Protein AF-A0A218QMK7-F1 (afdb_monomer)

Foldseek 3Di:
DQDQDDWDFFDQPLVPPADDDPDFAQAQKKKKKFFPPLADQFKFKDFDAPDQAALGWHDFQQFTHHNNHTQWGWDDRHGRTIIMTGGHDRVRGSSSVSSRSRRIGMTGRDRFPPSFDKTKMKIWIAGNVGDIDIDIDIDGDDGDDDDPDPADDQDQDDLVDDDDSCVVLSQKHKDWPDPWDWDTDDSDIDGDPPPDPRIFIWIKSADPVGHRSDDHFCAQAVKDKDKDKAFDQADDADPCQPPLPPPDRLFAQKKKKWAGQQLFWIWIWGDDQFKIFTWAQLPPDPDQPQQVDDRGPDPDSDGRGTGHMAGDGRRDTWIWMWMHHDQKIFIDTSNHGNGMDGTYGNPVPPDDPDSQSSDHRMIIIGGPD

Secondary structure (DSSP, 8-state):
-PPPPP----EES-TT-----SSSB-TT-EEEEEEEES--TTEEEEEPP--SSTT-EEEETTEEEETTEEEEEEEE-STTS-EEEEE-STT-BHHHHHHHHHTEEEEE--SS----EEEEEEEEEE-TTS-EEEEEEEEEEPPPPPPP-SS----S--TTSSS-GGGGTSS-EEEESSS---EEETTEEE---TT-TT--EEEESB-TTS-B-------TTT-EEEEEEE--------TT--SSSSSS----SEEEEEE-TTSSEEEEEEEETTEEEEEP-SSS-S-TT-SSS---SS----SS-EEEEEE---SS-EEEEEEEETTEEEEEETTEEEEEEEPEEGGG-TT-TT--TT-TTEEEEEE--

Structure (mmCIF, N/CA/C/O backbone):
data_AF-A0A218QMK7-F1
#
_entry.id   AF-A0A218QMK7-F1
#
loop_
_atom_site.group_PDB
_atom_site.id
_atom_site.type_symbol
_atom_site.label_atom_id
_atom_site.label_alt_id
_atom_site.label_comp_id
_atom_site.label_asym_id
_atom_site.label_entity_id
_atom_site.label_seq_id
_atom_site.pdbx_PDB_ins_code
_atom_site.Cartn_x
_atom_site.Cartn_y
_atom_site.Cartn_z
_atom_site.occupancy
_atom_site.B_iso_or_equiv
_atom_site.auth_seq_id
_atom_site.auth_comp_id
_atom_site.auth_asym_id
_atom_site.auth_atom_id
_atom_site.pdbx_PDB_model_num
ATOM 1 N N . MET A 1 1 ? 10.009 25.056 -4.967 1.00 25.91 1 MET A N 1
ATOM 2 C CA . MET A 1 1 ? 10.315 23.827 -4.212 1.00 25.91 1 MET A CA 1
ATOM 3 C C . MET A 1 1 ? 9.107 23.575 -3.336 1.00 25.91 1 MET A C 1
ATOM 5 O O . MET A 1 1 ? 8.935 24.306 -2.374 1.00 25.91 1 MET A O 1
ATOM 9 N N . ALA A 1 2 ? 8.211 22.687 -3.758 1.00 23.73 2 ALA A N 1
ATOM 10 C CA . ALA A 1 2 ? 7.074 22.271 -2.946 1.00 23.73 2 ALA A CA 1
ATOM 11 C C . ALA A 1 2 ? 7.506 20.993 -2.224 1.00 23.73 2 ALA A C 1
ATOM 13 O O . ALA A 1 2 ? 7.950 20.048 -2.877 1.00 23.73 2 ALA A O 1
ATOM 14 N N . ALA A 1 3 ? 7.504 21.027 -0.896 1.00 27.25 3 ALA A N 1
ATOM 15 C CA . ALA A 1 3 ? 7.705 19.840 -0.085 1.00 27.25 3 ALA A CA 1
ATOM 16 C C . ALA A 1 3 ? 6.409 19.023 -0.146 1.00 27.25 3 ALA A C 1
ATOM 18 O O . ALA A 1 3 ? 5.337 19.580 0.068 1.00 27.25 3 ALA A O 1
ATOM 19 N N . ARG A 1 4 ? 6.513 17.737 -0.489 1.00 35.66 4 ARG A N 1
ATOM 20 C CA . ARG A 1 4 ? 5.409 16.778 -0.362 1.00 35.66 4 ARG A CA 1
ATOM 21 C C . ARG A 1 4 ? 5.501 16.191 1.042 1.00 35.66 4 ARG A C 1
ATOM 23 O O . ARG A 1 4 ? 6.561 15.686 1.421 1.00 35.66 4 ARG A O 1
ATOM 30 N N . GLU A 1 5 ? 4.454 16.372 1.838 1.00 47.09 5 GLU A N 1
ATOM 31 C CA . GLU A 1 5 ? 4.441 15.961 3.240 1.00 47.09 5 GLU A CA 1
ATOM 32 C C . GLU A 1 5 ? 4.250 14.453 3.405 1.00 47.09 5 GLU A C 1
ATOM 34 O O . GLU A 1 5 ? 3.451 13.815 2.725 1.00 47.09 5 GLU A O 1
ATOM 39 N N . VAL A 1 6 ? 4.952 13.915 4.403 1.00 37.16 6 VAL A N 1
ATOM 40 C CA . VAL A 1 6 ? 4.685 12.609 4.999 1.00 37.16 6 VAL A CA 1
ATOM 41 C C . VAL A 1 6 ? 3.541 12.788 5.997 1.00 37.16 6 VAL A C 1
ATOM 43 O O . VAL A 1 6 ? 3.646 13.573 6.939 1.00 37.16 6 VAL A O 1
ATOM 46 N N . CYS A 1 7 ? 2.454 12.054 5.767 1.00 34.09 7 CYS A N 1
ATOM 47 C CA . CYS A 1 7 ? 1.204 12.062 6.526 1.00 34.09 7 CYS A CA 1
ATOM 48 C C . CYS A 1 7 ? 1.428 12.150 8.054 1.00 34.09 7 CYS A C 1
ATOM 50 O O . CYS A 1 7 ? 1.942 11.214 8.674 1.00 34.09 7 CYS A O 1
ATOM 52 N N . SER A 1 8 ? 1.033 13.264 8.687 1.00 38.31 8 SER A N 1
ATOM 53 C CA . SER A 1 8 ? 1.021 13.349 10.152 1.00 38.31 8 SER A CA 1
ATOM 54 C C . SER A 1 8 ? -0.049 12.406 10.716 1.00 38.31 8 SER A C 1
ATOM 56 O O . SER A 1 8 ? -1.186 12.359 10.240 1.00 38.31 8 SER A O 1
ATOM 58 N N . TRP A 1 9 ? 0.327 11.612 11.721 1.00 40.06 9 TRP A N 1
ATOM 59 C CA . TRP A 1 9 ? -0.571 10.666 12.380 1.00 40.06 9 TRP A CA 1
ATOM 60 C C . TRP A 1 9 ? -1.801 11.400 12.925 1.00 40.06 9 TRP A C 1
ATOM 62 O O . TRP A 1 9 ? -1.691 12.272 13.785 1.00 40.06 9 TRP A O 1
ATOM 72 N N . GLY A 1 10 ? -2.965 11.042 12.391 1.00 53.19 10 GLY A N 1
ATOM 73 C CA . GLY A 1 10 ? -4.200 11.795 12.550 1.00 53.19 10 GLY A CA 1
ATOM 74 C C . GLY A 1 10 ? -4.774 11.895 13.973 1.00 53.19 10 GLY A C 1
ATOM 75 O O . GLY A 1 10 ? -4.322 11.255 14.926 1.00 53.19 10 GLY A O 1
ATOM 76 N N . GLN A 1 11 ? -5.843 12.682 14.118 1.00 59.56 11 GLN A N 1
ATOM 77 C CA . GLN A 1 11 ? -6.524 12.901 15.395 1.00 59.56 11 GLN A CA 1
ATOM 78 C C . GLN A 1 11 ? -7.414 11.702 15.765 1.00 59.56 11 GLN A C 1
ATOM 80 O O . GLN A 1 11 ? -8.283 11.308 14.988 1.00 59.56 11 GLN A O 1
ATOM 85 N N . SER A 1 12 ? -7.256 11.163 16.982 1.00 72.88 12 SER A N 1
ATOM 86 C CA . SER A 1 12 ? -8.166 10.130 17.507 1.00 72.88 12 SER A CA 1
ATOM 87 C C . SER A 1 12 ? -9.595 10.669 17.651 1.00 72.88 12 SER A C 1
ATOM 89 O O . SER A 1 12 ? -9.832 11.756 18.203 1.00 72.88 12 SER A O 1
ATOM 91 N N . ILE A 1 13 ? -10.553 9.887 17.154 1.00 73.25 13 ILE A N 1
ATOM 92 C CA . ILE A 1 13 ? -11.986 10.201 17.158 1.00 73.25 13 ILE A CA 1
ATOM 93 C C . ILE A 1 13 ? -12.645 9.704 18.448 1.00 73.25 13 ILE A C 1
ATOM 95 O O . ILE A 1 13 ? -13.509 10.392 18.988 1.00 73.25 13 ILE A O 1
ATOM 99 N N . GLY A 1 14 ? -12.210 8.554 18.970 1.00 62.06 14 GLY A N 1
ATOM 100 C CA . GLY A 1 14 ? -12.819 7.910 20.134 1.00 62.06 14 GLY A CA 1
ATOM 101 C C . GLY A 1 14 ? -12.364 8.423 21.494 1.00 62.06 14 GLY A C 1
ATOM 102 O O . GLY A 1 14 ? -12.978 8.059 22.487 1.00 62.06 14 GLY A O 1
ATOM 103 N N . ASN A 1 15 ? -11.327 9.265 21.573 1.00 64.38 15 ASN A N 1
ATOM 104 C CA . ASN A 1 15 ? -10.811 9.732 22.861 1.00 64.38 15 ASN A CA 1
ATOM 105 C C . ASN A 1 15 ? -11.932 10.435 23.668 1.00 64.38 15 ASN A C 1
ATOM 107 O O . ASN A 1 15 ? -12.406 11.500 23.255 1.00 64.38 15 ASN A O 1
ATOM 111 N N . SER A 1 16 ? -12.344 9.806 24.779 1.00 65.00 16 SER A N 1
ATOM 112 C CA . SER A 1 16 ? -13.480 10.131 25.675 1.00 65.00 16 SER A CA 1
ATOM 113 C C . SER A 1 16 ? -14.859 9.526 25.354 1.00 65.00 16 SER A C 1
ATOM 115 O O . SER A 1 16 ? -15.805 9.793 26.093 1.00 65.00 16 SER A O 1
ATOM 117 N N . ALA A 1 17 ? -15.011 8.713 24.309 1.00 69.56 17 ALA A N 1
ATOM 118 C CA . ALA A 1 17 ? -16.232 7.938 24.091 1.00 69.56 17 ALA A CA 1
ATOM 119 C C . ALA A 1 17 ? -16.245 6.701 25.000 1.00 69.56 17 ALA A C 1
ATOM 121 O O . ALA A 1 17 ? -15.224 6.028 25.135 1.00 69.56 17 ALA A O 1
ATOM 122 N N . THR A 1 18 ? -17.396 6.392 25.595 1.00 77.81 18 THR A N 1
ATOM 123 C CA . THR A 1 18 ? -17.614 5.168 26.373 1.00 77.81 18 THR A CA 1
ATOM 124 C C . THR A 1 18 ? -18.528 4.232 25.602 1.00 77.81 18 THR A C 1
ATOM 126 O O . THR A 1 18 ? -19.638 4.614 25.230 1.00 77.81 18 THR A O 1
ATOM 129 N N . VAL A 1 19 ? -18.068 3.012 25.379 1.00 76.94 19 VAL A N 1
ATOM 130 C CA . VAL A 1 19 ? -18.907 1.890 24.959 1.00 76.94 19 VAL A CA 1
ATOM 131 C C . VAL A 1 19 ? -19.569 1.326 26.216 1.00 76.94 19 VAL A C 1
ATOM 133 O O . VAL A 1 19 ? -18.968 1.413 27.277 1.00 76.94 19 VAL A O 1
ATOM 136 N N . THR A 1 20 ? -20.795 0.815 26.129 1.00 72.88 20 THR A N 1
ATOM 137 C CA . THR A 1 20 ? -21.486 0.024 27.165 1.00 72.88 20 THR A CA 1
ATOM 138 C C . THR A 1 20 ? -22.449 -0.920 26.467 1.00 72.88 20 THR A C 1
ATOM 140 O O . THR A 1 20 ? -23.018 -0.528 25.451 1.00 72.88 20 THR A O 1
ATOM 143 N N . ASP A 1 21 ? -22.638 -2.109 27.023 1.00 69.62 21 ASP A N 1
ATOM 144 C CA . ASP A 1 21 ? -23.560 -3.128 26.523 1.00 69.62 21 ASP A CA 1
ATOM 145 C C . ASP A 1 21 ? -24.137 -3.893 27.724 1.00 69.62 21 ASP A C 1
ATOM 147 O O . ASP A 1 21 ? -23.470 -4.021 28.759 1.00 69.62 21 ASP A O 1
ATOM 151 N N . GLU A 1 22 ? -25.380 -4.347 27.617 1.00 69.38 22 GLU A N 1
ATOM 152 C CA . GLU A 1 22 ? -26.004 -5.293 28.540 1.00 69.38 22 GLU A CA 1
ATOM 153 C C . GLU A 1 22 ? -25.488 -6.735 28.363 1.00 69.38 22 GLU A C 1
ATOM 155 O O . GLU A 1 22 ? -25.617 -7.537 29.297 1.00 69.38 22 GLU A O 1
ATOM 160 N N . PHE A 1 23 ? -24.872 -7.052 27.218 1.00 75.06 23 PHE A N 1
ATOM 161 C CA . PHE A 1 23 ? -24.265 -8.347 26.899 1.00 75.06 23 PHE A CA 1
ATOM 162 C C . PHE A 1 23 ? -22.729 -8.341 27.000 1.00 75.06 23 PHE A C 1
ATOM 164 O O . PHE A 1 23 ? -22.080 -7.331 27.278 1.00 75.06 23 PHE A O 1
ATOM 171 N N . THR A 1 24 ? -22.122 -9.526 26.864 1.00 80.38 24 THR A N 1
ATOM 172 C CA . THR A 1 24 ? -20.675 -9.725 27.063 1.00 80.38 24 THR A CA 1
ATOM 173 C C . THR A 1 24 ? -19.819 -9.316 25.866 1.00 80.38 24 THR A C 1
ATOM 175 O O . THR A 1 24 ? -18.622 -9.054 26.040 1.00 80.38 24 THR A O 1
ATOM 178 N N . ASP A 1 25 ? -20.403 -9.265 24.670 1.00 89.00 25 ASP A N 1
ATOM 179 C CA . ASP A 1 25 ? -19.702 -9.027 23.413 1.00 89.00 25 ASP A CA 1
ATOM 180 C C . ASP A 1 25 ? -20.627 -8.489 22.314 1.00 89.00 25 ASP A C 1
ATOM 182 O O . ASP A 1 25 ? -21.844 -8.500 22.443 1.00 89.00 25 ASP A O 1
ATOM 186 N N . PHE A 1 26 ? -20.002 -8.010 21.239 1.00 92.62 26 PHE A N 1
ATOM 187 C CA . PHE A 1 26 ? -20.640 -7.394 20.082 1.00 92.62 26 PHE A CA 1
ATOM 188 C C . PHE A 1 26 ? -20.639 -8.318 18.851 1.00 92.62 26 PHE A C 1
ATOM 190 O O . PHE A 1 26 ? -20.599 -7.810 17.728 1.00 92.62 26 PHE A O 1
ATOM 197 N N . ASP A 1 27 ? -20.604 -9.649 19.011 1.00 93.69 27 ASP A N 1
ATOM 198 C CA . ASP A 1 27 ? -20.601 -10.572 17.865 1.00 93.69 27 ASP A CA 1
ATOM 199 C C . ASP A 1 27 ? -21.785 -10.302 16.917 1.00 93.69 27 ASP A C 1
ATOM 201 O O . ASP A 1 27 ? -22.869 -9.921 17.346 1.00 93.69 27 ASP A O 1
ATOM 205 N N . ALA A 1 28 ? -21.564 -10.433 15.607 1.00 91.38 28 ALA A N 1
ATOM 206 C CA . ALA A 1 28 ? -22.479 -10.028 14.532 1.00 91.38 28 ALA A CA 1
ATOM 207 C C . ALA A 1 28 ? -22.881 -8.531 14.499 1.00 91.38 28 ALA A C 1
ATOM 209 O O . ALA A 1 28 ? -23.687 -8.125 13.653 1.00 91.38 28 ALA A O 1
ATOM 210 N N . GLY A 1 29 ? -22.313 -7.697 15.373 1.00 94.31 29 GLY A N 1
ATOM 211 C CA . GLY A 1 29 ? -22.526 -6.254 15.409 1.00 94.31 29 GLY A CA 1
ATOM 212 C C . GLY A 1 29 ? -21.735 -5.481 14.349 1.00 94.31 29 GLY A C 1
ATOM 213 O O . GLY A 1 29 ? -20.892 -6.009 13.617 1.00 94.31 29 GLY A O 1
ATOM 214 N N . THR A 1 30 ? -21.982 -4.173 14.279 1.00 95.50 30 THR A N 1
ATOM 215 C CA . THR A 1 30 ? -21.297 -3.261 13.352 1.00 95.50 30 THR A CA 1
ATOM 216 C C . THR A 1 30 ? -20.923 -1.943 14.009 1.00 95.50 30 THR A C 1
ATOM 218 O O . THR A 1 30 ? -21.720 -1.364 14.746 1.00 95.50 30 THR A O 1
ATOM 221 N N . LEU A 1 31 ? -19.761 -1.406 13.648 1.00 96.06 31 LEU A N 1
ATOM 222 C CA . LEU A 1 31 ? -19.346 -0.048 13.981 1.00 96.06 31 LEU A CA 1
ATOM 223 C C . LEU A 1 31 ? -19.125 0.740 12.683 1.00 96.06 31 LEU A C 1
ATOM 225 O O . LEU A 1 31 ? -18.273 0.394 11.871 1.00 96.06 31 LEU A O 1
ATOM 229 N N . THR A 1 32 ? -19.884 1.813 12.485 1.00 95.25 32 THR A N 1
ATOM 230 C CA . THR A 1 32 ? -19.787 2.688 11.311 1.00 95.25 32 THR A CA 1
ATOM 231 C C . THR A 1 32 ? -19.337 4.078 11.729 1.00 95.25 32 THR A C 1
ATOM 233 O O . THR A 1 32 ? -19.956 4.711 12.584 1.00 95.25 32 THR A O 1
ATOM 236 N N . ILE A 1 33 ? -18.288 4.587 11.086 1.00 94.56 33 ILE A N 1
ATOM 237 C CA . ILE A 1 33 ? -17.787 5.946 11.272 1.00 94.56 33 ILE A CA 1
ATOM 238 C C . ILE A 1 33 ? -17.903 6.689 9.946 1.00 94.56 33 ILE A C 1
ATOM 240 O O . ILE A 1 33 ? -17.454 6.199 8.911 1.00 94.56 33 ILE A O 1
ATOM 244 N N . ARG A 1 34 ? -18.506 7.880 9.965 1.00 93.44 34 ARG A N 1
ATOM 245 C CA . ARG A 1 34 ? -18.701 8.692 8.757 1.00 93.44 34 ARG A CA 1
ATOM 246 C C . ARG A 1 34 ? -18.607 10.181 9.026 1.00 93.44 34 ARG A C 1
ATOM 248 O O . ARG A 1 34 ? -19.017 10.640 10.087 1.00 93.44 34 ARG A O 1
ATOM 255 N N . ILE A 1 35 ? -18.131 10.952 8.055 1.00 89.88 35 ILE A N 1
ATOM 256 C CA . ILE A 1 35 ? -18.139 12.417 8.125 1.00 89.88 35 ILE A CA 1
ATOM 257 C C . ILE A 1 35 ? -19.465 12.911 7.540 1.00 89.88 35 ILE A C 1
ATOM 259 O O . ILE A 1 35 ? -19.726 12.747 6.355 1.00 89.88 35 ILE A O 1
ATOM 263 N N . THR A 1 36 ? -20.329 13.495 8.368 1.00 92.56 36 THR A N 1
ATOM 264 C CA . THR A 1 36 ? -21.675 13.937 7.965 1.00 92.56 36 THR A CA 1
ATOM 265 C C . THR A 1 36 ? -21.734 15.402 7.550 1.00 92.56 36 THR A C 1
ATOM 267 O O . THR A 1 36 ? -22.703 15.820 6.921 1.00 92.56 36 THR A O 1
ATOM 270 N N . SER A 1 37 ? -20.720 16.196 7.902 1.00 91.38 37 SER A N 1
ATOM 271 C CA . SER A 1 37 ? -20.634 17.609 7.536 1.00 91.38 37 SER A CA 1
ATOM 272 C C . SER A 1 37 ? -19.186 18.077 7.453 1.00 91.38 37 SER A C 1
ATOM 274 O O . SER A 1 37 ? -18.326 17.607 8.203 1.00 91.38 37 SER A O 1
ATOM 276 N N . GLY A 1 38 ? -18.936 19.020 6.544 1.00 85.88 38 GLY A N 1
ATOM 277 C CA . GLY A 1 38 ? -17.624 19.627 6.322 1.00 85.88 38 GLY A CA 1
ATOM 278 C C . GLY A 1 38 ? -16.633 18.740 5.572 1.00 85.88 38 GLY A C 1
ATOM 279 O O . GLY A 1 38 ? -15.477 19.132 5.467 1.00 85.88 38 GLY A O 1
ATOM 280 N N . SER A 1 39 ? -17.061 17.572 5.072 1.00 84.62 39 SER A N 1
ATOM 281 C CA . SER A 1 39 ? -16.167 16.619 4.412 1.00 84.62 39 SER A CA 1
ATOM 282 C C . SER A 1 39 ? -15.524 17.198 3.148 1.00 84.62 39 SER A C 1
ATOM 284 O O . SER A 1 39 ? -16.164 17.931 2.391 1.00 84.62 39 SER A O 1
ATOM 286 N N . THR A 1 40 ? -14.267 16.841 2.907 1.00 77.75 40 THR A N 1
ATOM 287 C C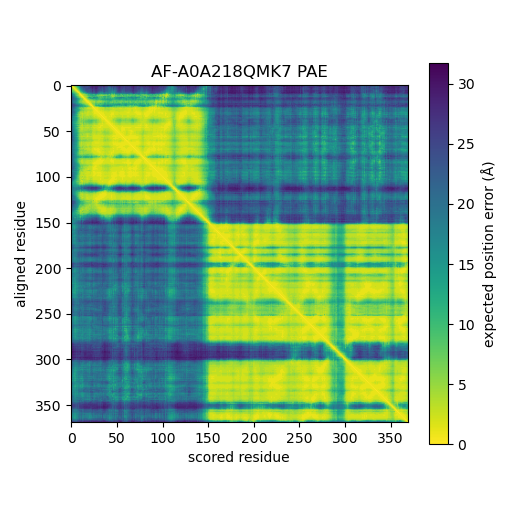A . THR A 1 40 ? -13.533 17.135 1.674 1.00 77.75 40 THR A CA 1
ATOM 288 C C . THR A 1 40 ? -12.972 15.858 1.064 1.00 77.75 40 THR A C 1
ATOM 290 O O . THR A 1 40 ? -12.773 14.871 1.766 1.00 77.75 40 THR A O 1
ATOM 293 N N . ALA A 1 41 ? -12.637 15.898 -0.229 1.00 73.94 41 ALA A N 1
ATOM 294 C CA . ALA A 1 41 ? -12.037 14.761 -0.930 1.00 73.94 41 ALA A CA 1
ATOM 295 C C . ALA A 1 41 ? -10.693 14.304 -0.336 1.00 73.94 41 ALA A C 1
ATOM 297 O O . ALA A 1 41 ? -10.261 13.199 -0.630 1.00 73.94 41 ALA A O 1
ATOM 298 N N . GLY A 1 42 ? -10.039 15.129 0.490 1.00 73.06 42 GLY A N 1
ATOM 299 C CA . GLY A 1 42 ? -8.809 14.759 1.187 1.00 73.06 42 GLY A CA 1
ATOM 300 C C . GLY A 1 42 ? -9.029 14.105 2.552 1.00 73.06 42 GLY A C 1
ATOM 301 O O . GLY A 1 42 ? -8.059 13.650 3.139 1.00 73.06 42 GLY A O 1
ATOM 302 N N . ASP A 1 43 ? -10.247 14.073 3.095 1.00 78.19 43 ASP A N 1
ATOM 303 C CA . ASP A 1 43 ? -10.505 13.549 4.441 1.00 78.19 43 ASP A CA 1
ATOM 304 C C . ASP A 1 43 ? -10.471 12.021 4.482 1.00 78.19 43 ASP A C 1
ATOM 306 O O . ASP A 1 43 ? -10.917 11.365 3.545 1.00 78.19 43 ASP A O 1
ATOM 310 N N . ARG A 1 44 ? -9.985 11.450 5.585 1.00 78.44 44 ARG A N 1
ATOM 311 C CA . ARG A 1 44 ? -9.810 10.004 5.757 1.00 78.44 44 ARG A CA 1
ATOM 312 C C . ARG A 1 44 ? -10.239 9.557 7.145 1.00 78.44 44 ARG A C 1
ATOM 314 O O . ARG A 1 44 ? -10.038 10.276 8.125 1.00 78.44 44 ARG A O 1
ATOM 321 N N . LEU A 1 45 ? -10.772 8.341 7.233 1.00 86.25 45 LEU A N 1
ATOM 322 C CA . LEU A 1 45 ? -11.079 7.646 8.481 1.00 86.25 45 LEU A CA 1
ATOM 323 C C . LEU A 1 45 ? -10.356 6.295 8.476 1.00 86.25 45 LEU A C 1
ATOM 325 O O . LEU A 1 45 ? -10.658 5.431 7.661 1.00 86.25 45 LEU A O 1
ATOM 329 N N . SER A 1 46 ? -9.411 6.092 9.389 1.00 84.06 46 SER A N 1
ATOM 330 C CA . SER A 1 46 ? -8.569 4.889 9.432 1.00 84.06 46 SER A CA 1
ATOM 331 C C . SER A 1 46 ? -8.487 4.285 10.832 1.00 84.06 46 SER A C 1
ATOM 333 O O . SER A 1 46 ? -8.743 4.963 11.825 1.00 84.06 46 SER A O 1
ATOM 335 N N . ILE A 1 47 ? -8.058 3.026 10.928 1.00 84.81 47 ILE A N 1
ATOM 336 C CA . ILE A 1 47 ? -7.755 2.362 12.202 1.00 84.81 47 ILE A CA 1
ATOM 337 C C . ILE A 1 47 ? -6.240 2.399 12.421 1.00 84.81 47 ILE A C 1
ATOM 339 O O . ILE A 1 47 ? -5.470 1.982 11.559 1.00 84.81 47 ILE A O 1
ATOM 343 N N . LYS A 1 48 ? -5.791 2.885 13.581 1.00 83.94 48 LYS A N 1
ATOM 344 C CA . LYS A 1 48 ? -4.371 2.867 13.947 1.00 83.94 48 LYS A CA 1
ATOM 345 C C . LYS A 1 48 ? -3.936 1.456 14.354 1.00 83.94 48 LYS A C 1
ATOM 347 O O . LYS A 1 48 ? -4.434 0.928 15.350 1.00 83.94 48 LYS A O 1
ATOM 352 N N . ASN A 1 49 ? -2.955 0.900 13.642 1.00 83.62 49 ASN A N 1
ATOM 353 C CA . ASN A 1 49 ? -2.286 -0.349 14.007 1.00 83.62 49 ASN A CA 1
ATOM 354 C C . ASN A 1 49 ? -1.233 -0.097 15.102 1.00 83.62 49 ASN A C 1
ATOM 356 O O . ASN A 1 49 ? -0.276 0.646 14.896 1.00 83.62 49 ASN A O 1
ATOM 360 N N . GLN A 1 50 ? -1.419 -0.690 16.278 1.00 85.25 50 GLN A N 1
ATOM 361 C CA . GLN A 1 50 ? -0.497 -0.620 17.419 1.00 85.25 50 GLN A CA 1
ATOM 362 C C . GLN A 1 50 ? 0.332 -1.899 17.600 1.00 85.25 50 GLN A C 1
ATOM 364 O O . GLN A 1 50 ? 1.222 -1.920 18.450 1.00 85.25 50 GLN A O 1
ATOM 369 N N . GLY A 1 51 ? 0.043 -2.954 16.832 1.00 80.50 51 GLY A N 1
ATOM 370 C CA . GLY A 1 51 ? 0.565 -4.302 17.045 1.00 80.50 51 GLY A CA 1
ATOM 371 C C . GLY A 1 51 ? -0.424 -5.228 17.764 1.00 80.50 51 GLY A C 1
ATOM 372 O O . GLY A 1 51 ? -1.567 -4.870 18.026 1.00 80.50 51 GLY A O 1
ATOM 373 N N . ASN A 1 52 ? 0.025 -6.450 18.065 1.00 82.94 52 ASN A N 1
ATOM 374 C CA . ASN A 1 52 ? -0.801 -7.533 18.626 1.00 82.94 52 ASN A CA 1
ATOM 375 C C . ASN A 1 52 ? -0.512 -7.822 20.115 1.00 82.94 52 ASN A C 1
ATOM 377 O O . ASN A 1 52 ? -0.883 -8.878 20.621 1.00 82.94 52 ASN A O 1
ATOM 381 N N . GLY A 1 53 ? 0.185 -6.927 20.821 1.00 83.00 53 GLY A N 1
ATOM 382 C CA . GLY A 1 53 ? 0.432 -7.063 22.258 1.00 83.00 53 GLY A CA 1
ATOM 383 C C . GLY A 1 53 ? -0.842 -6.882 23.086 1.00 83.00 53 GLY A C 1
ATOM 384 O O . GLY A 1 53 ? -1.836 -6.336 22.611 1.00 83.00 53 GLY A O 1
ATOM 385 N N . ALA A 1 54 ? -0.821 -7.326 24.345 1.00 89.62 54 ALA A N 1
ATOM 386 C CA . ALA A 1 54 ? -1.971 -7.212 25.241 1.00 89.62 54 ALA A CA 1
ATOM 387 C C . ALA A 1 54 ? -2.503 -5.766 25.302 1.00 89.62 54 ALA A C 1
ATOM 389 O O . ALA A 1 54 ? -1.745 -4.826 25.538 1.00 89.62 54 ALA A O 1
ATOM 390 N N . GLY A 1 55 ? -3.809 -5.595 25.077 1.00 91.06 55 GLY A N 1
ATOM 391 C CA . GLY A 1 55 ? -4.466 -4.284 25.080 1.00 91.06 55 GLY A CA 1
ATOM 392 C C . GLY A 1 55 ? -4.294 -3.446 23.805 1.00 91.06 55 GLY A C 1
ATOM 393 O O . GLY A 1 55 ? -4.830 -2.343 23.749 1.00 91.06 55 GLY A O 1
ATOM 394 N N . GLN A 1 56 ? -3.570 -3.931 22.794 1.00 92.44 56 GLN A N 1
ATOM 395 C CA . GLN A 1 56 ? -3.348 -3.211 21.537 1.00 92.44 56 GLN A CA 1
ATOM 396 C C . GLN A 1 56 ? -4.357 -3.624 20.465 1.00 92.44 56 GLN A C 1
ATOM 398 O O . GLN A 1 56 ? -4.762 -4.787 20.411 1.00 92.44 56 GLN A O 1
ATOM 403 N N . ILE A 1 57 ? -4.712 -2.676 19.592 1.00 93.94 57 ILE A N 1
ATOM 404 C CA . ILE A 1 57 ? -5.410 -2.969 18.335 1.00 93.94 57 ILE A CA 1
ATOM 405 C C . ILE A 1 57 ? -4.378 -3.213 17.243 1.00 93.94 57 ILE A C 1
ATOM 407 O O . ILE A 1 57 ? -3.616 -2.312 16.886 1.00 93.94 57 ILE A O 1
ATOM 411 N N . GLY A 1 58 ? -4.384 -4.425 16.707 1.00 85.69 58 GLY A N 1
ATOM 412 C CA . GLY A 1 58 ? -3.536 -4.840 15.604 1.00 85.69 58 GLY A CA 1
ATOM 413 C C . GLY A 1 58 ? -4.331 -4.948 14.313 1.00 85.69 58 GLY A C 1
ATOM 414 O O . GLY A 1 58 ? -5.488 -5.364 14.336 1.00 85.69 58 GLY A O 1
ATOM 415 N N . LEU A 1 59 ? -3.703 -4.606 13.192 1.00 82.50 59 LEU A N 1
ATOM 416 C CA . LEU A 1 59 ? -4.244 -4.881 11.862 1.00 82.50 59 LEU A CA 1
ATOM 417 C C . LEU A 1 59 ? -3.406 -5.935 11.152 1.00 82.50 59 LEU A C 1
ATOM 419 O O . LEU A 1 59 ? -2.178 -5.943 11.267 1.00 82.50 59 LEU A O 1
ATOM 423 N N . ASP A 1 60 ? -4.100 -6.781 10.406 1.00 71.75 60 ASP A N 1
ATOM 424 C CA . ASP A 1 60 ? -3.530 -7.786 9.518 1.00 71.75 60 ASP A CA 1
ATOM 425 C C . ASP A 1 60 ? -4.367 -7.817 8.232 1.00 71.75 60 ASP A C 1
ATOM 427 O O . ASP A 1 60 ? -5.483 -8.345 8.202 1.00 71.75 60 ASP A O 1
ATOM 431 N N . GLY A 1 61 ? -3.920 -7.087 7.206 1.00 76.12 61 GLY A N 1
ATOM 432 C CA . GLY A 1 61 ? -4.771 -6.751 6.063 1.00 76.12 61 GLY A CA 1
ATOM 433 C C . GLY A 1 61 ? -6.037 -5.991 6.494 1.00 76.12 61 GLY A C 1
ATOM 434 O O . GLY A 1 61 ? -5.957 -4.866 6.992 1.00 76.12 61 GLY A O 1
ATOM 435 N N . LYS A 1 62 ? -7.214 -6.598 6.285 1.00 79.19 62 LYS A N 1
ATOM 436 C CA . LYS A 1 62 ? -8.525 -6.058 6.709 1.00 79.19 62 LYS A CA 1
ATOM 437 C C . LYS A 1 62 ? -9.031 -6.619 8.040 1.00 79.19 62 LYS A C 1
ATOM 439 O O . LYS A 1 62 ? -10.090 -6.194 8.499 1.00 79.19 62 LYS A O 1
ATOM 444 N N . ILE A 1 63 ? -8.278 -7.525 8.661 1.00 83.06 63 ILE A N 1
ATOM 445 C CA . ILE A 1 63 ? -8.616 -8.126 9.950 1.00 83.06 63 ILE A CA 1
ATOM 446 C C . ILE A 1 63 ? -8.189 -7.187 11.072 1.00 83.06 63 ILE A C 1
ATOM 448 O O . ILE A 1 63 ? -7.080 -6.651 11.077 1.00 83.06 63 ILE A O 1
ATOM 452 N N . ILE A 1 64 ? -9.074 -7.036 12.050 1.00 90.31 64 ILE A N 1
ATOM 453 C CA . ILE A 1 64 ? -8.826 -6.311 13.288 1.00 90.31 64 ILE A CA 1
ATOM 454 C C . ILE A 1 64 ? -8.611 -7.326 14.407 1.00 90.31 64 ILE A C 1
ATOM 456 O O . ILE A 1 64 ? -9.457 -8.191 14.655 1.00 90.31 64 ILE A O 1
ATOM 460 N N . ASN A 1 65 ? -7.501 -7.173 15.121 1.00 91.00 65 ASN A N 1
ATOM 461 C CA . ASN A 1 65 ? -7.153 -7.949 16.301 1.00 91.00 65 ASN A CA 1
ATOM 462 C C . ASN A 1 65 ? -7.117 -7.054 17.544 1.00 91.00 65 ASN A C 1
ATOM 464 O O . ASN A 1 65 ? -6.715 -5.895 17.470 1.00 91.00 65 ASN A O 1
ATOM 468 N N . PHE A 1 66 ? -7.455 -7.615 18.701 1.00 95.31 66 PHE A N 1
ATOM 469 C CA . PHE A 1 66 ? -7.215 -7.017 20.011 1.00 95.31 66 PHE A CA 1
ATOM 470 C C . PHE A 1 66 ? -6.406 -7.986 20.870 1.00 95.31 66 PHE A C 1
ATOM 472 O O . PHE A 1 66 ? -6.812 -9.132 21.068 1.00 95.31 66 PHE A O 1
ATOM 479 N N . GLY A 1 67 ? -5.226 -7.573 21.342 1.00 90.62 67 GLY A N 1
ATOM 480 C CA . GLY A 1 67 ? -4.351 -8.480 22.097 1.00 90.62 67 GLY A CA 1
ATOM 481 C C . GLY A 1 67 ? -3.928 -9.732 21.318 1.00 90.62 67 GLY A C 1
ATOM 482 O O . GLY A 1 67 ? -3.690 -10.773 21.925 1.00 90.62 67 GLY A O 1
ATOM 483 N N . GLY A 1 68 ? -3.918 -9.657 19.981 1.00 85.44 68 GLY A N 1
ATOM 484 C CA . GLY A 1 68 ? -3.634 -10.781 19.085 1.00 85.44 68 GLY A CA 1
ATOM 485 C C . GLY A 1 68 ? -4.820 -11.705 18.784 1.00 85.44 68 GLY A C 1
ATOM 486 O O . GLY A 1 68 ? -4.652 -12.643 18.010 1.00 85.44 68 GLY A O 1
ATOM 487 N N . SER A 1 69 ? -6.007 -11.449 19.342 1.00 90.19 69 SER A N 1
ATOM 488 C CA . SER A 1 69 ? -7.235 -12.194 19.022 1.00 90.19 69 SER A CA 1
ATOM 489 C C . SER A 1 69 ? -8.094 -11.420 18.027 1.00 90.19 69 SER A C 1
ATOM 491 O O . SER A 1 69 ? -8.348 -10.236 18.240 1.00 90.19 69 SER A O 1
ATOM 493 N N . ARG A 1 70 ? -8.563 -12.073 16.958 1.00 94.56 70 ARG A N 1
ATOM 494 C CA . ARG A 1 70 ? -9.451 -11.454 15.961 1.00 94.56 70 ARG A CA 1
ATOM 495 C C . ARG A 1 70 ? -10.758 -11.020 16.604 1.00 94.56 70 ARG A C 1
ATOM 497 O O . ARG A 1 70 ? -11.352 -11.814 17.326 1.00 94.56 70 ARG A O 1
ATOM 504 N N . ILE A 1 71 ? -11.193 -9.799 16.296 1.00 95.31 71 ILE A N 1
ATOM 505 C CA . ILE A 1 71 ? -12.472 -9.232 16.748 1.00 95.31 71 ILE A CA 1
ATOM 506 C C . ILE A 1 71 ? -13.408 -8.878 15.587 1.00 95.31 71 ILE A C 1
ATOM 508 O O . ILE A 1 71 ? -14.621 -8.867 15.765 1.00 95.31 71 ILE A O 1
ATOM 512 N N . GLY A 1 72 ? -12.875 -8.615 14.391 1.00 93.00 72 GLY A N 1
ATOM 513 C CA . GLY A 1 72 ? -13.694 -8.230 13.245 1.00 93.00 72 GLY A CA 1
ATOM 514 C C . GLY A 1 72 ? -12.886 -7.895 11.999 1.00 93.00 72 GLY A C 1
ATOM 515 O O . GLY A 1 72 ? -11.678 -8.131 11.954 1.00 93.00 72 GLY A O 1
ATOM 516 N N . ASN A 1 73 ? -13.565 -7.318 11.013 1.00 89.81 73 ASN A N 1
ATOM 517 C CA . ASN A 1 73 ? -12.990 -6.812 9.768 1.00 89.81 73 ASN A CA 1
ATOM 518 C C . ASN A 1 73 ? -13.409 -5.363 9.522 1.00 89.81 73 ASN A C 1
ATOM 520 O O . ASN A 1 73 ? -14.400 -4.904 10.085 1.00 89.81 73 ASN A O 1
ATOM 524 N N . PHE A 1 74 ? -12.695 -4.655 8.644 1.00 89.56 74 PHE A N 1
ATOM 525 C CA . PHE A 1 74 ? -13.107 -3.329 8.179 1.00 89.56 74 PHE A CA 1
ATOM 526 C C . PHE A 1 74 ? -13.047 -3.153 6.662 1.00 89.56 74 PHE A C 1
ATOM 528 O O . PHE A 1 74 ? -12.297 -3.828 5.956 1.00 89.56 74 PHE A O 1
ATOM 535 N N . LYS A 1 75 ? -13.806 -2.174 6.167 1.00 83.62 75 LYS A N 1
ATOM 536 C CA . LYS A 1 75 ? -13.765 -1.667 4.789 1.00 83.62 75 LYS A CA 1
ATOM 537 C C . LYS A 1 75 ? -14.064 -0.161 4.755 1.00 83.62 75 LYS A C 1
ATOM 539 O O . LYS A 1 75 ? -14.529 0.403 5.745 1.00 83.62 75 LYS A O 1
ATOM 544 N N . GLY A 1 76 ? -13.832 0.464 3.603 1.00 82.19 76 GLY A N 1
ATOM 545 C CA . GLY A 1 76 ? -14.077 1.893 3.397 1.00 82.19 76 GLY A CA 1
ATOM 546 C C . GLY A 1 76 ? -13.154 2.783 4.237 1.00 82.19 76 GLY A C 1
ATOM 547 O O . GLY A 1 76 ? -12.033 2.389 4.565 1.00 82.19 76 GLY A O 1
ATOM 548 N N . GLY A 1 77 ? -13.621 3.989 4.565 1.00 77.38 77 GLY A N 1
ATOM 549 C CA . GLY A 1 77 ? -12.840 5.024 5.259 1.00 77.38 77 GLY A CA 1
ATOM 550 C C . GLY A 1 77 ? -11.950 5.872 4.339 1.00 77.38 77 GLY A C 1
ATOM 551 O O . GLY A 1 77 ? -11.176 6.709 4.811 1.00 77.38 77 GLY A O 1
ATOM 552 N N . ILE A 1 78 ? -12.079 5.653 3.030 1.00 67.31 78 ILE A N 1
ATOM 553 C CA . ILE A 1 78 ? -11.381 6.349 1.950 1.00 67.31 78 ILE A CA 1
ATOM 554 C C . ILE A 1 78 ? -12.337 7.368 1.321 1.00 67.31 78 ILE A C 1
ATOM 556 O O . ILE A 1 78 ? -13.513 7.073 1.110 1.00 67.31 78 ILE A O 1
ATOM 560 N N . ASP A 1 79 ? -11.834 8.563 1.012 1.00 61.81 79 ASP A N 1
ATOM 561 C CA . ASP A 1 79 ? -12.612 9.668 0.440 1.00 61.81 79 ASP A CA 1
ATOM 562 C C . ASP A 1 79 ? -13.885 9.983 1.247 1.00 61.81 79 ASP A C 1
ATOM 564 O O . ASP A 1 79 ? -13.815 10.362 2.416 1.00 61.81 79 ASP A O 1
ATOM 568 N N . THR A 1 80 ? -15.059 9.857 0.626 1.00 67.31 80 THR A N 1
ATOM 569 C CA . THR A 1 80 ? -16.358 10.072 1.277 1.00 67.31 80 THR A CA 1
ATOM 570 C C . THR A 1 80 ? -17.005 8.772 1.754 1.00 67.31 80 THR A C 1
ATOM 572 O O . THR A 1 80 ? -18.142 8.801 2.224 1.00 67.31 80 THR A O 1
ATOM 575 N N . GLU A 1 81 ? -16.338 7.624 1.596 1.00 78.75 81 GLU A N 1
ATOM 576 C CA . GLU A 1 81 ? -16.865 6.347 2.066 1.00 78.75 81 GLU A CA 1
ATOM 577 C C . GLU A 1 81 ? -16.778 6.240 3.590 1.00 78.75 81 GLU A C 1
ATOM 579 O O . GLU A 1 81 ? -15.803 6.643 4.227 1.00 78.75 81 GLU A O 1
ATOM 584 N N . ASN A 1 82 ? -17.804 5.637 4.187 1.00 89.25 82 ASN A N 1
ATOM 585 C CA . ASN A 1 82 ? -17.805 5.348 5.615 1.00 89.25 82 ASN A CA 1
ATOM 586 C C . ASN A 1 82 ? -16.699 4.337 5.938 1.00 89.25 82 ASN A C 1
ATOM 588 O O . ASN A 1 82 ? -16.472 3.398 5.175 1.00 89.25 82 ASN A O 1
ATOM 592 N N . LEU A 1 83 ? -16.065 4.474 7.099 1.00 90.44 83 LEU A N 1
ATOM 593 C CA . LEU A 1 83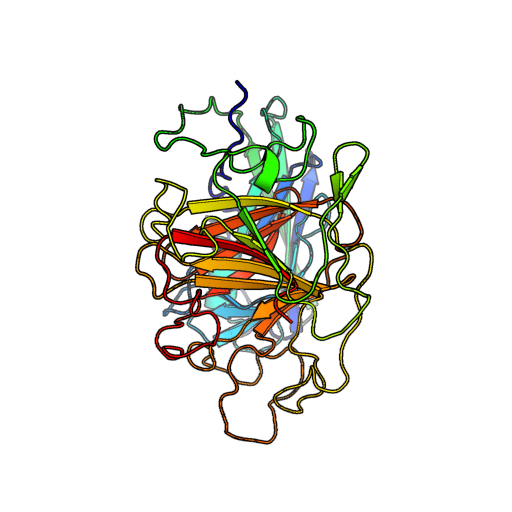 ? -15.306 3.378 7.686 1.00 90.44 83 LEU A CA 1
ATOM 594 C C . LEU A 1 83 ? -16.303 2.424 8.350 1.00 90.44 83 LEU A C 1
ATOM 596 O O . LEU A 1 83 ? -16.958 2.785 9.330 1.00 90.44 83 LEU A O 1
ATOM 600 N N . GLU A 1 84 ? -16.438 1.226 7.796 1.00 93.50 84 GLU A N 1
ATOM 601 C CA . GLU A 1 84 ? -17.376 0.205 8.260 1.00 93.50 84 GLU A CA 1
ATOM 602 C C . GLU A 1 84 ? -16.608 -0.972 8.848 1.00 93.50 84 GLU A C 1
ATOM 604 O O . GLU A 1 84 ? -15.787 -1.582 8.166 1.00 93.50 84 GLU A O 1
ATOM 609 N N . ILE A 1 85 ? -16.901 -1.292 10.106 1.00 97.19 85 ILE A N 1
ATOM 610 C CA . ILE A 1 85 ? -16.381 -2.447 10.828 1.00 97.19 85 ILE A CA 1
ATOM 611 C C . ILE A 1 85 ? -17.517 -3.437 11.073 1.00 97.19 85 ILE A C 1
ATOM 613 O O . ILE A 1 85 ? -18.587 -3.051 11.549 1.00 97.19 85 ILE A O 1
ATOM 617 N N . THR A 1 86 ? -17.258 -4.711 10.795 1.00 94.88 86 THR A N 1
ATOM 618 C CA . THR A 1 86 ? -18.116 -5.841 11.165 1.00 94.88 86 THR A CA 1
ATOM 619 C C . THR A 1 86 ? -17.430 -6.653 12.253 1.00 94.88 86 THR A C 1
ATOM 621 O O . THR A 1 86 ? -16.273 -7.051 12.101 1.00 94.88 86 THR A O 1
ATOM 624 N N . PHE A 1 87 ? -18.132 -6.892 13.356 1.00 96.00 87 PHE A N 1
ATOM 625 C CA . PHE A 1 87 ? -17.685 -7.807 14.398 1.00 96.00 87 PHE A CA 1
ATOM 626 C C . PHE A 1 87 ? -18.164 -9.214 14.047 1.00 96.00 87 PHE A C 1
ATOM 628 O O . PHE A 1 87 ? -19.313 -9.412 13.668 1.00 96.00 87 PHE A O 1
ATOM 635 N N . GLU A 1 88 ? -17.253 -10.179 14.104 1.00 86.50 88 GLU A N 1
ATOM 636 C CA . GLU A 1 88 ? -17.488 -11.535 13.573 1.00 86.50 88 GLU A CA 1
ATOM 637 C C . GLU A 1 88 ? -17.212 -12.633 14.604 1.00 86.50 88 GLU A C 1
ATOM 639 O O . GLU A 1 88 ? -17.218 -13.817 14.269 1.00 86.50 88 GLU A O 1
ATOM 644 N N . THR A 1 89 ? -16.848 -12.241 15.828 1.00 91.62 89 THR A N 1
ATOM 645 C CA . THR A 1 89 ? -16.553 -13.178 16.910 1.00 91.62 89 THR A CA 1
ATOM 646 C C . THR A 1 89 ? -16.919 -12.571 18.262 1.00 91.62 89 THR A C 1
ATOM 648 O O . THR A 1 89 ? -16.739 -11.366 18.463 1.00 91.62 89 THR A O 1
ATOM 651 N N . ALA A 1 90 ? -17.222 -13.425 19.240 1.00 92.88 90 ALA A N 1
ATOM 652 C CA . ALA A 1 90 ? -17.388 -13.049 20.649 1.00 92.88 90 ALA A CA 1
ATOM 653 C C . ALA A 1 90 ? -16.133 -12.432 21.316 1.00 92.88 90 ALA A C 1
ATOM 655 O O . ALA A 1 90 ? -16.192 -11.934 22.438 1.00 92.88 90 ALA A O 1
ATOM 656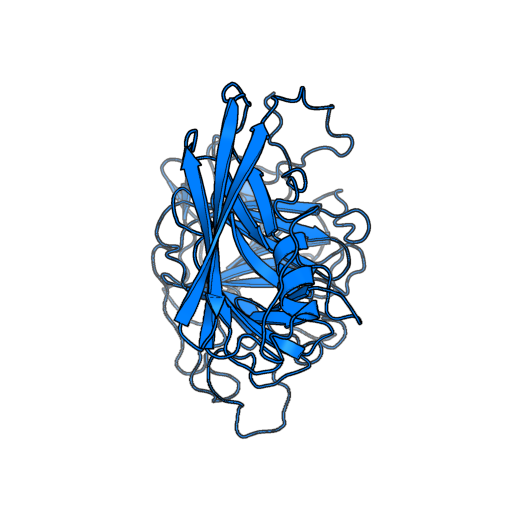 N N . ASN A 1 91 ? -14.971 -12.413 20.645 1.00 93.94 91 ASN A N 1
ATOM 657 C CA . ASN A 1 91 ? -13.802 -11.673 21.139 1.00 93.94 91 ASN A CA 1
ATOM 658 C C . ASN A 1 91 ? -13.978 -10.151 21.024 1.00 93.94 91 ASN A C 1
ATOM 660 O O . ASN A 1 91 ? -13.198 -9.404 21.625 1.00 93.94 91 ASN A O 1
ATOM 664 N N . ALA A 1 92 ? -14.977 -9.679 20.267 1.00 95.00 92 ALA A N 1
ATOM 665 C CA . ALA A 1 92 ? -15.396 -8.283 20.216 1.00 95.00 92 ALA A CA 1
ATOM 666 C C . ALA A 1 92 ? -16.072 -7.868 21.535 1.00 95.00 92 ALA A C 1
ATOM 668 O O . ALA A 1 92 ? -17.217 -7.450 21.566 1.00 95.00 92 ALA A O 1
ATOM 669 N N . THR A 1 93 ? -15.356 -8.004 22.648 1.00 93.50 93 THR A N 1
ATOM 670 C CA . THR A 1 93 ? -15.806 -7.616 23.986 1.00 93.50 93 THR A CA 1
ATOM 671 C C . THR A 1 93 ? -15.880 -6.098 24.120 1.00 93.50 93 THR A C 1
ATOM 673 O O . THR A 1 93 ? -15.247 -5.358 23.359 1.00 93.50 93 THR A O 1
ATOM 676 N N . PHE A 1 94 ? -16.542 -5.625 25.177 1.00 90.56 94 PHE A N 1
ATOM 677 C CA . PHE A 1 94 ? -16.514 -4.224 25.608 1.00 90.56 94 PHE A CA 1
ATOM 678 C C . PHE A 1 94 ? -15.120 -3.590 25.516 1.00 90.56 94 PHE A C 1
ATOM 680 O O . PHE A 1 94 ? -14.944 -2.525 24.925 1.00 90.56 94 PHE A O 1
ATOM 687 N N . THR A 1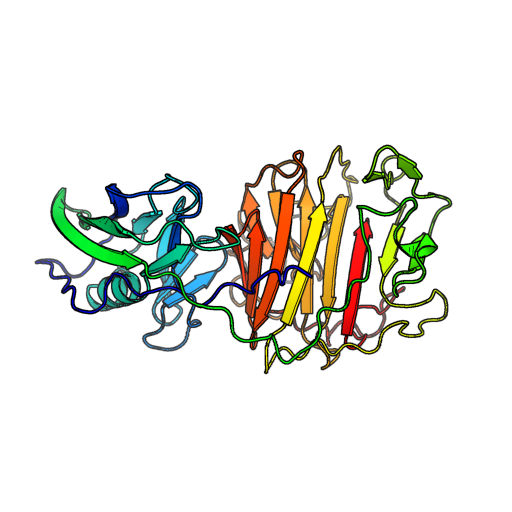 95 ? -14.108 -4.249 26.086 1.00 92.31 95 THR A N 1
ATOM 688 C CA . THR A 1 95 ? -12.750 -3.701 26.150 1.00 92.31 95 THR A CA 1
ATOM 689 C C . THR A 1 95 ? -12.123 -3.609 24.763 1.00 92.31 95 THR A C 1
ATOM 691 O O . THR A 1 95 ? -11.459 -2.618 24.461 1.00 92.31 95 THR A O 1
ATOM 694 N N . ALA A 1 96 ? -12.363 -4.605 23.909 1.00 95.31 96 ALA A N 1
ATOM 695 C CA . ALA A 1 96 ? -11.841 -4.620 22.551 1.00 95.31 96 ALA A CA 1
ATOM 696 C C . ALA A 1 96 ? -12.487 -3.536 21.677 1.00 95.31 96 ALA A C 1
ATOM 698 O O . ALA A 1 96 ? -11.775 -2.786 21.010 1.00 95.31 96 ALA A O 1
ATOM 699 N N . VAL A 1 97 ? -13.816 -3.398 21.720 1.00 94.56 97 VAL A N 1
ATOM 700 C CA . VAL A 1 97 ? -14.545 -2.375 20.949 1.00 94.56 97 VAL A CA 1
ATOM 701 C C . VAL A 1 97 ? -14.213 -0.969 21.452 1.00 94.56 97 VAL A C 1
ATOM 703 O O . VAL A 1 97 ? -13.997 -0.060 20.650 1.00 94.56 97 VAL A O 1
ATOM 706 N N . GLN A 1 98 ? -14.063 -0.789 22.767 1.00 93.12 98 GLN A N 1
ATOM 707 C CA . GLN A 1 98 ? -13.602 0.470 23.352 1.00 93.12 98 GLN A CA 1
ATOM 708 C C . GLN A 1 98 ? -12.184 0.838 22.888 1.00 93.12 98 GLN A C 1
ATOM 710 O O . GLN A 1 98 ? -11.924 1.996 22.548 1.00 93.12 98 GLN A O 1
ATOM 715 N N . ALA A 1 99 ? -11.263 -0.129 22.863 1.00 92.94 99 ALA A N 1
ATOM 716 C CA . ALA A 1 99 ? -9.909 0.080 22.362 1.00 92.94 99 ALA A CA 1
ATOM 717 C C . ALA A 1 99 ? -9.907 0.398 20.858 1.00 92.94 99 ALA A C 1
ATOM 719 O O . ALA A 1 99 ? -9.219 1.326 20.433 1.00 92.94 99 ALA A O 1
ATOM 720 N N . LEU A 1 100 ? -10.727 -0.302 20.067 1.00 95.00 100 LEU A N 1
ATOM 721 C CA . LEU A 1 100 ? -10.891 -0.038 18.639 1.00 95.00 100 LEU A CA 1
ATOM 722 C C . LEU A 1 100 ? -11.389 1.384 18.388 1.00 95.00 100 LEU A C 1
ATOM 724 O O . LEU A 1 100 ? -10.792 2.102 17.589 1.00 95.00 100 LEU A O 1
ATOM 728 N N . LEU A 1 101 ? -12.430 1.817 19.103 1.00 92.62 101 LEU A N 1
ATOM 729 C CA . LEU A 1 101 ? -12.988 3.161 18.968 1.00 92.62 101 LEU A CA 1
ATOM 730 C C . LEU A 1 101 ? -11.937 4.243 19.268 1.00 92.62 101 LEU A C 1
ATOM 732 O O . LEU A 1 101 ? -11.817 5.220 18.526 1.00 92.62 101 LEU A O 1
ATOM 736 N N . ASN A 1 102 ? -11.121 4.041 20.308 1.00 89.50 102 ASN A N 1
ATOM 737 C CA . ASN A 1 102 ? -10.011 4.935 20.659 1.00 89.50 102 ASN A CA 1
ATOM 738 C C . ASN A 1 102 ? -8.903 4.977 19.592 1.00 89.50 102 ASN A C 1
ATOM 740 O O . ASN A 1 102 ? -8.191 5.981 19.480 1.00 89.50 102 ASN A O 1
ATOM 744 N N . ASN A 1 103 ? -8.795 3.925 18.784 1.00 89.62 103 ASN A N 1
ATOM 745 C CA . ASN A 1 103 ? -7.844 3.800 17.688 1.00 89.62 103 ASN A CA 1
ATOM 746 C C . ASN A 1 103 ? -8.397 4.222 16.323 1.00 89.62 103 ASN A C 1
ATOM 748 O O . ASN A 1 103 ? -7.653 4.158 15.342 1.00 89.62 103 ASN A O 1
ATOM 752 N N . ILE A 1 104 ? -9.648 4.683 16.237 1.00 90.75 104 ILE A N 1
ATOM 753 C CA . ILE A 1 104 ? -10.141 5.338 15.025 1.00 90.75 104 ILE A CA 1
ATOM 754 C C . ILE A 1 104 ? -9.499 6.716 14.919 1.00 90.75 104 ILE A C 1
ATOM 756 O O . ILE A 1 104 ? -9.544 7.523 15.852 1.00 90.75 104 ILE A O 1
ATOM 760 N N . VAL A 1 105 ? -8.917 6.982 13.759 1.00 85.38 105 VAL A N 1
ATOM 761 C CA . VAL A 1 105 ? -8.129 8.169 13.466 1.00 85.38 105 VAL A CA 1
ATOM 762 C C . VAL A 1 105 ? -8.696 8.872 12.242 1.00 85.38 105 VAL A C 1
ATOM 764 O O . VAL A 1 105 ? -9.006 8.237 11.239 1.00 85.38 105 VAL A O 1
ATOM 767 N N . TYR A 1 106 ? -8.801 10.193 12.332 1.00 84.69 106 TYR A N 1
ATOM 768 C CA . TYR A 1 106 ? -9.041 11.062 11.189 1.00 84.69 106 TYR A CA 1
ATOM 769 C C . TYR A 1 106 ? -7.719 11.612 10.654 1.00 84.69 106 TYR A C 1
ATOM 771 O O . TYR A 1 106 ? -6.956 12.183 11.436 1.00 84.69 106 TYR A O 1
ATOM 779 N N . SER A 1 107 ? -7.487 11.534 9.346 1.00 76.62 107 SER A N 1
ATOM 780 C CA . SER A 1 107 ? -6.397 12.249 8.663 1.00 76.62 107 SER A CA 1
ATOM 781 C C . SER A 1 107 ? -6.915 13.028 7.449 1.00 76.62 107 SER A C 1
ATOM 783 O O . SER A 1 107 ? -8.071 12.886 7.049 1.00 76.62 107 SER A O 1
ATOM 785 N N . ASN A 1 108 ? -6.083 13.911 6.893 1.00 75.25 108 ASN A N 1
ATOM 786 C CA . ASN A 1 108 ? -6.373 14.626 5.653 1.00 75.25 108 ASN A CA 1
ATOM 787 C C . ASN A 1 108 ? -5.128 14.626 4.752 1.00 75.25 108 ASN A C 1
ATOM 789 O O . ASN A 1 108 ? -4.026 14.807 5.262 1.00 75.25 108 ASN A O 1
ATOM 793 N N . VAL A 1 109 ? -5.307 14.397 3.447 1.00 68.00 109 VAL A N 1
ATOM 794 C CA . VAL A 1 109 ? -4.216 14.193 2.470 1.00 68.00 109 VAL A CA 1
ATOM 795 C C . VAL A 1 109 ? -4.047 15.346 1.472 1.00 68.00 109 VAL A C 1
ATOM 797 O O . VAL A 1 109 ? -3.327 15.207 0.489 1.00 68.00 109 VAL A O 1
ATOM 800 N N . ALA A 1 110 ? -4.739 16.474 1.659 1.00 65.88 110 ALA A N 1
ATOM 801 C CA . ALA A 1 110 ? -4.622 17.605 0.742 1.00 65.88 110 ALA A CA 1
ATOM 802 C C . ALA A 1 110 ? -3.254 18.301 0.887 1.00 65.88 110 ALA A C 1
ATOM 804 O O . ALA A 1 110 ? -2.951 18.855 1.943 1.00 65.88 110 ALA A O 1
ATOM 805 N N . GLU A 1 111 ? -2.455 18.310 -0.188 1.00 51.19 111 GLU A N 1
ATOM 806 C CA . GLU A 1 111 ? -1.198 19.064 -0.254 1.00 51.19 111 GLU A CA 1
ATOM 807 C C . GLU A 1 111 ? -1.499 20.573 -0.276 1.00 51.19 111 GLU A C 1
ATOM 809 O O . GLU A 1 111 ? -2.116 21.086 -1.215 1.00 51.19 111 GLU A O 1
ATOM 814 N N . ASN A 1 112 ? -1.030 21.292 0.749 1.00 50.59 112 ASN A N 1
ATOM 815 C CA . ASN A 1 112 ? -1.481 22.625 1.162 1.00 50.59 112 ASN A CA 1
ATOM 816 C C . ASN A 1 112 ? -2.893 22.578 1.761 1.00 50.59 112 ASN A C 1
ATOM 818 O O . ASN A 1 112 ? -3.856 22.225 1.087 1.00 50.59 112 ASN A O 1
ATOM 822 N N . LEU A 1 113 ? -3.033 22.983 3.026 1.00 55.22 113 LEU A N 1
ATOM 823 C CA . LEU A 1 113 ? -4.302 23.021 3.762 1.00 55.22 113 LEU A CA 1
ATOM 824 C C . LEU A 1 113 ? -4.976 24.418 3.698 1.00 55.22 113 LEU A C 1
ATOM 826 O O . LEU A 1 113 ? -4.965 25.128 4.705 1.00 55.22 113 LEU A O 1
ATOM 830 N N . PRO A 1 114 ? -5.640 24.854 2.601 1.00 46.78 114 PRO A N 1
ATOM 831 C CA . PRO A 1 114 ? -6.605 25.950 2.684 1.00 46.78 114 PRO A CA 1
ATOM 832 C C . PRO A 1 114 ? -7.952 25.485 3.277 1.00 46.78 114 PRO A C 1
ATOM 834 O O . PRO A 1 114 ? -8.808 26.315 3.568 1.00 46.78 114 PRO A O 1
ATOM 837 N N . ASN A 1 115 ? -8.148 24.177 3.502 1.00 54.91 115 ASN A N 1
ATOM 838 C CA . ASN A 1 115 ? -9.414 23.575 3.950 1.00 54.91 115 ASN A CA 1
ATOM 839 C C . ASN A 1 115 ? -9.535 23.450 5.480 1.00 54.91 115 ASN A C 1
ATOM 841 O O . ASN A 1 115 ? -10.053 22.449 5.996 1.00 54.91 115 ASN A O 1
ATOM 845 N N . ALA A 1 116 ? -9.055 24.462 6.206 1.00 63.50 116 ALA A N 1
ATOM 846 C CA . ALA A 1 116 ? -9.327 24.594 7.632 1.00 63.50 116 ALA A CA 1
ATOM 847 C C . ALA A 1 116 ? -10.848 24.652 7.860 1.00 63.50 116 ALA A C 1
ATOM 849 O O . ALA A 1 116 ? -11.568 25.371 7.167 1.00 63.50 116 ALA A O 1
ATOM 850 N N . GLY A 1 117 ? -11.355 23.868 8.808 1.00 73.81 117 GLY A N 1
ATOM 851 C CA . GLY A 1 117 ? -12.788 23.787 9.072 1.00 73.81 117 GLY A CA 1
ATOM 852 C C . GLY A 1 117 ? -13.174 22.556 9.881 1.00 73.81 117 GLY A C 1
ATOM 853 O O . GLY A 1 117 ? -12.525 21.514 9.816 1.00 73.81 117 GLY A O 1
ATOM 854 N N . ASN A 1 118 ? -14.256 22.662 10.646 1.00 83.81 118 ASN A N 1
ATOM 855 C CA . ASN A 1 118 ? -14.736 21.544 11.450 1.00 83.81 118 ASN A CA 1
ATOM 856 C C . ASN A 1 118 ? -15.286 20.418 10.563 1.00 83.81 118 ASN A C 1
ATOM 858 O O . ASN A 1 118 ? -16.078 20.672 9.656 1.00 83.81 118 ASN A O 1
ATOM 862 N N . ARG A 1 119 ? -14.919 19.173 10.874 1.00 87.38 119 ARG A N 1
ATOM 863 C CA . ARG A 1 119 ? -15.596 17.967 10.381 1.00 87.38 119 ARG A CA 1
ATOM 864 C C . ARG A 1 119 ? -16.529 17.455 11.459 1.00 87.38 119 ARG A C 1
ATOM 866 O O . ARG A 1 119 ? -16.098 17.278 12.598 1.00 87.38 119 ARG A O 1
ATOM 873 N N . THR A 1 120 ? -17.781 17.186 11.117 1.00 91.12 120 THR A N 1
ATOM 874 C CA . THR A 1 120 ? -18.683 16.466 12.020 1.00 91.12 120 THR A CA 1
ATOM 875 C C . THR A 1 120 ? -18.611 14.990 11.681 1.00 91.12 120 THR A C 1
ATOM 877 O O . THR A 1 120 ? -19.035 14.576 10.606 1.00 91.12 120 THR A O 1
ATOM 880 N N . VAL A 1 121 ? -18.061 14.199 12.595 1.00 91.19 121 VAL A N 1
ATOM 881 C CA . VAL A 1 121 ? -17.977 12.745 12.481 1.00 91.19 121 VAL A CA 1
ATOM 882 C C . VAL A 1 121 ? -19.106 12.121 13.274 1.00 91.19 121 VAL A C 1
ATOM 884 O O . VAL A 1 121 ? -19.287 12.429 14.448 1.00 91.19 121 VAL A O 1
ATOM 887 N N . GLN A 1 122 ? -19.858 11.235 12.643 1.00 93.56 122 GLN A N 1
ATOM 888 C CA . GLN A 1 122 ? -20.840 10.389 13.287 1.00 93.56 122 GLN A CA 1
ATOM 889 C C . GLN A 1 122 ? -20.264 8.996 13.507 1.00 93.56 122 GLN A C 1
ATOM 891 O O . GLN A 1 122 ? -19.646 8.426 12.608 1.00 93.56 122 GLN A O 1
ATOM 896 N N . VAL A 1 123 ? -20.513 8.457 14.695 1.00 93.81 123 VAL A N 1
ATOM 897 C CA . VAL A 1 123 ? -20.201 7.085 15.078 1.00 93.81 123 VAL A CA 1
ATOM 898 C C . VAL A 1 123 ? -21.517 6.388 15.385 1.00 93.81 123 VAL A C 1
ATOM 900 O O . VAL A 1 123 ? -22.276 6.847 16.240 1.00 93.81 123 VAL A O 1
ATOM 903 N N . VAL A 1 124 ? -21.781 5.294 14.681 1.00 93.69 124 VAL A N 1
ATOM 904 C CA . VAL A 1 124 ? -22.940 4.431 14.896 1.00 93.69 124 VAL A CA 1
ATOM 905 C C . VAL A 1 124 ? -22.428 3.059 15.299 1.00 93.69 124 VAL A C 1
ATOM 907 O O . VAL A 1 124 ? -21.706 2.428 14.533 1.00 93.69 124 VAL A O 1
ATOM 910 N N . LEU A 1 125 ? -22.789 2.611 16.496 1.00 93.00 125 LEU A N 1
ATOM 911 C CA . LEU A 1 125 ? -22.514 1.263 16.978 1.00 93.00 125 LEU A CA 1
ATOM 912 C C . LEU A 1 125 ? -23.841 0.520 17.044 1.00 93.00 125 LEU A C 1
ATOM 914 O O . LEU A 1 125 ? -24.785 1.003 17.667 1.00 93.00 125 LEU A O 1
ATOM 918 N N . LYS A 1 126 ? -23.910 -0.627 16.384 1.00 91.50 126 LYS A N 1
ATOM 919 C CA . LYS A 1 126 ? -25.027 -1.556 16.472 1.00 91.50 126 LYS A CA 1
ATOM 920 C C . LYS A 1 126 ? -24.499 -2.868 17.039 1.00 91.50 126 LYS A C 1
ATOM 922 O O . LYS A 1 126 ? -23.515 -3.378 16.504 1.00 91.50 126 LYS A O 1
ATOM 927 N N . ASP A 1 127 ? -25.107 -3.382 18.095 1.00 85.75 127 ASP A N 1
ATOM 928 C CA . ASP A 1 127 ? -24.762 -4.710 18.609 1.00 85.75 127 ASP A CA 1
ATOM 929 C C . ASP A 1 127 ? -25.335 -5.827 17.706 1.00 85.75 127 ASP A C 1
ATOM 931 O O . ASP A 1 127 ? -26.034 -5.567 16.712 1.00 85.75 127 ASP A O 1
ATOM 935 N N . GLY A 1 128 ? -24.997 -7.078 18.024 1.00 81.88 128 GLY A N 1
ATOM 936 C CA . GLY A 1 128 ? -25.526 -8.254 17.327 1.00 81.88 128 GLY A CA 1
ATOM 937 C C . GLY A 1 128 ? -27.032 -8.450 17.504 1.00 81.88 128 GLY A C 1
ATOM 938 O O . GLY A 1 128 ? -27.688 -9.028 16.634 1.00 81.88 128 GLY A O 1
ATOM 939 N N . ASP A 1 129 ? -27.591 -7.909 18.587 1.00 80.12 129 ASP A N 1
ATOM 940 C CA . ASP A 1 129 ? -28.978 -8.105 19.012 1.00 80.12 129 ASP A CA 1
ATOM 941 C C . ASP A 1 129 ? -29.940 -7.019 18.494 1.00 80.12 129 ASP A C 1
ATOM 943 O O . ASP A 1 129 ? -31.165 -7.156 18.561 1.00 80.12 129 ASP A O 1
ATOM 947 N N . GLY A 1 130 ? -29.405 -5.966 17.876 1.00 76.31 130 GLY A N 1
ATOM 948 C CA . GLY A 1 130 ? -30.147 -4.914 17.194 1.00 76.31 130 GLY A CA 1
ATOM 949 C C . GLY A 1 130 ? -30.226 -3.568 17.917 1.00 76.31 130 GLY A C 1
ATOM 950 O O . GLY A 1 130 ? -30.800 -2.639 17.335 1.00 76.31 130 GLY A O 1
ATOM 951 N N . LEU A 1 131 ? -29.657 -3.422 19.117 1.00 82.75 131 LEU A N 1
ATOM 952 C CA . LEU A 1 131 ? -29.517 -2.138 19.797 1.00 82.75 131 LEU A CA 1
ATOM 953 C C . LEU A 1 131 ? -28.588 -1.228 18.996 1.00 82.75 131 LEU A C 1
ATOM 955 O O . LEU A 1 131 ? -27.536 -1.633 18.506 1.00 82.75 131 LEU A O 1
ATOM 959 N N . LEU A 1 132 ? -28.984 0.035 18.858 1.00 87.44 132 LEU A N 1
ATOM 960 C CA . LEU A 1 132 ? -28.248 1.033 18.095 1.00 87.44 132 LEU A CA 1
ATOM 961 C C . LEU A 1 132 ? -27.925 2.230 18.983 1.00 87.44 132 LEU A C 1
ATOM 963 O O . LEU A 1 132 ? -28.817 2.886 19.520 1.00 87.44 132 LEU A O 1
ATOM 967 N N . SER A 1 133 ? -26.641 2.557 19.060 1.00 87.50 133 SER A N 1
ATOM 968 C CA . SER A 1 133 ? -26.125 3.793 19.630 1.00 87.50 133 SER A CA 1
ATOM 969 C C . SER A 1 133 ? -25.571 4.683 18.523 1.00 87.50 133 SER A C 1
ATOM 971 O O . SER A 1 133 ? -24.969 4.218 17.556 1.00 87.50 133 SER A O 1
ATOM 973 N N . ASN A 1 134 ? -25.794 5.987 18.646 1.00 89.19 134 ASN A N 1
ATOM 974 C CA . ASN A 1 134 ? -25.380 6.972 17.660 1.00 89.19 134 ASN A CA 1
ATOM 975 C C . ASN A 1 134 ? -24.920 8.241 18.369 1.00 89.19 134 ASN A C 1
ATOM 977 O O . ASN A 1 134 ? -25.662 8.825 19.158 1.00 89.19 134 ASN A O 1
ATOM 981 N N . THR A 1 135 ? -23.709 8.687 18.060 1.00 89.06 135 THR A N 1
ATOM 982 C CA . THR A 1 135 ? -23.148 9.928 18.589 1.00 89.06 135 THR A CA 1
ATOM 983 C C . THR A 1 135 ? -22.392 10.686 17.508 1.00 89.06 135 THR A C 1
ATOM 985 O O . THR A 1 135 ? -21.991 10.127 16.486 1.00 89.06 135 THR A O 1
ATOM 988 N N . THR A 1 136 ? -22.188 11.980 17.727 1.00 88.50 136 THR A N 1
ATOM 989 C CA . THR A 1 136 ? -21.420 12.836 16.824 1.00 88.50 136 THR A CA 1
ATOM 990 C C . THR A 1 136 ? -20.313 13.554 17.569 1.00 88.50 136 THR A C 1
ATOM 992 O O . THR A 1 136 ? -20.509 14.013 18.694 1.00 88.50 136 THR A O 1
ATOM 995 N N . ARG A 1 137 ? -19.176 13.731 16.904 1.00 85.69 137 ARG A N 1
ATOM 996 C CA . ARG A 1 137 ? -18.031 14.479 17.408 1.00 85.69 137 ARG A CA 1
ATOM 997 C C . ARG A 1 137 ? -17.513 15.427 16.342 1.00 85.69 137 ARG A C 1
ATOM 999 O O . ARG A 1 137 ? -17.391 15.058 15.179 1.00 85.69 137 ARG A O 1
ATOM 1006 N N . ASN A 1 138 ? -17.163 16.638 16.758 1.00 84.31 138 ASN A N 1
ATOM 1007 C CA . ASN A 1 138 ? -16.491 17.584 15.881 1.00 84.31 138 ASN A CA 1
ATOM 1008 C C . ASN A 1 138 ? -14.974 17.400 15.960 1.00 84.31 138 ASN A C 1
ATOM 1010 O O . ASN A 1 138 ? -14.401 17.302 17.045 1.00 84.31 138 ASN A O 1
ATOM 1014 N N . ILE A 1 139 ? -14.343 17.388 14.795 1.00 83.19 139 ILE A N 1
ATOM 1015 C CA . ILE A 1 139 ? -12.897 17.396 14.603 1.00 83.19 139 ILE A CA 1
ATOM 1016 C C . ILE A 1 139 ? -12.552 18.775 14.062 1.00 83.19 139 ILE A C 1
ATOM 1018 O O . ILE A 1 139 ? -13.053 19.166 13.009 1.00 83.19 139 ILE A O 1
ATOM 1022 N N . ASN A 1 140 ? -11.738 19.527 14.798 1.00 80.00 140 ASN A N 1
ATOM 1023 C CA . ASN A 1 140 ? -11.279 20.831 14.342 1.00 80.00 140 ASN A CA 1
ATOM 1024 C C . ASN A 1 140 ? -10.019 20.648 13.497 1.00 80.00 140 ASN A C 1
ATOM 1026 O O . ASN A 1 140 ? -8.954 20.346 14.035 1.00 80.00 140 ASN A O 1
ATOM 1030 N N . VAL A 1 141 ? -10.149 20.825 12.183 1.00 75.94 141 VAL A N 1
ATOM 1031 C CA . VAL A 1 141 ? -9.020 20.750 11.256 1.00 75.94 141 VAL A CA 1
ATOM 1032 C C . VAL A 1 141 ? -8.431 22.143 11.125 1.00 75.94 141 VAL A C 1
ATOM 1034 O O . VAL A 1 141 ? -9.047 23.037 10.541 1.00 75.94 141 VAL A O 1
ATOM 1037 N N . ILE A 1 142 ? -7.240 22.324 11.685 1.00 69.50 142 ILE A N 1
ATOM 1038 C CA . ILE A 1 142 ? -6.453 23.546 11.536 1.00 69.50 142 ILE A CA 1
ATOM 1039 C C . ILE A 1 142 ? -5.376 23.317 10.479 1.00 69.50 142 ILE A C 1
ATOM 1041 O O . ILE A 1 142 ? -4.741 22.264 10.461 1.00 69.50 142 ILE A O 1
ATOM 1045 N N . GLY A 1 143 ? -5.171 24.299 9.603 1.00 61.12 143 GLY A N 1
ATOM 1046 C CA . GLY A 1 143 ? -3.984 24.313 8.753 1.00 61.12 143 GLY A CA 1
ATOM 1047 C C . GLY A 1 143 ? -2.748 24.462 9.634 1.00 61.12 143 GLY A C 1
ATOM 1048 O O . GLY A 1 143 ? -2.724 25.336 10.505 1.00 61.12 143 GLY A O 1
ATOM 1049 N N . GLN A 1 144 ? -1.749 23.606 9.444 1.00 58.06 144 GLN A N 1
ATOM 1050 C CA . GLN A 1 144 ? -0.434 23.795 10.047 1.00 58.06 144 GLN A CA 1
ATOM 1051 C C . GLN A 1 144 ? 0.524 24.366 9.006 1.00 58.06 144 GLN A C 1
ATOM 1053 O O . GLN A 1 144 ? 0.336 24.176 7.811 1.00 58.06 144 GLN A O 1
ATOM 1058 N N . ASN A 1 145 ? 1.500 25.142 9.478 1.00 52.09 145 ASN A N 1
ATOM 1059 C CA . ASN A 1 145 ? 2.624 25.549 8.652 1.00 52.09 145 ASN A CA 1
ATOM 1060 C C . ASN A 1 145 ? 3.709 24.487 8.781 1.00 52.09 145 ASN A C 1
ATOM 1062 O O . ASN A 1 145 ? 4.257 24.304 9.872 1.00 52.09 145 ASN A O 1
ATOM 1066 N N . ASP A 1 146 ? 4.042 23.867 7.664 1.00 49.84 146 ASP A N 1
ATOM 1067 C CA . ASP A 1 146 ? 4.955 22.737 7.603 1.00 49.84 146 ASP A CA 1
ATOM 1068 C C . ASP A 1 146 ? 6.349 23.153 8.092 1.00 49.84 146 ASP A C 1
ATOM 1070 O O . ASP A 1 146 ? 6.935 24.155 7.654 1.00 49.84 146 ASP A O 1
ATOM 1074 N N . ALA A 1 147 ? 6.888 22.394 9.048 1.00 39.41 147 ALA A N 1
ATOM 1075 C CA . ALA A 1 147 ? 8.287 22.525 9.421 1.00 39.41 147 ALA A CA 1
ATOM 1076 C C . ALA A 1 147 ? 9.144 21.987 8.262 1.00 39.41 147 ALA A C 1
ATOM 1078 O O . ALA A 1 147 ? 8.796 20.964 7.674 1.00 39.41 147 ALA A O 1
ATOM 1079 N N . PRO A 1 148 ? 10.276 22.621 7.922 1.00 43.53 148 PRO A N 1
ATOM 1080 C CA . PRO A 1 148 ? 11.167 22.073 6.909 1.00 43.53 148 PRO A CA 1
ATOM 1081 C C . PRO A 1 148 ? 11.592 20.649 7.299 1.00 43.53 148 PRO A C 1
ATOM 1083 O O . PRO A 1 148 ? 12.092 20.427 8.403 1.00 43.53 148 PRO A O 1
ATOM 1086 N N . LEU A 1 149 ? 11.391 19.688 6.394 1.00 49.62 149 LEU A N 1
ATOM 1087 C CA . LEU A 1 149 ? 11.773 18.292 6.595 1.00 49.62 149 LEU A CA 1
ATOM 1088 C C . LEU A 1 149 ? 13.296 18.204 6.811 1.00 49.62 149 LEU A C 1
ATOM 1090 O O . LEU A 1 149 ? 14.079 18.531 5.916 1.00 49.62 149 LEU A O 1
ATOM 1094 N N . ILE A 1 150 ? 13.733 17.775 8.000 1.00 37.91 150 ILE A N 1
ATOM 1095 C CA . ILE A 1 150 ? 15.145 17.458 8.257 1.00 37.91 150 ILE A CA 1
ATOM 1096 C C . ILE A 1 150 ? 15.354 15.977 7.947 1.00 37.91 150 ILE A C 1
ATOM 1098 O O . ILE A 1 150 ? 15.064 15.098 8.749 1.00 37.91 150 ILE A O 1
ATOM 1102 N N . GLY A 1 151 ? 15.825 15.742 6.728 1.00 56.72 151 GLY A N 1
ATOM 1103 C CA . GLY A 1 151 ? 15.927 14.442 6.074 1.00 56.72 151 GLY A CA 1
ATOM 1104 C C . GLY A 1 151 ? 15.572 14.672 4.614 1.00 56.72 151 GLY A C 1
ATOM 1105 O O . GLY A 1 151 ? 14.403 14.789 4.272 1.00 56.72 151 GLY A O 1
ATOM 1106 N N . GLY A 1 152 ? 16.575 14.901 3.768 1.00 69.12 152 GLY A N 1
ATOM 1107 C CA . GLY A 1 152 ? 16.332 15.355 2.400 1.00 69.12 152 GLY A CA 1
ATOM 1108 C C . GLY A 1 152 ? 15.551 14.327 1.582 1.00 69.12 152 GLY A C 1
ATOM 1109 O O . GLY A 1 152 ? 15.887 13.144 1.578 1.00 69.12 152 GLY A O 1
ATOM 1110 N N . THR A 1 153 ? 14.548 14.783 0.832 1.00 84.38 153 THR A N 1
ATOM 1111 C CA . THR A 1 153 ? 13.947 13.986 -0.239 1.00 84.38 153 THR A CA 1
ATOM 1112 C C . THR A 1 153 ? 15.020 13.658 -1.275 1.00 84.38 153 THR A C 1
ATOM 1114 O O . THR A 1 153 ? 15.622 14.560 -1.862 1.00 84.38 153 THR A O 1
ATOM 1117 N N . THR A 1 154 ? 15.253 12.369 -1.523 1.00 91.19 154 THR A N 1
ATOM 1118 C CA . THR A 1 154 ? 16.113 11.928 -2.626 1.00 91.19 154 THR A CA 1
ATOM 1119 C C . THR A 1 154 ? 15.234 11.548 -3.808 1.00 91.19 154 THR A C 1
ATOM 1121 O O . THR A 1 154 ? 14.523 10.551 -3.764 1.00 91.19 154 THR A O 1
ATOM 1124 N N . VAL A 1 155 ? 15.274 12.351 -4.870 1.00 92.75 155 VAL A N 1
ATOM 1125 C CA . VAL A 1 155 ? 14.517 12.074 -6.098 1.00 92.75 155 VAL A CA 1
ATOM 1126 C C . VAL A 1 155 ? 15.305 11.102 -6.965 1.00 92.75 155 VAL A C 1
ATOM 1128 O O . VAL A 1 155 ? 16.372 11.458 -7.465 1.00 92.75 155 VAL A O 1
ATOM 1131 N N . LEU A 1 156 ? 14.755 9.906 -7.167 1.00 94.50 156 LEU A N 1
ATOM 1132 C CA . LEU A 1 156 ? 15.386 8.826 -7.936 1.00 94.50 156 LEU A CA 1
ATOM 1133 C C . LEU A 1 156 ? 14.903 8.739 -9.387 1.00 94.50 156 LEU A C 1
ATOM 1135 O O . LEU A 1 156 ? 15.608 8.220 -10.251 1.00 94.50 156 LEU A O 1
ATOM 1139 N N . TYR A 1 157 ? 13.721 9.285 -9.650 1.00 93.44 157 TYR A N 1
ATOM 1140 C CA . TYR A 1 157 ? 13.130 9.457 -10.968 1.00 93.44 157 TYR A CA 1
ATOM 1141 C C . TYR A 1 157 ? 12.224 10.686 -10.933 1.00 93.44 157 TYR A C 1
ATOM 1143 O O . TYR A 1 157 ? 11.521 10.909 -9.951 1.00 93.44 157 TYR A O 1
ATOM 1151 N N . ASP A 1 158 ? 12.267 11.491 -11.987 1.00 90.62 158 ASP A N 1
ATOM 1152 C CA . ASP A 1 158 ? 11.406 12.652 -12.165 1.00 90.62 158 ASP A CA 1
ATOM 1153 C C . ASP A 1 158 ? 10.606 12.476 -13.458 1.00 90.62 158 ASP A C 1
ATOM 1155 O O . ASP A 1 158 ? 11.140 12.641 -14.558 1.00 90.62 158 ASP A O 1
ATOM 1159 N N . GLY A 1 159 ? 9.325 12.121 -13.329 1.00 86.81 159 GLY A N 1
ATOM 1160 C CA . GLY A 1 159 ? 8.430 11.911 -14.470 1.00 86.81 159 GLY A CA 1
ATOM 1161 C C . GLY A 1 159 ? 8.173 13.173 -15.304 1.00 86.81 159 GLY A C 1
ATOM 1162 O O . GLY A 1 159 ? 7.756 13.065 -16.458 1.00 86.81 159 GLY A O 1
ATOM 1163 N N . SER A 1 160 ? 8.464 14.367 -14.765 1.00 85.25 160 SER A N 1
ATOM 1164 C CA . SER A 1 160 ? 8.373 15.627 -15.517 1.00 85.25 160 SER A CA 1
ATOM 1165 C C . SER A 1 160 ? 9.520 15.805 -16.518 1.00 85.25 160 SER A C 1
ATOM 1167 O O . SER A 1 160 ? 9.401 16.577 -17.473 1.00 85.25 160 SER A O 1
ATOM 1169 N N . LEU A 1 161 ? 10.623 15.073 -16.330 1.00 88.94 161 LEU A N 1
ATOM 1170 C CA . LEU A 1 161 ? 11.750 15.043 -17.252 1.00 88.94 161 LEU A CA 1
ATOM 1171 C C . LEU A 1 161 ? 11.573 13.926 -18.286 1.00 88.94 161 LEU A C 1
ATOM 1173 O O . LEU A 1 161 ? 10.977 12.879 -18.029 1.00 88.94 161 LEU A O 1
ATOM 1177 N N . ALA A 1 162 ? 12.140 14.134 -19.474 1.00 91.62 162 ALA A N 1
ATOM 1178 C CA . ALA A 1 162 ? 12.162 13.109 -20.508 1.00 91.62 162 ALA A CA 1
ATOM 1179 C C . ALA A 1 162 ? 13.075 11.930 -20.123 1.00 91.62 162 ALA A C 1
ATOM 1181 O O . ALA A 1 162 ? 14.120 12.122 -19.499 1.00 91.62 162 ALA A O 1
ATOM 1182 N N . GLY A 1 163 ? 12.709 10.725 -20.565 1.00 94.56 163 GLY A N 1
ATOM 1183 C CA . GLY A 1 163 ? 13.539 9.523 -20.453 1.00 94.56 163 GLY A CA 1
ATOM 1184 C C . GLY A 1 163 ? 13.096 8.538 -19.370 1.00 94.56 163 GLY A C 1
ATOM 1185 O O . GLY A 1 163 ? 12.262 8.831 -18.514 1.00 94.56 163 GLY A O 1
ATOM 1186 N N . THR A 1 164 ? 13.660 7.334 -19.438 1.00 96.56 164 THR A N 1
ATOM 1187 C CA . THR A 1 164 ? 13.441 6.252 -18.469 1.00 96.56 164 THR A CA 1
ATOM 1188 C C . THR A 1 164 ? 14.209 6.516 -17.165 1.00 96.56 164 THR A C 1
ATOM 1190 O O . THR A 1 164 ? 15.192 7.268 -17.186 1.00 96.56 164 THR A O 1
ATOM 1193 N N . PRO A 1 165 ? 13.830 5.895 -16.030 1.00 95.69 165 PRO A N 1
ATOM 1194 C CA . PRO A 1 165 ? 14.489 6.110 -14.740 1.00 95.69 165 PRO A CA 1
ATOM 1195 C C . PRO A 1 165 ? 16.016 5.961 -14.766 1.00 95.69 165 PRO A C 1
ATOM 1197 O O . PRO A 1 165 ? 16.740 6.770 -14.188 1.00 95.69 165 PRO A O 1
ATOM 1200 N N . ASP A 1 166 ? 16.530 4.975 -15.500 1.00 95.00 166 ASP A N 1
ATOM 1201 C CA . ASP A 1 166 ? 17.961 4.680 -15.604 1.00 95.00 166 ASP A CA 1
ATOM 1202 C C . ASP A 1 166 ? 18.760 5.699 -16.432 1.00 95.00 166 ASP A C 1
ATOM 1204 O O . ASP A 1 166 ? 19.971 5.865 -16.221 1.00 95.00 166 ASP A O 1
ATOM 1208 N N . SER A 1 167 ? 18.076 6.407 -17.337 1.00 95.75 167 SER A N 1
ATOM 1209 C CA . SER A 1 167 ? 18.657 7.435 -18.208 1.00 95.75 167 SER A CA 1
ATOM 1210 C C . SER A 1 167 ? 18.840 8.786 -17.507 1.00 95.75 167 SER A C 1
ATOM 1212 O O . SER A 1 167 ? 19.688 9.581 -17.913 1.00 95.75 167 SER A O 1
ATOM 1214 N N . GLN A 1 168 ? 18.105 9.038 -16.417 1.00 94.19 168 GLN A N 1
ATOM 1215 C CA . GLN A 1 168 ? 18.152 10.311 -15.689 1.00 94.19 168 GLN A CA 1
ATOM 1216 C C . GLN A 1 168 ? 19.350 10.434 -14.733 1.00 94.19 168 GLN A C 1
ATOM 1218 O O . GLN A 1 168 ? 19.581 11.510 -14.184 1.00 94.19 168 GLN A O 1
ATOM 1223 N N . ASN A 1 169 ? 20.121 9.356 -14.527 1.00 92.69 169 ASN A N 1
ATOM 1224 C CA . ASN A 1 169 ? 21.291 9.308 -13.634 1.00 92.69 169 ASN A CA 1
ATOM 1225 C C . ASN A 1 169 ? 21.005 9.800 -12.200 1.00 92.69 169 ASN A C 1
ATOM 1227 O O . ASN A 1 169 ? 21.862 10.393 -11.550 1.00 92.69 169 ASN A O 1
ATOM 1231 N N . LYS A 1 170 ? 19.796 9.524 -11.702 1.00 93.56 170 LYS A N 1
ATOM 1232 C CA . LYS A 1 170 ? 19.329 9.898 -10.357 1.00 93.56 170 LYS A CA 1
ATOM 1233 C C . LYS A 1 170 ? 19.415 8.758 -9.334 1.00 93.56 170 LYS A C 1
ATOM 1235 O O . LYS A 1 170 ? 18.876 8.865 -8.243 1.00 93.56 170 LYS A O 1
ATOM 1240 N N . GLY A 1 171 ? 20.118 7.678 -9.672 1.00 93.88 171 GLY A N 1
ATOM 1241 C CA . GLY A 1 171 ? 20.386 6.571 -8.752 1.00 93.88 171 GLY A CA 1
ATOM 1242 C C . GLY A 1 171 ? 19.650 5.276 -9.071 1.00 93.88 171 GLY A C 1
ATOM 1243 O O . GLY A 1 171 ? 19.929 4.289 -8.412 1.00 93.88 171 GLY A O 1
ATOM 1244 N N . LEU A 1 172 ? 18.784 5.233 -10.089 1.00 95.94 172 LEU A N 1
ATOM 1245 C CA . LEU A 1 172 ? 18.218 3.981 -10.598 1.00 95.94 172 LEU A CA 1
ATOM 1246 C C . LEU A 1 172 ? 19.019 3.456 -11.792 1.00 95.94 172 LEU A C 1
ATOM 1248 O O . LEU A 1 172 ? 19.501 4.226 -12.627 1.00 95.94 172 LEU A O 1
ATOM 1252 N N . LYS A 1 173 ? 19.149 2.132 -11.890 1.00 95.12 173 LYS A N 1
ATOM 1253 C CA . LYS A 1 173 ? 19.629 1.431 -13.082 1.00 95.12 173 LYS A CA 1
ATOM 1254 C C . LYS A 1 173 ? 18.666 0.337 -13.486 1.00 95.12 173 LYS A C 1
ATOM 1256 O O . LYS A 1 173 ? 18.092 -0.344 -12.640 1.00 95.12 173 LYS A O 1
ATOM 1261 N N . TYR A 1 174 ? 18.510 0.204 -14.797 1.00 94.31 174 TYR A N 1
ATOM 1262 C CA . TYR A 1 174 ? 17.718 -0.840 -15.410 1.00 94.31 174 TYR A CA 1
ATOM 1263 C C . TYR A 1 174 ? 18.519 -2.137 -15.471 1.00 94.31 174 TYR A C 1
ATOM 1265 O O . TYR A 1 174 ? 19.707 -2.138 -15.807 1.00 94.31 174 TYR A O 1
ATOM 1273 N N . PHE A 1 175 ? 17.849 -3.239 -15.174 1.00 89.75 175 PHE A N 1
ATOM 1274 C CA . PHE A 1 175 ? 18.360 -4.583 -15.349 1.00 89.75 175 PHE A CA 1
ATOM 1275 C C . PHE A 1 175 ? 17.272 -5.462 -15.949 1.00 89.75 175 PHE A C 1
ATOM 1277 O O . PHE A 1 175 ? 16.094 -5.316 -15.626 1.00 89.75 175 PHE A O 1
ATOM 1284 N N . SER A 1 176 ? 17.680 -6.406 -16.789 1.00 88.81 176 SER A N 1
ATOM 1285 C CA . SER A 1 176 ? 16.807 -7.464 -17.265 1.00 88.81 176 SER A CA 1
ATOM 1286 C C . SER A 1 176 ? 17.597 -8.738 -17.527 1.00 88.81 176 SER A C 1
ATOM 1288 O O . SER A 1 176 ? 18.749 -8.672 -17.959 1.00 88.81 176 SER A O 1
ATOM 1290 N N . LEU A 1 177 ? 16.977 -9.888 -17.253 1.00 80.50 177 LEU A N 1
ATOM 1291 C CA . LEU A 1 177 ? 17.541 -11.198 -17.590 1.00 80.50 177 LEU A CA 1
ATOM 1292 C C . LEU A 1 177 ? 17.331 -11.582 -19.056 1.00 80.50 177 LEU A C 1
ATOM 1294 O O . LEU A 1 177 ? 18.067 -12.419 -19.566 1.00 80.50 177 LEU A O 1
ATOM 1298 N N . ASP A 1 178 ? 16.382 -10.946 -19.737 1.00 75.12 178 ASP A N 1
ATOM 1299 C CA . ASP A 1 178 ? 15.987 -11.270 -21.102 1.00 75.12 178 ASP A CA 1
ATOM 1300 C C . ASP A 1 178 ? 15.663 -9.973 -21.831 1.00 75.12 178 ASP A C 1
ATOM 1302 O O . ASP A 1 178 ? 14.855 -9.235 -21.304 1.00 75.12 178 ASP A O 1
ATOM 1306 N N . ASN A 1 179 ? 16.266 -9.718 -23.003 1.00 79.31 179 ASN A N 1
ATOM 1307 C CA . ASN A 1 179 ? 16.310 -8.484 -23.833 1.00 79.31 179 ASN A CA 1
ATOM 1308 C C . ASN A 1 179 ? 15.045 -7.576 -23.948 1.00 79.31 179 ASN A C 1
ATOM 1310 O O . ASN A 1 179 ? 14.690 -7.113 -25.033 1.00 79.31 179 ASN A O 1
ATOM 1314 N N . VAL A 1 180 ? 14.380 -7.258 -22.848 1.00 89.69 180 VAL A N 1
ATOM 1315 C CA . VAL A 1 180 ? 13.303 -6.292 -22.699 1.00 89.69 180 VAL A CA 1
ATOM 1316 C C . VAL A 1 180 ? 13.969 -4.941 -22.511 1.00 89.69 180 VAL A C 1
ATOM 1318 O O . VAL A 1 180 ? 14.972 -4.818 -21.808 1.00 89.69 180 VAL A O 1
ATOM 1321 N N . THR A 1 181 ? 13.430 -3.913 -23.153 1.00 91.38 181 THR A N 1
ATOM 1322 C CA . THR A 1 181 ? 13.920 -2.539 -23.019 1.00 91.38 181 THR A CA 1
ATOM 1323 C C . THR A 1 181 ? 12.747 -1.640 -22.640 1.00 91.38 181 THR A C 1
ATOM 1325 O O . THR A 1 181 ? 11.723 -1.683 -23.327 1.00 91.38 181 THR A O 1
ATOM 1328 N N . PRO A 1 182 ? 12.851 -0.838 -21.567 1.00 94.31 182 PRO A N 1
ATOM 1329 C CA . PRO A 1 182 ? 11.804 0.098 -21.199 1.00 94.31 182 PRO A CA 1
ATOM 1330 C C . PRO A 1 182 ? 11.732 1.236 -22.220 1.00 94.31 182 PRO A C 1
ATOM 1332 O O . PRO A 1 182 ? 12.746 1.666 -22.768 1.00 94.31 182 PRO A O 1
ATOM 1335 N N . ALA A 1 183 ? 10.530 1.754 -22.454 1.00 94.50 183 ALA A N 1
ATOM 1336 C CA . ALA A 1 183 ? 10.298 2.847 -23.391 1.00 94.50 183 ALA A CA 1
ATOM 1337 C C . ALA A 1 183 ? 9.614 4.025 -22.696 1.00 94.50 183 ALA A C 1
ATOM 1339 O O . ALA A 1 183 ? 8.559 3.869 -22.080 1.00 94.50 183 ALA A O 1
ATOM 1340 N N . TYR A 1 184 ? 10.185 5.219 -22.837 1.00 94.06 184 TYR A N 1
ATOM 1341 C CA . TYR A 1 184 ? 9.563 6.454 -22.371 1.00 94.06 184 TYR A CA 1
ATOM 1342 C C . TYR A 1 184 ? 8.674 7.047 -23.467 1.00 94.06 184 TYR A C 1
ATOM 1344 O O . TYR A 1 184 ? 9.166 7.402 -24.536 1.00 94.06 184 TYR A O 1
ATOM 1352 N N . ASN A 1 185 ? 7.377 7.179 -23.189 1.00 89.44 185 ASN A N 1
ATOM 1353 C CA . ASN A 1 185 ? 6.399 7.776 -24.095 1.00 89.44 185 ASN A CA 1
ATOM 1354 C C . ASN A 1 185 ? 5.463 8.701 -23.308 1.00 89.44 185 ASN A C 1
ATOM 1356 O O . ASN A 1 185 ? 4.840 8.271 -22.339 1.00 89.44 185 ASN A O 1
ATOM 1360 N N . SER A 1 186 ? 5.336 9.956 -23.746 1.00 83.25 186 SER A N 1
ATOM 1361 C CA . SER A 1 186 ? 4.361 10.928 -23.222 1.00 83.25 186 SER A CA 1
ATOM 1362 C C . SER A 1 186 ? 4.339 11.067 -21.692 1.00 83.25 186 SER A C 1
ATOM 1364 O O . SER A 1 186 ? 3.274 11.009 -21.082 1.00 83.25 186 SER A O 1
ATOM 1366 N N . GLY A 1 187 ? 5.506 11.244 -21.063 1.00 83.00 187 GLY A N 1
ATOM 1367 C CA . GLY A 1 187 ? 5.594 11.431 -19.607 1.00 83.00 187 GLY A CA 1
ATOM 1368 C C . GLY A 1 187 ? 5.622 10.138 -18.793 1.00 83.00 187 GLY A C 1
ATOM 1369 O O . GLY A 1 187 ? 5.742 10.202 -17.577 1.00 83.00 187 GLY A O 1
ATOM 1370 N N . ILE A 1 188 ? 5.517 8.968 -19.434 1.00 87.56 188 ILE A N 1
ATOM 1371 C CA . ILE A 1 188 ? 5.398 7.678 -18.749 1.00 87.56 188 ILE A CA 1
ATOM 1372 C C . ILE A 1 188 ? 6.467 6.716 -19.259 1.00 87.56 188 ILE A C 1
ATOM 1374 O O . ILE A 1 188 ? 6.677 6.565 -20.465 1.00 87.56 188 ILE A O 1
ATOM 1378 N N . THR A 1 189 ? 7.111 6.012 -18.332 1.00 94.69 189 THR A N 1
ATOM 1379 C CA . THR A 1 189 ? 7.962 4.867 -18.661 1.00 94.69 189 THR A CA 1
ATOM 1380 C C . THR A 1 189 ? 7.122 3.597 -18.726 1.00 94.69 189 THR A C 1
ATOM 1382 O O . THR A 1 189 ? 6.462 3.235 -17.759 1.00 94.69 189 THR A O 1
ATOM 1385 N N . ASN A 1 190 ? 7.156 2.913 -19.867 1.00 93.81 190 ASN A N 1
ATOM 1386 C CA . ASN A 1 190 ? 6.500 1.629 -20.077 1.00 93.81 190 ASN A CA 1
ATOM 1387 C C . ASN A 1 190 ? 7.542 0.515 -20.009 1.00 93.81 190 ASN A C 1
ATOM 1389 O O . ASN A 1 190 ? 8.507 0.516 -20.777 1.00 93.81 190 ASN A O 1
ATOM 1393 N N . LEU A 1 191 ? 7.316 -0.449 -19.124 1.00 93.44 191 LEU A N 1
ATOM 1394 C CA . LEU A 1 191 ? 8.050 -1.704 -19.064 1.00 93.44 191 LEU A CA 1
ATOM 1395 C C . LEU A 1 191 ? 7.081 -2.827 -19.438 1.00 93.44 191 LEU A C 1
ATOM 1397 O O . LEU A 1 191 ? 6.061 -2.995 -18.778 1.00 93.44 191 LEU A O 1
ATOM 1401 N N . ASN A 1 192 ? 7.370 -3.551 -20.519 1.00 91.88 192 ASN A N 1
ATOM 1402 C CA . ASN A 1 192 ? 6.519 -4.637 -21.001 1.00 91.88 192 ASN A CA 1
ATOM 1403 C C . ASN A 1 192 ? 7.275 -5.967 -20.946 1.00 91.88 192 ASN A C 1
ATOM 1405 O O . ASN A 1 192 ? 8.170 -6.203 -21.757 1.00 91.88 192 ASN A O 1
ATOM 1409 N N . THR A 1 193 ? 6.870 -6.832 -20.020 1.00 89.94 193 THR A N 1
ATOM 1410 C CA . THR A 1 193 ? 7.405 -8.187 -19.835 1.00 89.94 193 THR A CA 1
ATOM 1411 C C . THR A 1 193 ? 6.436 -9.286 -20.295 1.00 89.94 193 THR A C 1
ATOM 1413 O O . THR A 1 193 ? 6.746 -10.463 -20.160 1.00 89.94 193 THR A O 1
ATOM 1416 N N . LEU A 1 194 ? 5.303 -8.952 -20.935 1.00 86.12 194 LEU A N 1
ATOM 1417 C CA . LEU A 1 194 ? 4.267 -9.924 -21.343 1.00 86.12 194 LEU A CA 1
ATOM 1418 C C . LEU A 1 194 ? 4.736 -10.963 -22.373 1.00 86.12 194 LEU A C 1
ATOM 1420 O O . LEU A 1 194 ? 4.081 -11.985 -22.554 1.00 86.12 194 LEU A O 1
ATOM 1424 N N . GLY A 1 195 ? 5.836 -10.702 -23.085 1.00 76.88 195 GLY A N 1
ATOM 1425 C CA . GLY A 1 195 ? 6.320 -11.579 -24.154 1.00 76.88 195 GLY A CA 1
ATOM 1426 C C . GLY A 1 195 ? 6.817 -12.954 -23.685 1.00 76.88 195 GLY A C 1
ATOM 1427 O O . GLY A 1 195 ? 6.966 -13.842 -24.522 1.00 76.88 195 GLY A O 1
ATOM 1428 N N . SER A 1 196 ? 7.082 -13.142 -22.386 1.00 71.94 196 SER A N 1
ATOM 1429 C CA . SER A 1 196 ? 7.498 -14.420 -21.796 1.00 71.94 196 SER A CA 1
ATOM 1430 C C . SER A 1 196 ? 7.391 -14.383 -20.275 1.00 71.94 196 SER A C 1
ATOM 1432 O O . SER A 1 196 ? 7.759 -13.401 -19.638 1.00 71.94 196 SER A O 1
ATOM 1434 N N . ASP A 1 197 ? 6.999 -15.507 -19.680 1.00 64.25 197 ASP A N 1
ATOM 1435 C CA . ASP A 1 197 ? 6.933 -15.664 -18.225 1.00 64.25 197 ASP A CA 1
ATOM 1436 C C . ASP A 1 197 ? 8.304 -15.717 -17.527 1.00 64.25 197 ASP A C 1
ATOM 1438 O O . ASP A 1 197 ? 8.363 -15.646 -16.305 1.00 64.25 197 ASP A O 1
ATOM 1442 N N . ASN A 1 198 ? 9.407 -15.810 -18.278 1.00 66.56 198 ASN A N 1
ATOM 1443 C CA . ASN A 1 198 ? 10.765 -15.762 -17.718 1.00 66.56 198 ASN A CA 1
ATOM 1444 C C . ASN A 1 198 ? 11.328 -14.335 -17.605 1.00 66.56 198 ASN A C 1
ATOM 1446 O O . ASN A 1 198 ? 12.380 -14.141 -16.991 1.00 66.56 198 ASN A O 1
ATOM 1450 N N . TYR A 1 199 ? 10.659 -13.343 -18.200 1.00 71.62 199 TYR A N 1
ATOM 1451 C CA . TYR A 1 199 ? 11.188 -11.988 -18.311 1.00 71.62 199 TYR A CA 1
ATOM 1452 C C . TYR A 1 199 ? 11.165 -11.272 -16.962 1.00 71.62 199 TYR A C 1
ATOM 1454 O O . TYR A 1 199 ? 10.187 -10.634 -16.592 1.00 71.62 199 TYR A O 1
ATOM 1462 N N . ARG A 1 200 ? 12.296 -11.325 -16.251 1.00 81.12 200 ARG A N 1
ATOM 1463 C CA . ARG A 1 200 ? 12.570 -10.453 -15.103 1.00 81.12 200 ARG A CA 1
ATOM 1464 C C . ARG A 1 200 ? 13.202 -9.169 -15.592 1.00 81.12 200 ARG A C 1
ATOM 1466 O O . ARG A 1 200 ? 14.227 -9.201 -16.285 1.00 81.12 200 ARG A O 1
ATOM 1473 N N . ALA A 1 201 ? 12.617 -8.043 -15.226 1.00 90.75 201 ALA A N 1
ATOM 1474 C CA . ALA A 1 201 ? 13.118 -6.742 -15.622 1.00 90.75 201 ALA A CA 1
ATOM 1475 C C . ALA A 1 201 ? 12.670 -5.670 -14.641 1.00 90.75 201 ALA A C 1
ATOM 1477 O O . ALA A 1 201 ? 11.544 -5.696 -14.156 1.00 90.75 201 ALA A O 1
ATOM 1478 N N . GLY A 1 202 ? 13.518 -4.682 -14.394 1.00 93.94 202 GLY A N 1
ATOM 1479 C CA . GLY A 1 202 ? 13.130 -3.567 -13.550 1.00 93.94 202 GLY A CA 1
ATOM 1480 C C . GLY A 1 202 ? 14.253 -2.595 -13.272 1.00 93.94 202 GLY A C 1
ATOM 1481 O O . GLY A 1 202 ? 15.349 -2.681 -13.826 1.00 93.94 202 GLY A O 1
ATOM 1482 N N . PHE A 1 203 ? 13.949 -1.653 -12.395 1.00 95.75 203 PHE A N 1
ATOM 1483 C CA . PHE A 1 203 ? 14.841 -0.593 -11.970 1.00 95.75 203 PHE A CA 1
ATOM 1484 C C . PHE A 1 203 ? 15.191 -0.796 -10.505 1.00 95.75 203 PHE A C 1
ATOM 1486 O O . PHE A 1 203 ? 14.300 -0.993 -9.684 1.00 95.75 203 PHE A O 1
ATOM 1493 N N . SER A 1 204 ? 16.474 -0.714 -10.165 1.00 95.50 204 SER A N 1
ATOM 1494 C CA . SER A 1 204 ? 16.924 -0.742 -8.771 1.00 95.50 204 SER A CA 1
ATOM 1495 C C . SER A 1 204 ? 17.960 0.334 -8.503 1.00 95.50 204 SER A C 1
ATOM 1497 O O . SER A 1 204 ? 18.590 0.842 -9.434 1.00 95.50 204 SER A O 1
ATOM 1499 N N . ASN A 1 205 ? 18.178 0.650 -7.229 1.00 96.06 205 ASN A N 1
ATOM 1500 C CA . ASN A 1 205 ? 19.271 1.528 -6.818 1.00 96.06 205 ASN A CA 1
ATOM 1501 C C . ASN A 1 205 ? 20.643 0.835 -6.766 1.00 96.06 205 ASN A C 1
ATOM 1503 O O . ASN A 1 205 ? 21.597 1.393 -6.227 1.00 96.06 205 ASN A O 1
ATOM 1507 N N . TYR A 1 206 ? 20.757 -0.370 -7.326 1.00 93.69 206 TYR A N 1
ATOM 1508 C CA . TYR A 1 206 ? 22.007 -1.103 -7.448 1.00 93.69 206 TYR A CA 1
ATOM 1509 C C . TYR A 1 206 ? 22.410 -1.250 -8.916 1.00 93.69 206 TYR A C 1
ATOM 1511 O O . TYR A 1 206 ? 21.583 -1.425 -9.811 1.00 93.69 206 TYR A O 1
ATOM 1519 N N . SER A 1 207 ? 23.714 -1.180 -9.175 1.00 88.81 207 SER A N 1
ATOM 1520 C CA . SER A 1 207 ? 24.267 -1.502 -10.487 1.00 88.81 207 SER A CA 1
ATOM 1521 C C . SER A 1 207 ? 24.160 -3.002 -10.782 1.00 88.81 207 SER A C 1
ATOM 1523 O O . SER A 1 207 ? 24.037 -3.834 -9.883 1.00 88.81 207 SER A O 1
ATOM 1525 N N . THR A 1 208 ? 24.338 -3.371 -12.051 1.00 82.25 208 THR A N 1
ATOM 1526 C CA . THR A 1 208 ? 24.478 -4.776 -12.474 1.00 82.25 208 THR A CA 1
ATOM 1527 C C . THR A 1 208 ? 25.720 -5.462 -11.889 1.00 82.25 208 THR A C 1
ATOM 1529 O O . THR A 1 208 ? 25.799 -6.685 -11.867 1.00 82.25 208 THR A O 1
ATOM 1532 N N . THR A 1 209 ? 26.674 -4.682 -11.371 1.00 85.50 209 THR A N 1
ATOM 1533 C CA . THR A 1 209 ? 27.851 -5.146 -10.619 1.00 85.50 209 THR A CA 1
ATOM 1534 C C . THR A 1 209 ? 27.643 -5.086 -9.103 1.00 85.50 209 THR A C 1
ATOM 1536 O O . THR A 1 209 ? 28.612 -5.112 -8.349 1.00 85.50 209 THR A O 1
ATOM 1539 N N . ASN A 1 210 ? 26.390 -4.985 -8.650 1.00 86.19 210 ASN A N 1
ATOM 1540 C CA . ASN A 1 210 ? 25.992 -5.006 -7.246 1.00 86.19 210 ASN A CA 1
ATOM 1541 C C . ASN A 1 210 ? 26.570 -3.856 -6.393 1.00 86.19 210 ASN A C 1
ATOM 1543 O O . ASN A 1 210 ? 26.905 -4.027 -5.223 1.00 86.19 210 ASN A O 1
ATOM 1547 N N . THR A 1 211 ? 26.699 -2.666 -6.977 1.00 89.62 211 THR A N 1
ATOM 1548 C CA . THR A 1 211 ? 27.124 -1.448 -6.271 1.00 89.62 211 THR A CA 1
ATOM 1549 C C . THR A 1 211 ? 25.913 -0.570 -5.979 1.00 89.62 211 THR A C 1
ATOM 1551 O O . THR A 1 211 ? 25.178 -0.249 -6.910 1.00 89.62 211 THR A O 1
ATOM 1554 N N . ASN A 1 212 ? 25.714 -0.155 -4.723 1.00 92.12 212 ASN A N 1
ATOM 1555 C CA . ASN A 1 212 ? 24.674 0.820 -4.379 1.00 92.12 212 ASN A CA 1
ATOM 1556 C C . ASN A 1 212 ? 25.001 2.176 -5.031 1.00 92.12 212 ASN A C 1
ATOM 1558 O O . ASN A 1 212 ? 26.119 2.677 -4.916 1.00 92.12 212 ASN A O 1
ATOM 1562 N N . LEU A 1 213 ? 24.032 2.749 -5.736 1.00 93.56 213 LEU A N 1
ATOM 1563 C CA . LEU A 1 213 ? 24.165 3.978 -6.523 1.00 93.56 213 LEU A CA 1
ATOM 1564 C C . LEU A 1 213 ? 23.689 5.225 -5.775 1.00 93.56 213 LEU A C 1
ATOM 1566 O O . LEU A 1 213 ? 23.679 6.323 -6.331 1.00 93.56 213 LEU A O 1
ATOM 1570 N N . THR A 1 214 ? 23.251 5.050 -4.533 1.00 90.69 214 THR A N 1
ATOM 1571 C CA . THR A 1 214 ? 22.571 6.061 -3.729 1.00 90.69 214 THR A CA 1
ATOM 1572 C C . THR A 1 214 ? 23.170 6.134 -2.330 1.00 90.69 214 THR A C 1
ATOM 1574 O O . THR A 1 214 ? 23.827 5.203 -1.870 1.00 90.69 214 THR A O 1
ATOM 1577 N N . SER A 1 215 ? 22.956 7.259 -1.648 1.00 88.81 215 SER A N 1
ATOM 1578 C CA . SER A 1 215 ? 23.494 7.524 -0.308 1.00 88.81 215 SER A CA 1
ATOM 1579 C C . SER A 1 215 ? 22.409 7.720 0.756 1.00 88.81 215 SER A C 1
ATOM 1581 O O . SER A 1 215 ? 22.701 8.258 1.822 1.00 88.81 215 SER A O 1
ATOM 1583 N N . PHE A 1 216 ? 21.155 7.363 0.460 1.00 90.94 216 PHE A N 1
ATOM 1584 C CA . PHE A 1 216 ? 20.075 7.418 1.444 1.00 90.94 216 PHE A CA 1
ATOM 1585 C C . PHE A 1 216 ? 20.149 6.230 2.411 1.00 90.94 216 PHE A C 1
ATOM 1587 O O . PHE A 1 216 ? 20.715 5.184 2.090 1.00 90.94 216 PHE A O 1
ATOM 1594 N N . THR A 1 217 ? 19.507 6.385 3.568 1.00 93.50 217 THR A N 1
ATOM 1595 C CA . THR A 1 217 ? 19.337 5.317 4.557 1.00 93.50 217 THR A CA 1
ATOM 1596 C C . THR A 1 217 ? 17.852 5.022 4.736 1.00 93.50 217 THR A C 1
ATOM 1598 O O . THR A 1 217 ? 17.084 5.914 5.084 1.00 93.50 217 THR A O 1
ATOM 1601 N N . LEU A 1 218 ? 17.456 3.766 4.542 1.00 95.19 218 LEU A N 1
ATOM 1602 C CA . LEU A 1 218 ? 16.124 3.244 4.843 1.00 95.19 218 LEU A CA 1
ATOM 1603 C C . LEU A 1 218 ? 16.096 2.732 6.289 1.00 95.19 218 LEU A C 1
ATOM 1605 O O . LEU A 1 218 ? 16.020 1.531 6.550 1.00 95.19 218 LEU A O 1
ATOM 1609 N N . ASP A 1 219 ? 16.246 3.650 7.244 1.00 93.44 219 ASP A N 1
ATOM 1610 C CA . ASP A 1 219 ? 16.223 3.324 8.671 1.00 93.44 219 ASP A CA 1
ATOM 1611 C C . ASP A 1 219 ? 14.782 3.130 9.147 1.00 93.44 219 ASP A C 1
ATOM 1613 O O . ASP A 1 219 ? 14.061 4.090 9.407 1.00 93.44 219 ASP A O 1
ATOM 1617 N N . ARG A 1 220 ? 14.360 1.874 9.291 1.00 91.88 220 ARG A N 1
ATOM 1618 C CA . ARG A 1 220 ? 13.015 1.544 9.771 1.00 91.88 220 ARG A CA 1
ATOM 1619 C C . ARG A 1 220 ? 12.752 1.983 11.214 1.00 91.88 220 ARG A C 1
ATOM 1621 O O . ARG A 1 220 ? 11.594 2.177 11.558 1.00 91.88 220 ARG A O 1
ATOM 1628 N N . ALA A 1 221 ? 13.772 2.148 12.063 1.00 84.69 221 ALA A N 1
ATOM 1629 C CA . ALA A 1 221 ? 13.562 2.587 13.445 1.00 84.69 221 ALA A CA 1
ATOM 1630 C C . ALA A 1 221 ? 13.138 4.062 13.505 1.00 84.69 221 ALA A C 1
ATOM 1632 O O . ALA A 1 221 ? 12.259 4.419 14.288 1.00 84.69 221 ALA A O 1
ATOM 1633 N N . THR A 1 222 ? 13.728 4.891 12.642 1.00 84.44 222 THR A N 1
ATOM 1634 C CA . THR A 1 222 ? 13.325 6.292 12.436 1.00 84.44 222 THR A CA 1
ATOM 1635 C C . THR A 1 222 ? 12.083 6.403 11.544 1.00 84.44 222 THR A C 1
ATOM 1637 O O . THR A 1 222 ? 11.242 7.279 11.736 1.00 84.44 222 THR A O 1
ATOM 1640 N N . GLY A 1 223 ? 11.951 5.473 10.604 1.00 86.06 223 GLY A N 1
ATOM 1641 C CA . GLY A 1 223 ? 10.915 5.411 9.590 1.00 86.06 223 GLY A CA 1
ATOM 1642 C C . GLY A 1 223 ? 11.345 6.043 8.266 1.00 86.06 223 GLY A C 1
ATOM 1643 O O . GLY A 1 223 ? 12.146 6.977 8.224 1.00 86.06 223 GLY A O 1
ATOM 1644 N N . TYR A 1 224 ? 10.811 5.519 7.165 1.00 90.06 224 TYR A N 1
ATOM 1645 C CA . TYR A 1 224 ? 11.051 6.026 5.813 1.00 90.06 224 TYR A CA 1
ATOM 1646 C C . TYR A 1 224 ? 9.820 5.829 4.928 1.00 90.06 224 TYR A C 1
ATOM 1648 O O . TYR A 1 224 ? 8.955 5.008 5.229 1.00 90.06 224 TYR A O 1
ATOM 1656 N N . THR A 1 225 ? 9.754 6.576 3.824 1.00 94.88 225 THR A N 1
ATOM 1657 C CA . THR A 1 225 ? 8.712 6.422 2.801 1.00 94.88 225 THR A CA 1
ATOM 1658 C C . THR A 1 225 ? 9.347 6.302 1.421 1.00 94.88 225 THR A C 1
ATOM 1660 O O . THR A 1 225 ? 10.258 7.061 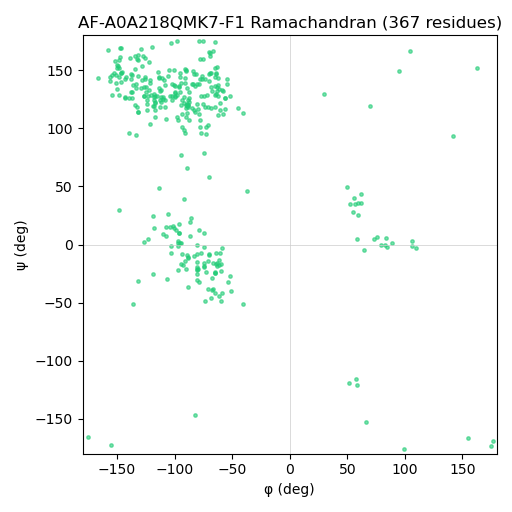1.088 1.00 94.88 225 THR A O 1
ATOM 1663 N N . VAL A 1 226 ? 8.871 5.338 0.632 1.00 97.19 226 VAL A N 1
ATOM 1664 C CA . VAL A 1 226 ? 9.186 5.183 -0.791 1.00 97.19 226 VAL A CA 1
ATOM 1665 C C . VAL A 1 226 ? 7.946 5.574 -1.591 1.00 97.19 226 VAL A C 1
ATOM 1667 O O . VAL A 1 226 ? 6.965 4.833 -1.592 1.00 97.19 226 VAL A O 1
ATOM 1670 N N . SER A 1 227 ? 7.999 6.729 -2.253 1.00 95.88 227 SER A N 1
ATOM 1671 C CA . SER A 1 227 ? 6.901 7.256 -3.075 1.00 95.88 227 SER A CA 1
ATOM 1672 C C . SER A 1 227 ? 7.096 6.909 -4.551 1.00 95.88 227 SER A C 1
ATOM 1674 O O . SER A 1 227 ? 8.213 7.033 -5.069 1.00 95.88 227 SER A O 1
ATOM 1676 N N . PHE A 1 228 ? 6.036 6.479 -5.236 1.00 95.81 228 PHE A N 1
ATOM 1677 C CA . PHE A 1 228 ? 6.081 6.118 -6.653 1.00 95.81 228 PHE A CA 1
ATOM 1678 C C . PHE A 1 228 ? 4.712 6.213 -7.339 1.00 95.81 228 PHE A C 1
ATOM 1680 O O . PHE A 1 228 ? 3.704 5.756 -6.813 1.00 95.81 228 PHE A O 1
ATOM 1687 N N . ASP A 1 229 ? 4.708 6.703 -8.579 1.00 94.31 229 ASP A N 1
ATOM 1688 C CA . ASP A 1 229 ? 3.538 6.669 -9.457 1.00 94.31 229 ASP A CA 1
ATOM 1689 C C . ASP A 1 229 ? 3.583 5.427 -10.351 1.00 94.31 229 ASP A C 1
ATOM 1691 O O . ASP A 1 229 ? 4.544 5.221 -11.102 1.00 94.31 229 ASP A O 1
ATOM 1695 N N . ALA A 1 230 ? 2.538 4.599 -10.317 1.00 95.06 230 ALA A N 1
ATOM 1696 C CA . ALA A 1 230 ? 2.477 3.394 -11.142 1.00 95.06 230 ALA A CA 1
ATOM 1697 C C . ALA A 1 230 ? 1.051 3.026 -11.570 1.00 95.06 230 ALA A C 1
ATOM 1699 O O . ALA A 1 230 ? 0.062 3.412 -10.948 1.00 95.06 230 ALA A O 1
ATOM 1700 N N . ARG A 1 231 ? 0.962 2.234 -12.645 1.00 94.75 231 ARG A N 1
ATOM 1701 C CA . ARG A 1 231 ? -0.240 1.486 -13.033 1.00 94.75 231 ARG A CA 1
ATOM 1702 C C . ARG A 1 231 ? 0.137 0.166 -13.691 1.00 94.75 231 ARG A C 1
ATOM 1704 O O . ARG A 1 231 ? 1.122 0.112 -14.428 1.00 94.75 231 ARG A O 1
ATOM 1711 N N . VAL A 1 232 ? -0.685 -0.860 -13.507 1.00 94.81 232 VAL A N 1
ATOM 1712 C CA . VAL A 1 232 ? -0.566 -2.137 -14.223 1.00 94.81 232 VAL A CA 1
ATOM 1713 C C . VAL A 1 232 ? -1.530 -2.114 -15.403 1.00 94.81 232 VAL A C 1
ATOM 1715 O O . VAL A 1 232 ? -2.741 -2.172 -15.222 1.00 94.81 232 VAL A O 1
ATOM 1718 N N . ILE A 1 233 ? -1.006 -1.987 -16.624 1.00 92.25 233 ILE A N 1
ATOM 1719 C CA . ILE A 1 233 ? -1.840 -1.942 -17.840 1.00 92.25 233 ILE A CA 1
ATOM 1720 C C . ILE A 1 233 ? -2.394 -3.332 -18.151 1.00 92.25 233 ILE A C 1
ATOM 1722 O O . ILE A 1 233 ? -3.587 -3.489 -18.407 1.00 92.25 233 ILE A O 1
ATOM 1726 N N . ASP A 1 234 ? -1.517 -4.329 -18.129 1.00 90.44 234 ASP A N 1
ATOM 1727 C CA . ASP A 1 234 ? -1.869 -5.721 -18.342 1.00 90.44 234 ASP A CA 1
ATOM 1728 C C . ASP A 1 234 ? -0.883 -6.631 -17.609 1.00 90.44 234 ASP A C 1
ATOM 1730 O O . ASP A 1 234 ? 0.228 -6.214 -17.280 1.00 90.44 234 ASP A O 1
ATOM 1734 N N . GLU A 1 235 ? -1.308 -7.857 -17.331 1.00 87.38 235 GLU A N 1
ATOM 1735 C CA . GLU A 1 235 ? -0.496 -8.874 -16.668 1.00 87.38 235 GLU A CA 1
ATOM 1736 C C . GLU A 1 235 ? -0.894 -10.269 -17.169 1.00 87.38 235 GLU A C 1
ATOM 1738 O O . GLU A 1 235 ? -2.029 -10.484 -17.604 1.00 87.38 235 GLU A O 1
ATOM 1743 N N . ALA A 1 236 ? 0.060 -11.196 -17.139 1.00 83.19 236 ALA A N 1
ATOM 1744 C CA . ALA A 1 236 ? -0.143 -12.603 -17.463 1.00 83.19 236 ALA A CA 1
ATOM 1745 C C . ALA A 1 236 ? 0.544 -13.472 -16.407 1.00 83.19 236 ALA A C 1
ATOM 1747 O O . ALA A 1 236 ? 1.570 -13.071 -15.850 1.00 83.19 236 ALA A O 1
ATOM 1748 N N . ARG A 1 237 ? 0.023 -14.680 -16.165 1.00 78.31 237 ARG A N 1
ATOM 1749 C CA . ARG A 1 237 ? 0.493 -15.581 -15.100 1.00 78.31 237 ARG A CA 1
ATOM 1750 C C . ARG A 1 237 ? 0.860 -16.939 -15.680 1.00 78.31 237 ARG A C 1
ATOM 1752 O O . ARG A 1 237 ? 0.080 -17.529 -16.428 1.00 78.31 237 ARG A O 1
ATOM 1759 N N . ALA A 1 238 ? 2.043 -17.425 -15.314 1.00 75.19 238 ALA A N 1
ATOM 1760 C CA . ALA A 1 238 ? 2.487 -18.763 -15.671 1.00 75.19 238 ALA A CA 1
ATOM 1761 C C . ALA A 1 238 ? 1.656 -19.812 -14.924 1.00 75.19 238 ALA A C 1
ATOM 1763 O O . ALA A 1 238 ? 1.322 -19.627 -13.757 1.00 75.19 238 ALA A O 1
ATOM 1764 N N . ALA A 1 239 ? 1.432 -20.975 -15.536 1.00 69.94 239 ALA A N 1
ATOM 1765 C CA . ALA A 1 239 ? 0.751 -22.091 -14.870 1.00 69.94 239 ALA A CA 1
ATOM 1766 C C . ALA A 1 239 ? 1.496 -22.617 -13.621 1.00 69.94 239 ALA A C 1
ATOM 1768 O O . ALA A 1 239 ? 0.910 -23.315 -12.801 1.00 69.94 239 ALA A O 1
ATOM 1769 N N . THR A 1 240 ? 2.786 -22.295 -13.475 1.00 74.25 240 THR A N 1
ATOM 1770 C CA .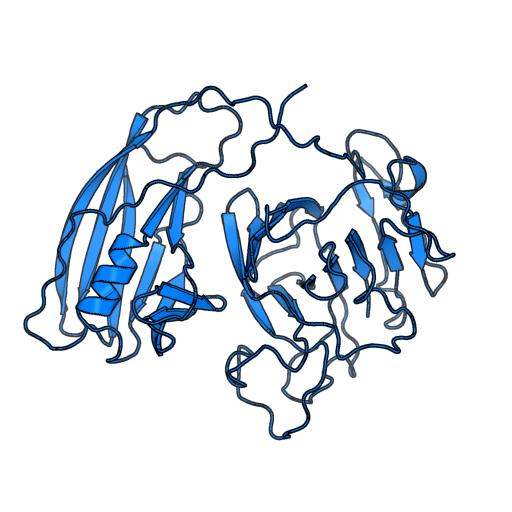 THR A 1 240 ? 3.629 -22.645 -12.318 1.00 74.25 240 THR A CA 1
ATOM 1771 C C . THR A 1 240 ? 3.726 -21.521 -11.285 1.00 74.25 240 THR A C 1
ATOM 1773 O O . THR A 1 240 ? 4.597 -21.573 -10.418 1.00 74.25 240 THR A O 1
ATOM 1776 N N . ALA A 1 241 ? 2.923 -20.461 -11.411 1.00 80.06 241 ALA A N 1
ATOM 1777 C CA . ALA A 1 241 ? 2.989 -19.328 -10.497 1.00 80.06 241 ALA A CA 1
ATOM 1778 C C . ALA A 1 241 ? 2.521 -19.704 -9.085 1.00 80.06 241 ALA A C 1
ATOM 1780 O O . ALA A 1 241 ? 3.040 -19.150 -8.126 1.00 80.06 241 ALA A O 1
ATOM 1781 N N . ASN A 1 242 ? 1.621 -20.676 -8.957 1.00 80.31 242 ASN A N 1
ATOM 1782 C CA . ASN A 1 242 ? 1.203 -21.263 -7.689 1.00 80.31 242 ASN A CA 1
ATOM 1783 C C . ASN A 1 242 ? 2.258 -22.252 -7.154 1.00 80.31 242 ASN A C 1
ATOM 1785 O O . ASN A 1 242 ? 2.308 -23.414 -7.568 1.00 80.31 242 ASN A O 1
ATOM 1789 N N . LYS A 1 243 ? 3.138 -21.785 -6.261 1.00 75.81 243 LYS A N 1
ATOM 1790 C CA . LYS A 1 243 ? 4.297 -22.545 -5.759 1.00 75.81 243 LYS A CA 1
ATOM 1791 C C . LYS A 1 243 ? 3.917 -23.539 -4.664 1.00 75.81 243 LYS A C 1
ATOM 1793 O O . LYS A 1 243 ? 4.588 -24.560 -4.518 1.00 75.81 243 LYS A O 1
ATOM 1798 N N . ASN A 1 244 ? 2.884 -23.236 -3.880 1.00 73.69 244 ASN A N 1
ATOM 1799 C CA . ASN A 1 244 ? 2.451 -24.036 -2.726 1.00 73.69 244 ASN A CA 1
ATOM 1800 C C . ASN A 1 244 ? 1.189 -24.887 -3.011 1.00 73.69 244 ASN A C 1
ATOM 1802 O O . ASN A 1 244 ? 0.755 -25.664 -2.157 1.00 73.69 244 ASN A O 1
ATOM 1806 N N . ASN A 1 245 ? 0.645 -24.773 -4.225 1.00 74.06 245 ASN A N 1
ATOM 1807 C CA . ASN A 1 245 ? -0.548 -25.449 -4.720 1.00 74.06 245 ASN A CA 1
ATOM 1808 C C . ASN A 1 245 ? -1.826 -25.148 -3.905 1.00 74.06 245 ASN A C 1
ATOM 1810 O O . ASN A 1 245 ? -2.677 -26.029 -3.752 1.00 74.06 245 ASN A O 1
ATOM 1814 N N . ASP A 1 246 ? -1.971 -23.921 -3.395 1.00 70.94 246 ASP A N 1
ATOM 1815 C CA . ASP A 1 246 ? -3.145 -23.464 -2.628 1.00 70.94 246 ASP A CA 1
ATOM 1816 C C . ASP A 1 246 ? -4.276 -22.878 -3.496 1.00 70.94 246 ASP A C 1
ATOM 1818 O O . ASP A 1 246 ? -5.406 -22.715 -3.041 1.00 70.94 246 ASP A O 1
ATOM 1822 N N . GLY A 1 247 ? -3.985 -22.622 -4.771 1.00 76.06 247 GLY A N 1
ATOM 1823 C CA . GLY A 1 247 ? -4.931 -22.084 -5.751 1.00 76.06 247 GLY A CA 1
ATOM 1824 C C . GLY A 1 247 ? -4.677 -20.619 -6.103 1.00 76.06 247 GLY A C 1
ATOM 1825 O O . GLY A 1 247 ? -5.440 -20.058 -6.890 1.00 76.06 247 GLY A O 1
ATOM 1826 N N . LYS A 1 248 ? -3.618 -20.009 -5.562 1.00 76.88 248 LYS A N 1
ATOM 1827 C CA . LYS A 1 248 ? -3.205 -18.631 -5.827 1.00 76.88 248 LYS A CA 1
ATOM 1828 C C . LYS A 1 248 ? -1.874 -18.604 -6.561 1.00 76.88 248 LYS A C 1
ATOM 1830 O O . LYS A 1 248 ? -0.987 -19.408 -6.319 1.00 76.88 248 LYS A O 1
ATOM 1835 N N . ASP A 1 249 ? -1.735 -17.647 -7.469 1.00 84.12 249 ASP A N 1
ATOM 1836 C CA . ASP A 1 249 ? -0.483 -17.444 -8.190 1.00 84.12 249 ASP A CA 1
ATOM 1837 C C . ASP A 1 249 ? 0.462 -16.562 -7.367 1.00 84.12 249 ASP A C 1
ATOM 1839 O O . ASP A 1 249 ? 0.190 -15.390 -7.135 1.00 84.12 249 ASP A O 1
ATOM 1843 N N . ASP A 1 250 ? 1.619 -17.076 -6.975 1.00 83.06 250 ASP A N 1
ATOM 1844 C CA . ASP A 1 250 ? 2.590 -16.411 -6.098 1.00 83.06 250 ASP A CA 1
ATOM 1845 C C . ASP A 1 250 ? 3.566 -15.486 -6.844 1.00 83.06 250 ASP A C 1
ATOM 1847 O O . ASP A 1 250 ? 4.687 -15.229 -6.394 1.00 83.06 250 ASP A O 1
ATOM 1851 N N . ARG A 1 251 ? 3.182 -15.024 -8.037 1.00 83.75 251 ARG A N 1
ATOM 1852 C CA . ARG A 1 251 ? 4.000 -14.155 -8.890 1.00 83.75 251 ARG A CA 1
ATOM 1853 C C . ARG A 1 251 ? 3.230 -12.906 -9.276 1.00 83.75 251 ARG A C 1
ATOM 1855 O O . ARG A 1 251 ? 2.110 -12.974 -9.781 1.00 83.75 251 ARG A O 1
ATOM 1862 N N . ALA A 1 252 ? 3.846 -11.757 -9.045 1.00 84.62 252 ALA A N 1
ATOM 1863 C CA . ALA A 1 252 ? 3.313 -10.477 -9.473 1.00 84.62 252 ALA A CA 1
ATOM 1864 C C . ALA A 1 252 ? 3.818 -10.125 -10.877 1.00 84.62 252 ALA A C 1
ATOM 1866 O O . ALA A 1 252 ? 4.918 -10.517 -11.251 1.00 84.62 252 ALA A O 1
ATOM 1867 N N . GLY A 1 253 ? 3.015 -9.383 -11.646 1.00 80.25 253 GLY A N 1
ATOM 1868 C CA . GLY A 1 253 ? 3.472 -8.787 -12.909 1.00 80.25 253 GLY A CA 1
ATOM 1869 C C . GLY A 1 253 ? 4.259 -7.489 -12.692 1.00 80.25 253 GLY A C 1
ATOM 1870 O O . GLY A 1 253 ? 5.099 -7.118 -13.504 1.00 80.25 253 GLY A O 1
ATOM 1871 N N . PHE A 1 254 ? 4.006 -6.803 -11.576 1.00 92.81 254 PHE A N 1
ATOM 1872 C CA . PHE A 1 254 ? 4.783 -5.662 -11.107 1.00 92.81 254 PHE A CA 1
ATOM 1873 C C . PHE A 1 254 ? 4.998 -5.798 -9.601 1.00 92.81 254 PHE A C 1
ATOM 1875 O O . PHE A 1 254 ? 4.045 -6.037 -8.861 1.00 92.81 254 PHE A O 1
ATOM 1882 N N . SER A 1 255 ? 6.238 -5.634 -9.165 1.00 94.56 255 SER A N 1
ATOM 1883 C CA . SER A 1 255 ? 6.673 -5.735 -7.780 1.00 94.56 255 SER A CA 1
ATOM 1884 C C . SER A 1 255 ? 7.408 -4.474 -7.354 1.00 94.56 255 SER A C 1
ATOM 1886 O O . SER A 1 255 ? 8.205 -3.905 -8.110 1.00 94.56 255 SER A O 1
ATOM 1888 N N . VAL A 1 256 ? 7.176 -4.086 -6.103 1.00 97.44 256 VAL A N 1
ATOM 1889 C CA . VAL A 1 256 ? 7.956 -3.075 -5.391 1.00 97.44 256 VAL A CA 1
ATOM 1890 C C . VAL A 1 256 ? 8.624 -3.736 -4.200 1.00 97.44 256 VAL A C 1
ATOM 1892 O O . VAL A 1 256 ? 7.939 -4.292 -3.346 1.00 97.44 256 VAL A O 1
ATOM 1895 N N . ILE A 1 257 ? 9.953 -3.672 -4.138 1.00 96.06 257 ILE A N 1
ATOM 1896 C CA . ILE A 1 257 ? 10.741 -4.213 -3.022 1.00 96.06 257 ILE A CA 1
ATOM 1897 C C . ILE A 1 257 ? 11.400 -3.046 -2.299 1.00 96.06 257 ILE A C 1
ATOM 1899 O O . ILE A 1 257 ? 11.982 -2.182 -2.953 1.00 96.06 257 ILE A O 1
ATOM 1903 N N . ALA A 1 258 ? 11.347 -3.045 -0.969 1.00 97.25 258 ALA A N 1
ATOM 1904 C CA . ALA A 1 258 ? 12.116 -2.144 -0.117 1.00 97.25 258 ALA A CA 1
ATOM 1905 C C . ALA A 1 258 ? 12.755 -2.932 1.035 1.00 97.25 258 ALA A C 1
ATOM 1907 O O . ALA A 1 258 ? 12.044 -3.548 1.831 1.00 97.25 258 ALA A O 1
ATOM 1908 N N . ILE A 1 259 ? 14.088 -2.916 1.128 1.00 96.19 259 ILE A N 1
ATOM 1909 C CA . ILE A 1 259 ? 14.856 -3.556 2.205 1.00 96.19 259 ILE A CA 1
ATOM 1910 C C . ILE A 1 259 ? 15.511 -2.479 3.061 1.00 96.19 259 ILE A C 1
ATOM 1912 O O . ILE A 1 259 ? 16.227 -1.604 2.564 1.00 96.19 259 ILE A O 1
ATOM 1916 N N . SER A 1 260 ? 15.273 -2.564 4.366 1.00 96.38 260 SER A N 1
ATOM 1917 C CA . SER A 1 260 ? 15.771 -1.598 5.339 1.00 96.38 260 SER A CA 1
ATOM 1918 C C . SER A 1 260 ? 17.296 -1.651 5.459 1.00 96.38 260 SER A C 1
ATOM 1920 O O . SER A 1 260 ? 17.972 -2.571 4.992 1.00 96.38 260 SER A O 1
ATOM 1922 N N . SER A 1 261 ? 17.868 -0.637 6.104 1.00 95.44 261 SER A N 1
ATOM 1923 C CA . SER A 1 261 ? 19.317 -0.499 6.275 1.00 95.44 261 SER A CA 1
ATOM 1924 C C . SER A 1 261 ? 19.973 -1.666 7.027 1.00 95.44 261 SER A C 1
ATOM 1926 O O . SER A 1 261 ? 21.165 -1.914 6.834 1.00 95.44 261 SER A O 1
ATOM 1928 N N . ASP A 1 262 ? 19.205 -2.413 7.826 1.00 93.31 262 ASP A N 1
ATOM 1929 C CA . ASP A 1 262 ? 19.653 -3.608 8.547 1.00 93.31 262 ASP A CA 1
ATOM 1930 C C . ASP A 1 262 ? 19.851 -4.850 7.664 1.00 93.31 262 ASP A C 1
ATOM 1932 O O . ASP A 1 262 ? 20.291 -5.876 8.181 1.00 93.31 262 ASP A O 1
ATOM 1936 N N . ALA A 1 263 ? 19.567 -4.752 6.355 1.00 90.00 263 ALA A N 1
ATOM 1937 C CA . ALA A 1 263 ? 19.753 -5.825 5.375 1.00 90.00 263 ALA A CA 1
ATOM 1938 C C . ALA A 1 263 ? 19.037 -7.131 5.759 1.00 90.00 263 ALA A C 1
ATOM 1940 O O . ALA A 1 263 ? 19.485 -8.225 5.424 1.00 90.00 263 ALA A O 1
ATOM 1941 N N . LYS A 1 264 ? 17.941 -7.004 6.509 1.00 87.19 264 LYS A N 1
ATOM 1942 C CA . LYS A 1 264 ? 17.212 -8.132 7.077 1.00 87.19 264 LYS A CA 1
ATOM 1943 C C . LYS A 1 264 ? 15.714 -7.959 6.909 1.00 87.19 264 LYS A C 1
ATOM 1945 O O . LYS A 1 264 ? 15.039 -8.869 6.432 1.00 87.19 264 LYS A O 1
ATOM 1950 N N . TYR A 1 265 ? 15.208 -6.798 7.325 1.00 90.50 265 TYR A N 1
ATOM 1951 C CA . TYR A 1 265 ? 13.784 -6.520 7.306 1.00 90.50 265 TYR A CA 1
ATOM 1952 C C . TYR A 1 265 ? 13.393 -5.686 6.099 1.00 90.50 265 TYR A C 1
ATOM 1954 O O . TYR A 1 265 ? 13.906 -4.586 5.877 1.00 90.50 265 TYR A O 1
ATOM 1962 N N . GLY A 1 266 ? 12.419 -6.174 5.350 1.00 93.88 266 GLY A N 1
ATOM 1963 C CA . GLY A 1 266 ? 11.897 -5.465 4.197 1.00 93.88 266 GLY A CA 1
ATOM 1964 C C . GLY A 1 266 ? 10.479 -5.871 3.871 1.00 93.88 266 GLY A C 1
ATOM 1965 O O . GLY A 1 266 ? 9.833 -6.604 4.612 1.00 93.88 266 GLY A O 1
ATOM 1966 N N . ILE A 1 267 ? 9.984 -5.386 2.748 1.00 94.69 267 ILE A N 1
ATOM 1967 C CA . ILE A 1 267 ? 8.701 -5.811 2.211 1.00 94.69 267 ILE A CA 1
ATOM 1968 C C . ILE A 1 267 ? 8.794 -5.874 0.697 1.00 94.69 267 ILE A C 1
ATOM 1970 O O . ILE A 1 267 ? 9.469 -5.062 0.064 1.00 94.69 267 ILE A O 1
ATOM 1974 N N . GLU A 1 268 ? 8.128 -6.870 0.133 1.00 95.12 268 GLU A N 1
ATOM 1975 C CA . GLU A 1 268 ? 7.848 -6.921 -1.289 1.00 95.12 268 GLU A CA 1
ATOM 1976 C C . GLU A 1 268 ? 6.338 -6.891 -1.484 1.00 95.12 268 GLU A C 1
ATOM 1978 O O . GLU A 1 268 ? 5.620 -7.693 -0.886 1.00 95.12 268 GLU A O 1
ATOM 1983 N N . LEU A 1 269 ? 5.874 -5.969 -2.322 1.00 96.19 269 LEU A N 1
ATOM 1984 C CA . LEU A 1 269 ? 4.476 -5.832 -2.696 1.00 96.19 269 LEU A CA 1
ATOM 1985 C C . LEU A 1 269 ? 4.300 -6.190 -4.165 1.00 96.19 269 LEU A C 1
ATOM 1987 O O . LEU A 1 269 ? 4.937 -5.590 -5.028 1.00 96.19 269 LEU A O 1
ATOM 1991 N N . GLY A 1 270 ? 3.419 -7.146 -4.430 1.00 94.75 270 GLY A N 1
ATOM 1992 C CA . GLY A 1 270 ? 2.992 -7.560 -5.753 1.00 94.75 270 GLY A CA 1
ATOM 1993 C C . GLY A 1 270 ? 1.714 -6.851 -6.192 1.00 94.75 270 GLY A C 1
ATOM 1994 O O . GLY A 1 270 ? 0.771 -6.700 -5.416 1.00 94.75 270 GLY A O 1
ATOM 1995 N N . PHE A 1 271 ? 1.669 -6.456 -7.460 1.00 94.69 271 PHE A N 1
ATOM 1996 C CA . PHE A 1 271 ? 0.554 -5.755 -8.083 1.00 94.69 271 PHE A CA 1
ATOM 1997 C C . PHE A 1 271 ? 0.011 -6.571 -9.260 1.00 94.69 271 PHE A C 1
ATOM 1999 O O . PHE A 1 271 ? 0.745 -6.954 -10.177 1.00 94.69 271 PHE A O 1
ATOM 2006 N N . TRP A 1 272 ? -1.301 -6.785 -9.245 1.00 92.44 272 TRP A N 1
ATOM 2007 C CA . TRP A 1 272 ? -2.126 -7.235 -10.366 1.00 92.44 272 TRP A CA 1
ATOM 2008 C C . TRP A 1 272 ? -3.185 -6.184 -10.672 1.00 92.44 272 TRP A C 1
ATOM 2010 O O . TRP A 1 272 ? -3.389 -5.261 -9.884 1.00 92.44 272 TRP A O 1
ATOM 2020 N N . LYS A 1 273 ? -3.890 -6.329 -11.799 1.00 93.56 273 LYS A N 1
ATOM 2021 C CA . LYS A 1 273 ? -4.902 -5.361 -12.262 1.00 93.56 273 LYS A CA 1
ATOM 2022 C C . LYS A 1 273 ? -5.977 -5.036 -11.219 1.00 93.56 273 LYS A C 1
ATOM 2024 O O . LYS A 1 273 ? -6.475 -3.913 -11.191 1.00 93.56 273 LYS A O 1
ATOM 2029 N N . ASP A 1 274 ? -6.323 -5.999 -10.376 1.00 90.44 274 ASP A N 1
ATOM 2030 C CA . ASP A 1 274 ? -7.425 -5.949 -9.416 1.00 90.44 274 ASP A CA 1
ATOM 2031 C C . ASP A 1 274 ? -6.993 -6.197 -7.961 1.00 90.44 274 ASP A C 1
ATOM 2033 O O . ASP A 1 274 ? -7.843 -6.251 -7.066 1.00 90.44 274 ASP A O 1
ATOM 2037 N N . ARG A 1 275 ? -5.688 -6.334 -7.694 1.00 91.12 275 ARG A N 1
ATOM 2038 C CA . ARG A 1 275 ? -5.186 -6.678 -6.363 1.00 91.12 275 ARG A CA 1
ATOM 2039 C C . ARG A 1 275 ? -3.764 -6.201 -6.106 1.00 91.12 275 ARG A C 1
ATOM 2041 O O . ARG A 1 275 ? -2.907 -6.264 -6.983 1.00 91.12 275 ARG A O 1
ATOM 2048 N N . ILE A 1 276 ? -3.506 -5.827 -4.856 1.00 94.25 276 ILE A N 1
ATOM 2049 C CA . ILE A 1 276 ? -2.163 -5.610 -4.310 1.00 94.25 276 ILE A CA 1
ATOM 2050 C C . ILE A 1 276 ? -1.977 -6.541 -3.113 1.00 94.25 276 ILE A C 1
ATOM 2052 O O . ILE A 1 276 ? -2.906 -6.713 -2.325 1.00 94.25 276 ILE A O 1
ATOM 2056 N N . TRP A 1 277 ? -0.810 -7.157 -2.971 1.00 91.94 277 TRP A N 1
ATOM 2057 C CA . TRP A 1 277 ? -0.539 -8.134 -1.915 1.00 91.94 277 TRP A CA 1
ATOM 2058 C C . TRP A 1 277 ? 0.932 -8.129 -1.503 1.00 91.94 277 TRP A C 1
ATOM 2060 O O . TRP A 1 277 ? 1.789 -7.728 -2.283 1.00 91.94 277 TRP A O 1
ATOM 2070 N N . ALA A 1 278 ? 1.232 -8.541 -0.275 1.00 91.69 278 ALA A N 1
ATOM 2071 C CA . ALA A 1 278 ? 2.598 -8.698 0.212 1.00 91.69 278 ALA A CA 1
ATOM 2072 C C . ALA A 1 278 ? 3.121 -10.113 -0.028 1.00 91.69 278 ALA A C 1
ATOM 2074 O O . ALA A 1 278 ? 2.384 -11.076 0.150 1.00 91.69 278 ALA A O 1
ATOM 2075 N N . GLN A 1 279 ? 4.403 -10.263 -0.353 1.00 89.12 279 GLN A N 1
ATOM 2076 C CA . GLN A 1 279 ? 5.019 -11.590 -0.375 1.00 89.12 279 GLN A CA 1
ATOM 2077 C C . GLN A 1 279 ? 5.351 -12.083 1.037 1.00 89.12 279 GLN A C 1
ATOM 2079 O O . GLN A 1 279 ? 5.746 -11.310 1.914 1.00 89.12 279 GLN A O 1
ATOM 2084 N N . ASP A 1 280 ? 5.162 -13.379 1.266 1.00 83.62 280 ASP A N 1
ATOM 2085 C CA . ASP A 1 280 ? 5.490 -14.055 2.518 1.00 83.62 280 ASP A CA 1
ATOM 2086 C C . ASP A 1 280 ? 6.975 -14.450 2.579 1.00 83.62 280 ASP A C 1
ATOM 2088 O O . ASP A 1 280 ? 7.584 -14.808 1.570 1.00 83.62 280 ASP A O 1
ATOM 2092 N N . ASP A 1 281 ? 7.569 -14.432 3.770 1.00 75.44 281 ASP A N 1
ATOM 2093 C CA . ASP A 1 281 ? 8.949 -14.893 4.011 1.00 75.44 281 ASP A CA 1
ATOM 2094 C C . ASP A 1 281 ? 9.015 -16.304 4.604 1.00 75.44 281 ASP A C 1
ATOM 2096 O O . ASP A 1 281 ? 10.028 -16.727 5.165 1.00 75.44 281 ASP A O 1
ATOM 2100 N N . GLY A 1 282 ? 7.903 -17.024 4.555 1.00 66.00 282 GLY A N 1
ATOM 2101 C CA . GLY A 1 282 ? 7.719 -18.344 5.112 1.00 66.00 282 GLY A CA 1
ATOM 2102 C C . GLY A 1 282 ? 7.819 -18.413 6.633 1.00 66.00 282 GLY A C 1
ATOM 2103 O O . GLY A 1 282 ? 7.601 -19.500 7.155 1.00 66.00 282 GLY A O 1
ATOM 2104 N N . THR A 1 283 ? 8.152 -17.356 7.384 1.00 57.41 283 THR A N 1
ATOM 2105 C CA . THR A 1 283 ? 8.560 -17.447 8.803 1.00 57.41 283 THR A CA 1
ATOM 2106 C C . THR A 1 283 ? 7.860 -16.468 9.746 1.00 57.41 283 THR A C 1
ATOM 2108 O O . THR A 1 283 ? 7.615 -16.840 10.898 1.00 57.41 283 THR A O 1
ATOM 2111 N N . THR A 1 284 ? 7.483 -15.272 9.290 1.00 53.56 284 THR A N 1
ATOM 2112 C CA . THR A 1 284 ? 6.901 -14.206 10.123 1.00 53.56 284 THR A CA 1
ATOM 2113 C C . THR A 1 284 ? 5.374 -14.235 10.198 1.00 53.56 284 THR A C 1
ATOM 2115 O O . THR A 1 284 ? 4.805 -13.656 11.135 1.00 53.56 284 THR A O 1
ATOM 2118 N N . GLN A 1 285 ? 4.695 -14.980 9.318 1.00 49.72 285 GLN A N 1
ATOM 2119 C CA . GLN A 1 285 ? 3.276 -15.288 9.490 1.00 49.72 285 GLN A CA 1
ATOM 2120 C C . GLN A 1 285 ? 3.051 -16.331 10.597 1.00 49.72 285 GLN A C 1
ATOM 2122 O O . GLN A 1 285 ? 3.495 -17.482 10.533 1.00 49.72 285 GLN A O 1
ATOM 2127 N N . ILE A 1 286 ? 2.316 -15.918 11.636 1.00 42.03 286 ILE A N 1
ATOM 2128 C CA . ILE A 1 286 ? 1.916 -16.772 12.768 1.00 42.03 286 ILE A CA 1
ATOM 2129 C C . ILE A 1 286 ? 0.709 -17.655 12.399 1.00 42.03 286 ILE A C 1
ATOM 2131 O O . ILE A 1 286 ? 0.508 -18.703 13.014 1.00 42.03 286 ILE A O 1
ATOM 2135 N N . ASN A 1 287 ? -0.074 -17.285 11.380 1.00 44.56 287 ASN A N 1
ATOM 2136 C CA . ASN A 1 287 ? -1.311 -17.976 11.030 1.00 44.56 287 ASN A CA 1
ATOM 2137 C C . ASN A 1 287 ? -1.406 -18.279 9.525 1.00 44.56 287 ASN A C 1
ATOM 2139 O O . ASN A 1 287 ? -1.576 -17.389 8.704 1.00 44.56 287 ASN A O 1
ATOM 2143 N N . LYS A 1 288 ? -1.379 -19.575 9.192 1.00 45.81 288 LYS A N 1
ATOM 2144 C CA . LYS A 1 288 ? -1.500 -20.132 7.831 1.00 45.81 288 LYS A CA 1
ATOM 2145 C C . LYS A 1 288 ? -2.859 -19.872 7.157 1.00 45.81 288 LYS A C 1
ATOM 2147 O O . LYS A 1 288 ? -3.035 -20.246 6.007 1.00 45.81 288 LYS A O 1
ATOM 2152 N N . ALA A 1 289 ? -3.827 -19.316 7.887 1.00 40.53 289 ALA A N 1
ATOM 2153 C CA . ALA A 1 289 ? -5.157 -18.949 7.400 1.00 40.53 289 ALA A CA 1
ATOM 2154 C C . ALA A 1 289 ? -5.276 -17.461 6.993 1.00 40.53 289 ALA A C 1
ATOM 2156 O O . ALA A 1 289 ? -6.392 -16.977 6.826 1.00 40.53 289 ALA A O 1
ATOM 2157 N N . LEU A 1 290 ? -4.153 -16.729 6.923 1.00 40.28 290 LEU A N 1
ATOM 2158 C CA . LEU A 1 290 ? -4.075 -15.311 6.521 1.00 40.28 290 LEU A CA 1
ATOM 2159 C C . LEU A 1 290 ? -3.798 -15.110 5.029 1.00 40.28 290 LEU A C 1
ATOM 2161 O O . LEU A 1 290 ? -4.091 -14.050 4.484 1.00 40.28 290 LEU A O 1
ATOM 2165 N N . GLU A 1 291 ? -3.304 -16.150 4.364 1.00 44.91 291 GLU A N 1
ATOM 2166 C CA . GLU A 1 291 ? -3.615 -16.425 2.968 1.00 44.91 291 GLU A CA 1
ATOM 2167 C C . GLU A 1 291 ? -5.139 -16.238 2.804 1.00 44.91 291 GLU A C 1
ATOM 2169 O O . GLU A 1 291 ? -5.877 -16.971 3.462 1.00 44.91 291 GLU A O 1
ATOM 2174 N N . PRO A 1 292 ? -5.657 -15.298 1.983 1.00 39.78 292 PRO A N 1
ATOM 2175 C CA . PRO A 1 292 ? -7.074 -14.905 2.023 1.00 39.78 292 PRO A CA 1
ATOM 2176 C C . PRO A 1 292 ? -8.111 -16.016 1.774 1.00 39.78 292 PRO A C 1
ATOM 2178 O O . PRO A 1 292 ? -9.291 -15.751 1.931 1.00 39.78 292 PRO A O 1
ATOM 2181 N N . ASP A 1 293 ? -7.699 -17.250 1.481 1.00 38.94 293 ASP A N 1
ATOM 2182 C CA . ASP A 1 293 ? -8.541 -18.437 1.365 1.00 38.94 293 ASP A CA 1
ATOM 2183 C C . ASP A 1 293 ? -7.710 -19.672 1.768 1.00 38.94 293 ASP A C 1
ATOM 2185 O O . ASP A 1 293 ? -6.559 -19.770 1.347 1.00 38.94 293 ASP A O 1
ATOM 2189 N N . ALA A 1 294 ? -8.306 -20.544 2.599 1.00 37.78 294 ALA A N 1
ATOM 2190 C CA . ALA A 1 294 ? -7.904 -21.878 3.093 1.00 37.78 294 ALA A CA 1
ATOM 2191 C C . ALA A 1 294 ? -6.401 -22.227 3.259 1.00 37.78 294 ALA A C 1
ATOM 2193 O O . ALA A 1 294 ? -5.605 -22.185 2.330 1.00 37.78 294 ALA A O 1
ATOM 2194 N N . ALA A 1 295 ? -6.035 -22.745 4.440 1.00 40.81 295 ALA A N 1
ATOM 2195 C CA . ALA A 1 295 ? -4.675 -23.212 4.724 1.00 40.81 295 ALA A CA 1
ATOM 2196 C C . ALA A 1 295 ? -4.213 -24.333 3.754 1.00 40.81 295 ALA A C 1
ATOM 2198 O O . ALA A 1 295 ? -4.945 -25.315 3.579 1.00 40.81 295 ALA A O 1
ATOM 2199 N N . PRO A 1 296 ? -2.992 -24.259 3.184 1.00 43.88 296 PRO A N 1
ATOM 2200 C CA . PRO A 1 296 ? -2.476 -25.288 2.284 1.00 43.88 296 PRO A CA 1
ATOM 2201 C C . PRO A 1 296 ? -2.292 -26.644 2.982 1.00 43.88 296 PRO A C 1
ATOM 2203 O O . PRO A 1 296 ? -1.931 -26.734 4.159 1.00 43.88 296 PRO A O 1
ATOM 2206 N N . ALA A 1 297 ? -2.494 -27.724 2.221 1.00 42.47 297 ALA A N 1
ATOM 2207 C CA . ALA A 1 297 ? -2.459 -29.112 2.696 1.00 42.47 297 ALA A CA 1
ATOM 2208 C C . ALA A 1 297 ? -1.058 -29.626 3.091 1.00 42.47 297 ALA A C 1
ATOM 2210 O O . ALA A 1 297 ? -0.945 -30.728 3.631 1.00 42.47 297 ALA A O 1
ATOM 2211 N N . SER A 1 298 ? 0.011 -28.864 2.834 1.00 46.09 298 SER A N 1
ATOM 2212 C CA . SER A 1 298 ? 1.384 -29.273 3.140 1.00 46.09 298 SER A CA 1
ATOM 2213 C C . SER A 1 298 ? 2.083 -28.297 4.089 1.00 46.09 298 SER A C 1
ATOM 2215 O O . SER A 1 298 ? 1.919 -27.083 4.053 1.00 46.09 298 SER A O 1
ATOM 2217 N N . ASN A 1 299 ? 2.864 -28.865 4.996 1.00 43.06 299 ASN A N 1
ATOM 2218 C CA . ASN A 1 299 ? 3.596 -28.221 6.081 1.00 43.06 299 ASN A CA 1
ATOM 2219 C C . ASN A 1 299 ? 4.985 -27.696 5.666 1.00 43.06 299 ASN A C 1
ATOM 2221 O O . ASN A 1 299 ? 5.810 -27.424 6.540 1.00 43.06 299 ASN A O 1
ATOM 2225 N N . PHE A 1 300 ? 5.234 -27.511 4.367 1.00 42.19 300 PHE A N 1
ATOM 2226 C CA . PHE A 1 300 ? 6.433 -26.842 3.866 1.00 42.19 300 PHE A CA 1
ATOM 2227 C C . PHE A 1 300 ? 6.171 -25.336 3.724 1.00 42.19 300 PHE A C 1
ATOM 2229 O O . PHE A 1 300 ? 5.267 -24.914 3.009 1.00 42.19 300 PHE A O 1
ATOM 2236 N N . ARG A 1 301 ? 6.956 -24.524 4.444 1.00 55.72 301 ARG A N 1
ATOM 2237 C CA . ARG A 1 301 ? 6.954 -23.057 4.335 1.00 55.72 301 ARG A CA 1
ATOM 2238 C C . ARG A 1 301 ? 7.595 -22.692 2.995 1.00 55.72 301 ARG A C 1
ATOM 2240 O O . ARG A 1 301 ? 8.809 -22.815 2.845 1.00 55.72 301 ARG A O 1
ATOM 2247 N N . THR A 1 302 ? 6.775 -22.332 2.016 1.00 66.06 302 THR A N 1
ATOM 2248 C CA . THR A 1 302 ? 7.250 -21.894 0.700 1.00 66.06 302 THR A CA 1
ATOM 2249 C C . THR A 1 302 ? 7.475 -20.391 0.776 1.00 66.06 302 THR A C 1
ATOM 2251 O O . THR A 1 302 ? 6.554 -19.661 1.118 1.00 66.06 302 THR A O 1
ATOM 2254 N N . LEU A 1 303 ? 8.704 -19.933 0.531 1.00 74.00 303 LEU A N 1
ATOM 2255 C CA . LEU A 1 303 ? 9.001 -18.501 0.483 1.00 74.00 303 LEU A CA 1
ATOM 2256 C C . LEU A 1 303 ? 8.273 -17.854 -0.694 1.00 74.00 303 LEU A C 1
ATOM 2258 O O . LEU A 1 303 ? 8.102 -18.484 -1.746 1.00 74.00 303 LEU A O 1
ATOM 2262 N N . PHE A 1 304 ? 7.969 -16.568 -0.548 1.00 80.06 304 PHE A N 1
ATOM 2263 C CA . PHE A 1 304 ? 7.422 -15.735 -1.607 1.00 80.06 304 PHE A CA 1
ATOM 2264 C C . PHE A 1 304 ? 6.058 -16.240 -2.100 1.00 80.06 304 PHE A C 1
ATOM 2266 O O . PHE A 1 304 ? 5.866 -16.317 -3.316 1.00 80.06 304 PHE A O 1
ATOM 2273 N N . THR A 1 305 ? 5.168 -16.638 -1.176 1.00 82.44 305 THR A N 1
ATOM 2274 C CA . THR A 1 305 ? 3.731 -16.895 -1.423 1.00 82.44 305 THR A CA 1
ATOM 2275 C C . THR A 1 305 ? 2.869 -15.699 -1.031 1.00 82.44 305 THR A C 1
ATOM 2277 O O . THR A 1 305 ? 3.393 -14.708 -0.511 1.00 82.44 305 THR A O 1
ATOM 2280 N N . GLN A 1 306 ? 1.563 -15.763 -1.302 1.00 84.38 306 GLN A N 1
ATOM 2281 C CA . GLN A 1 306 ? 0.632 -14.661 -1.058 1.00 84.38 306 GLN A CA 1
ATOM 2282 C C . GLN A 1 306 ? 0.271 -14.368 0.400 1.00 84.38 306 GLN A C 1
ATOM 2284 O O . GLN A 1 306 ? -0.661 -14.908 0.968 1.00 84.38 306 GLN A O 1
ATOM 2289 N N . ALA A 1 307 ? 0.872 -13.346 0.991 1.00 81.56 307 ALA A N 1
ATOM 2290 C CA . ALA A 1 307 ? 0.466 -12.904 2.316 1.00 81.56 307 ALA A CA 1
ATOM 2291 C C . ALA A 1 307 ? -0.776 -11.977 2.292 1.00 81.56 307 ALA A C 1
ATOM 2293 O O . ALA A 1 307 ? -1.686 -12.116 1.472 1.00 81.56 307 ALA A O 1
ATOM 2294 N N . GLU A 1 308 ? -0.836 -11.010 3.213 1.00 82.25 308 GLU A N 1
ATOM 2295 C CA . GLU A 1 308 ? -1.903 -10.019 3.280 1.00 82.25 308 GLU A CA 1
ATOM 2296 C C . GLU A 1 308 ? -2.071 -9.266 1.951 1.00 82.25 308 GLU A C 1
ATOM 2298 O O . GLU A 1 308 ? -1.105 -8.846 1.308 1.00 82.25 308 GLU A O 1
ATOM 2303 N N . GLY A 1 309 ? -3.323 -9.054 1.545 1.00 85.88 309 GLY A N 1
ATOM 2304 C CA . GLY A 1 309 ? -3.647 -8.358 0.307 1.00 85.88 309 GLY A CA 1
ATOM 2305 C C . GLY A 1 309 ? -4.933 -7.549 0.379 1.00 85.88 309 GLY A C 1
ATOM 2306 O O . GLY A 1 309 ? -5.715 -7.635 1.326 1.00 85.88 309 GLY A O 1
ATOM 2307 N N . VAL A 1 310 ? -5.136 -6.729 -0.645 1.00 83.50 310 VAL A N 1
ATOM 2308 C CA . VAL A 1 310 ? -6.290 -5.852 -0.815 1.00 83.50 310 VAL A CA 1
ATOM 2309 C C . VAL A 1 310 ? -6.760 -5.900 -2.266 1.00 83.50 310 VAL A C 1
ATOM 2311 O O . VAL A 1 310 ? -5.961 -5.753 -3.192 1.00 83.50 310 VAL A O 1
ATOM 2314 N N . ALA A 1 311 ? -8.064 -6.097 -2.473 1.00 88.00 311 ALA A N 1
ATOM 2315 C CA . ALA A 1 311 ? -8.679 -5.887 -3.780 1.00 88.00 311 ALA A CA 1
ATOM 2316 C C . ALA A 1 311 ? -8.580 -4.394 -4.128 1.00 88.00 311 ALA A C 1
ATOM 2318 O O . ALA A 1 311 ? -9.089 -3.547 -3.391 1.00 88.00 311 ALA A O 1
ATOM 2319 N N . PHE A 1 312 ? -7.881 -4.069 -5.211 1.00 90.19 312 PHE A N 1
ATOM 2320 C CA . PHE A 1 312 ? -7.573 -2.695 -5.587 1.00 90.19 312 PHE A CA 1
ATOM 2321 C C . PHE A 1 312 ? -7.349 -2.593 -7.096 1.00 90.19 312 PHE A C 1
ATOM 2323 O O . PHE A 1 312 ? -6.563 -3.343 -7.665 1.00 90.19 312 PHE A O 1
ATOM 2330 N N . THR A 1 313 ? -8.026 -1.655 -7.759 1.00 94.06 313 THR A N 1
ATOM 2331 C CA . THR A 1 313 ? -7.861 -1.453 -9.206 1.00 94.06 313 THR A CA 1
ATOM 2332 C C . THR A 1 313 ? -6.567 -0.693 -9.490 1.00 94.06 313 THR A C 1
ATOM 2334 O O . THR A 1 313 ? -6.493 0.512 -9.266 1.00 94.06 313 THR A O 1
ATOM 2337 N N . THR A 1 314 ? -5.556 -1.380 -10.020 1.00 95.38 314 THR A N 1
ATOM 2338 C CA . THR A 1 314 ? -4.220 -0.811 -10.293 1.00 95.38 314 THR A CA 1
ATOM 2339 C C . THR A 1 314 ? -4.051 -0.322 -11.734 1.00 95.38 314 THR A C 1
ATOM 2341 O O . THR A 1 314 ? -2.981 0.151 -12.108 1.00 95.38 314 THR A O 1
ATOM 2344 N N . THR A 1 315 ? -5.088 -0.430 -12.570 1.00 95.00 315 THR A N 1
ATOM 2345 C CA . THR A 1 315 ? -5.025 -0.069 -13.999 1.00 95.00 315 THR A CA 1
ATOM 2346 C C . THR A 1 315 ? -5.017 1.439 -14.253 1.00 95.00 315 THR A C 1
ATOM 2348 O O . THR A 1 315 ? -4.670 1.886 -15.348 1.00 95.00 315 THR A O 1
ATOM 2351 N N . ASN A 1 316 ? -5.384 2.239 -13.252 1.00 90.88 316 ASN A N 1
ATOM 2352 C CA . ASN A 1 316 ? -5.283 3.695 -13.295 1.00 90.88 316 ASN A CA 1
ATOM 2353 C C . ASN A 1 316 ? -3.918 4.147 -12.755 1.00 90.88 316 ASN A C 1
ATOM 2355 O O . ASN A 1 316 ? -3.377 3.470 -11.885 1.00 90.88 316 ASN A O 1
ATOM 2359 N N . PRO A 1 317 ? -3.354 5.275 -13.233 1.00 89.25 317 PRO A N 1
ATOM 2360 C CA . PRO A 1 317 ? -2.223 5.910 -12.561 1.00 89.25 317 PRO A CA 1
ATOM 2361 C C . PRO A 1 317 ? -2.588 6.223 -11.111 1.00 89.25 317 PRO A C 1
ATOM 2363 O O . PRO A 1 317 ? -3.606 6.871 -10.862 1.00 89.25 317 PRO A O 1
ATOM 2366 N N . VAL A 1 318 ? -1.769 5.751 -10.179 1.00 91.00 318 VAL A N 1
ATOM 2367 C CA . VAL A 1 318 ? -1.943 5.974 -8.745 1.00 91.00 318 VAL A CA 1
ATOM 2368 C C . VAL A 1 318 ? -0.604 6.385 -8.149 1.00 91.00 318 VAL A C 1
ATOM 2370 O O . VAL A 1 318 ? 0.416 5.763 -8.449 1.00 91.00 318 VAL A O 1
ATOM 2373 N N . ASP A 1 319 ? -0.651 7.421 -7.314 1.00 89.12 319 ASP A N 1
ATOM 2374 C CA . ASP A 1 319 ? 0.454 7.859 -6.461 1.00 89.12 319 ASP A CA 1
ATOM 2375 C C . ASP A 1 319 ? 0.463 6.984 -5.207 1.00 89.12 319 ASP A C 1
ATOM 2377 O O . ASP A 1 319 ? -0.510 6.979 -4.441 1.00 89.12 319 ASP A O 1
ATOM 2381 N N . TYR A 1 320 ? 1.507 6.179 -5.044 1.00 95.50 320 TYR A N 1
ATOM 2382 C CA . TYR A 1 320 ? 1.661 5.273 -3.919 1.00 95.50 320 TYR A CA 1
ATOM 2383 C C . TYR A 1 320 ? 2.746 5.760 -2.969 1.00 95.50 320 TYR A C 1
ATOM 2385 O O . TYR A 1 320 ? 3.854 6.073 -3.398 1.00 95.50 320 TYR A O 1
ATOM 2393 N N . ASP A 1 321 ? 2.471 5.673 -1.669 1.00 93.94 321 ASP A N 1
ATOM 2394 C CA . ASP A 1 321 ? 3.480 5.840 -0.624 1.00 93.94 321 ASP A CA 1
ATOM 2395 C C . ASP A 1 321 ? 3.618 4.541 0.160 1.00 93.94 321 ASP A C 1
ATOM 2397 O O . ASP A 1 321 ? 2.692 4.105 0.842 1.00 93.94 321 ASP A O 1
ATOM 2401 N N . LEU A 1 322 ? 4.784 3.906 0.087 1.00 96.94 322 LEU A N 1
ATOM 2402 C CA . LEU A 1 322 ? 5.127 2.793 0.961 1.00 96.94 322 LEU A CA 1
ATOM 2403 C C . LEU A 1 322 ? 5.886 3.328 2.173 1.00 96.94 322 LEU A C 1
ATOM 2405 O O . LEU A 1 322 ? 7.083 3.607 2.087 1.00 96.94 322 LEU A O 1
ATOM 2409 N N . THR A 1 323 ? 5.197 3.455 3.303 1.00 90.81 323 THR A N 1
ATOM 2410 C CA . THR A 1 323 ? 5.792 3.902 4.565 1.00 90.81 323 THR A CA 1
ATOM 2411 C C . THR A 1 323 ? 6.174 2.711 5.431 1.00 90.81 323 THR A C 1
ATOM 2413 O O . THR A 1 323 ? 5.390 1.778 5.613 1.00 90.81 323 THR A O 1
ATOM 2416 N N . VAL A 1 324 ? 7.367 2.769 6.015 1.00 89.25 324 VAL A N 1
ATOM 2417 C CA . VAL A 1 324 ? 7.895 1.778 6.953 1.00 89.25 324 VAL A CA 1
ATOM 2418 C C . VAL A 1 324 ? 8.241 2.460 8.270 1.00 89.25 324 VAL A C 1
ATOM 2420 O O . VAL A 1 324 ? 8.905 3.495 8.273 1.00 89.25 324 VAL A O 1
ATOM 2423 N N . LEU A 1 325 ? 7.809 1.867 9.386 1.00 85.62 325 LEU A N 1
ATOM 2424 C CA . LEU A 1 325 ? 8.162 2.288 10.742 1.00 85.62 325 LEU A CA 1
ATOM 2425 C C . LEU A 1 325 ? 8.209 1.070 11.676 1.00 85.62 325 LEU A C 1
ATOM 2427 O O . LEU A 1 325 ? 7.265 0.278 11.752 1.00 85.62 325 LEU A O 1
ATOM 2431 N N . GLY A 1 326 ? 9.310 0.934 12.411 1.00 84.94 326 GLY A N 1
ATOM 2432 C CA . GLY A 1 326 ? 9.588 -0.209 13.271 1.00 84.94 326 GLY A CA 1
ATOM 2433 C C . GLY A 1 326 ? 9.595 -1.516 12.480 1.00 84.94 326 GLY A C 1
ATOM 2434 O O . GLY A 1 326 ? 10.381 -1.681 11.548 1.00 84.94 326 GLY A O 1
ATOM 2435 N N . ASP A 1 327 ? 8.724 -2.443 12.870 1.00 82.69 327 ASP A N 1
ATOM 2436 C CA . ASP A 1 327 ? 8.554 -3.758 12.237 1.00 82.69 327 ASP A CA 1
ATOM 2437 C C . ASP A 1 327 ? 7.330 -3.803 11.303 1.00 82.69 327 ASP A C 1
ATOM 2439 O O . ASP A 1 327 ? 6.839 -4.883 10.979 1.00 82.69 327 ASP A O 1
ATOM 2443 N N . THR A 1 328 ? 6.781 -2.651 10.907 1.00 81.19 328 THR A N 1
ATOM 2444 C CA . THR A 1 328 ? 5.529 -2.570 10.137 1.00 81.19 328 THR A CA 1
ATOM 2445 C C . THR A 1 328 ? 5.667 -1.722 8.884 1.00 81.19 328 THR A C 1
ATOM 2447 O O . THR A 1 328 ? 6.481 -0.797 8.835 1.00 81.19 328 THR A O 1
ATOM 2450 N N . TYR A 1 329 ? 4.833 -2.020 7.889 1.00 90.12 329 TYR A N 1
ATOM 2451 C CA . TYR A 1 329 ? 4.647 -1.185 6.709 1.00 90.12 329 TYR A CA 1
ATOM 2452 C C . TYR A 1 329 ? 3.182 -0.770 6.557 1.00 90.12 329 TYR A C 1
ATOM 2454 O O . TYR A 1 329 ? 2.261 -1.424 7.055 1.00 90.12 329 TYR A O 1
ATOM 2462 N N . THR A 1 330 ? 2.955 0.322 5.839 1.00 83.62 330 THR A N 1
ATOM 2463 C CA . THR A 1 330 ? 1.644 0.718 5.322 1.00 83.62 330 THR A CA 1
ATOM 2464 C C . THR A 1 330 ? 1.829 1.252 3.908 1.00 83.62 330 THR A C 1
ATOM 2466 O O . THR A 1 330 ? 2.650 2.137 3.684 1.00 83.62 330 THR A O 1
ATOM 2469 N N . LEU A 1 331 ? 1.089 0.690 2.956 1.00 92.88 331 LEU A N 1
ATOM 2470 C CA . LEU A 1 331 ? 0.972 1.199 1.597 1.00 92.88 331 LEU A CA 1
ATOM 2471 C C . LEU A 1 331 ? -0.218 2.150 1.529 1.00 92.88 331 LEU A C 1
ATOM 2473 O O . LEU A 1 331 ? -1.347 1.768 1.863 1.00 92.88 331 LEU A O 1
ATOM 2477 N N . PHE A 1 332 ? 0.038 3.352 1.034 1.00 85.50 332 PHE A N 1
ATOM 2478 C CA . PHE A 1 332 ? -0.970 4.340 0.714 1.00 85.50 332 PHE A CA 1
ATOM 2479 C C . PHE A 1 332 ? -1.177 4.447 -0.801 1.00 85.50 332 PHE A C 1
ATOM 2481 O O . PHE A 1 332 ? -0.240 4.231 -1.559 1.00 85.50 332 PHE A O 1
ATOM 2488 N N . ALA A 1 333 ? -2.389 4.793 -1.235 1.00 84.19 333 ALA A N 1
ATOM 2489 C CA . ALA A 1 333 ? -2.741 5.104 -2.622 1.00 84.19 333 ALA A CA 1
ATOM 2490 C C . ALA A 1 333 ? -3.543 6.413 -2.670 1.00 84.19 333 ALA A C 1
ATOM 2492 O O . ALA A 1 333 ? -4.642 6.489 -2.114 1.00 84.19 333 ALA A O 1
ATOM 2493 N N . GLY A 1 334 ? -2.993 7.469 -3.273 1.00 78.50 334 GLY A N 1
ATOM 2494 C CA . GLY A 1 334 ? -3.558 8.822 -3.185 1.00 78.50 334 GLY A CA 1
ATOM 2495 C C . GLY A 1 334 ? -3.714 9.280 -1.729 1.00 78.50 334 GLY A C 1
ATOM 2496 O O . GLY A 1 334 ? -4.763 9.803 -1.342 1.00 78.50 334 GLY A O 1
ATOM 2497 N N . GLY A 1 335 ? -2.722 8.950 -0.892 1.00 70.44 335 GLY A N 1
ATOM 2498 C CA . GLY A 1 335 ? -2.727 9.194 0.553 1.00 70.44 335 GLY A CA 1
ATOM 2499 C C . GLY A 1 335 ? -3.653 8.284 1.382 1.00 70.44 335 GLY A C 1
ATOM 2500 O O . GLY A 1 335 ? -3.773 8.472 2.590 1.00 70.44 335 GLY A O 1
ATOM 2501 N N . ASN A 1 336 ? -4.319 7.289 0.783 1.00 61.72 336 ASN A N 1
ATOM 2502 C CA . ASN A 1 336 ? -5.184 6.342 1.498 1.00 61.72 336 ASN A CA 1
ATOM 2503 C C . ASN A 1 336 ? -4.437 5.090 1.935 1.00 61.72 336 ASN A C 1
ATOM 2505 O O . ASN A 1 336 ? -3.995 4.361 1.058 1.00 61.72 336 ASN A O 1
ATOM 2509 N N . ALA A 1 337 ? -4.392 4.757 3.227 1.00 77.06 337 ALA A N 1
ATOM 2510 C CA . ALA A 1 337 ? -3.862 3.463 3.663 1.00 77.06 337 ALA A CA 1
ATOM 2511 C C . ALA A 1 337 ? -4.728 2.325 3.094 1.00 77.06 337 ALA A C 1
ATOM 2513 O O . ALA A 1 337 ? -5.883 2.151 3.488 1.00 77.06 337 ALA A O 1
ATOM 2514 N N . ILE A 1 338 ? -4.178 1.548 2.164 1.00 78.56 338 ILE A N 1
ATOM 2515 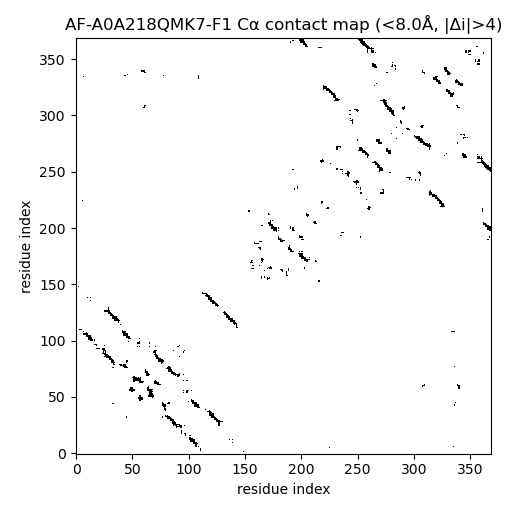C CA . ILE A 1 338 ? -4.901 0.472 1.474 1.00 78.56 338 ILE A CA 1
ATOM 2516 C C . ILE A 1 338 ? -4.465 -0.916 1.936 1.00 78.56 338 ILE A C 1
ATOM 2518 O O . ILE A 1 338 ? -5.292 -1.830 1.961 1.00 78.56 338 ILE A O 1
ATOM 2522 N N . LEU A 1 339 ? -3.209 -1.061 2.360 1.00 82.56 339 LEU A N 1
ATOM 2523 C CA . LEU A 1 339 ? -2.627 -2.317 2.822 1.00 82.56 339 LEU A CA 1
ATOM 2524 C C . LEU A 1 339 ? -1.610 -2.039 3.931 1.00 82.56 339 LEU A C 1
ATOM 2526 O O . LEU A 1 339 ? -0.839 -1.090 3.840 1.00 82.56 339 LEU A O 1
ATOM 2530 N N . SER A 1 340 ? -1.582 -2.866 4.969 1.00 81.69 340 SER A N 1
ATOM 2531 C CA . SER A 1 340 ? -0.596 -2.767 6.047 1.00 81.69 340 SER A CA 1
ATOM 2532 C C . SER A 1 340 ? -0.311 -4.136 6.631 1.00 81.69 340 SER A C 1
ATOM 2534 O O . SER A 1 340 ? -1.210 -4.978 6.675 1.00 81.69 340 SER A O 1
ATOM 2536 N N . GLY A 1 341 ? 0.890 -4.306 7.166 1.00 78.50 341 GLY A N 1
ATOM 2537 C CA . GLY A 1 341 ? 1.306 -5.555 7.780 1.00 78.50 341 GLY A CA 1
ATOM 2538 C C . GLY A 1 341 ? 2.679 -5.448 8.425 1.00 78.50 341 GLY A C 1
ATOM 2539 O O . GLY A 1 341 ? 3.200 -4.351 8.658 1.00 78.50 341 GLY A O 1
ATOM 2540 N N . LYS A 1 342 ? 3.261 -6.603 8.746 1.00 81.50 342 LYS A N 1
ATOM 2541 C CA . LYS A 1 342 ? 4.622 -6.685 9.286 1.00 81.50 342 LYS A CA 1
ATOM 2542 C C . LYS A 1 342 ? 5.652 -6.668 8.166 1.00 81.50 342 LYS A C 1
ATOM 2544 O O . LYS A 1 342 ? 5.413 -7.207 7.090 1.00 81.50 342 LYS A O 1
ATOM 2549 N N . LEU A 1 343 ? 6.828 -6.122 8.442 1.00 87.38 343 LEU A N 1
ATOM 2550 C CA . LEU A 1 343 ? 7.991 -6.392 7.607 1.00 87.38 343 LEU A CA 1
ATOM 2551 C C . LEU A 1 343 ? 8.348 -7.878 7.664 1.00 87.38 343 LEU A C 1
ATOM 2553 O O . LEU A 1 343 ? 8.095 -8.566 8.656 1.00 87.38 343 LEU A O 1
ATOM 2557 N N . ARG A 1 344 ? 8.959 -8.336 6.583 1.00 88.69 344 ARG A N 1
ATOM 2558 C CA . ARG A 1 344 ? 9.467 -9.683 6.388 1.00 88.69 344 ARG A CA 1
ATOM 2559 C C . ARG A 1 344 ? 10.913 -9.794 6.821 1.00 88.69 344 ARG A C 1
ATOM 2561 O O . ARG A 1 344 ? 11.692 -8.885 6.551 1.00 88.69 344 ARG A O 1
ATOM 2568 N N . ASP A 1 345 ? 11.250 -10.897 7.474 1.00 86.50 345 ASP A N 1
ATOM 2569 C CA . ASP A 1 345 ? 12.613 -11.293 7.805 1.00 86.50 345 ASP A CA 1
ATOM 2570 C C . ASP A 1 345 ? 13.162 -12.183 6.685 1.00 86.50 345 ASP A C 1
ATOM 2572 O O . ASP A 1 345 ? 12.905 -13.387 6.633 1.00 86.50 345 ASP A O 1
ATOM 2576 N N . TYR A 1 346 ? 13.946 -11.592 5.787 1.00 82.62 346 TYR A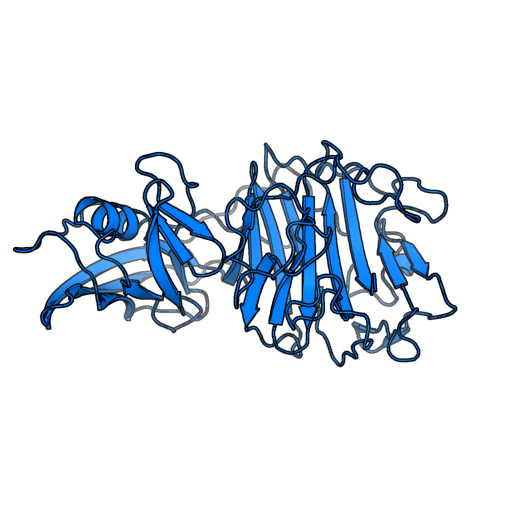 N 1
ATOM 2577 C CA . TYR A 1 346 ? 14.509 -12.318 4.652 1.00 82.62 346 TYR A CA 1
ATOM 2578 C C . TYR A 1 346 ? 15.840 -13.022 4.950 1.00 82.62 346 TYR A C 1
ATOM 2580 O O . TYR A 1 346 ? 16.421 -13.616 4.045 1.00 82.62 346 TYR A O 1
ATOM 2588 N N . SER A 1 347 ? 16.303 -13.048 6.208 1.00 77.50 347 SER A N 1
ATOM 2589 C CA . SER A 1 347 ? 17.580 -13.692 6.582 1.00 77.50 347 SER A CA 1
ATOM 2590 C C . SER A 1 347 ? 17.641 -15.202 6.311 1.00 77.50 347 SER A C 1
ATOM 2592 O O . SER A 1 347 ? 18.709 -15.812 6.352 1.00 77.50 347 SER A O 1
ATOM 2594 N N . ALA A 1 348 ? 16.498 -15.833 6.032 1.00 66.88 348 ALA A N 1
ATOM 2595 C CA . ALA A 1 348 ? 16.416 -17.232 5.629 1.00 66.88 348 ALA A CA 1
ATOM 2596 C C . ALA A 1 348 ? 16.729 -17.470 4.134 1.00 66.88 348 ALA A C 1
ATOM 2598 O O . ALA A 1 348 ? 16.705 -18.625 3.700 1.00 66.88 348 ALA A O 1
ATOM 2599 N N . PHE A 1 349 ? 17.035 -16.427 3.347 1.00 70.56 349 PHE A N 1
ATOM 2600 C CA . PHE A 1 349 ? 17.266 -16.514 1.899 1.00 70.56 349 PHE A CA 1
ATOM 2601 C C . PHE A 1 349 ? 18.714 -16.207 1.429 1.00 70.56 349 PHE A C 1
ATOM 2603 O O . PHE A 1 349 ? 18.894 -15.511 0.431 1.00 70.56 349 PHE A O 1
ATOM 2610 N N . PRO A 1 350 ? 19.771 -16.795 2.025 1.00 57.84 350 PRO A N 1
ATOM 2611 C CA . PRO A 1 350 ? 21.157 -16.366 1.787 1.00 57.84 350 PRO A CA 1
ATOM 2612 C C . PRO A 1 350 ? 21.772 -16.777 0.430 1.00 57.84 350 PRO A C 1
ATOM 2614 O O . PRO A 1 350 ? 22.983 -16.697 0.260 1.00 57.84 350 PRO A O 1
ATOM 2617 N N . ASN A 1 351 ? 21.001 -17.312 -0.531 1.00 59.12 351 ASN A N 1
ATOM 2618 C CA . ASN A 1 351 ? 21.550 -17.903 -1.770 1.00 59.12 351 ASN A CA 1
ATOM 2619 C C . ASN A 1 351 ? 20.648 -17.757 -3.017 1.00 59.12 351 ASN A C 1
ATOM 2621 O O . ASN A 1 351 ? 20.658 -18.615 -3.906 1.00 59.12 351 ASN A O 1
ATOM 2625 N N . GLY A 1 352 ? 19.839 -16.700 -3.110 1.00 59.22 352 GLY A N 1
ATOM 2626 C CA . GLY A 1 352 ? 19.094 -16.406 -4.340 1.00 59.22 352 GLY A CA 1
ATOM 2627 C C . GLY A 1 352 ? 20.012 -16.078 -5.528 1.00 59.22 352 GLY A C 1
ATOM 2628 O O . GLY A 1 352 ? 21.047 -15.442 -5.358 1.00 59.22 352 GLY A O 1
ATOM 2629 N N . LEU A 1 353 ? 19.609 -16.446 -6.758 1.00 51.38 353 LEU A N 1
ATOM 2630 C CA . LEU A 1 353 ? 20.306 -16.081 -8.017 1.00 51.38 353 LEU A CA 1
ATOM 2631 C C . LEU A 1 353 ? 20.581 -14.567 -8.139 1.00 51.38 353 LEU A C 1
ATOM 26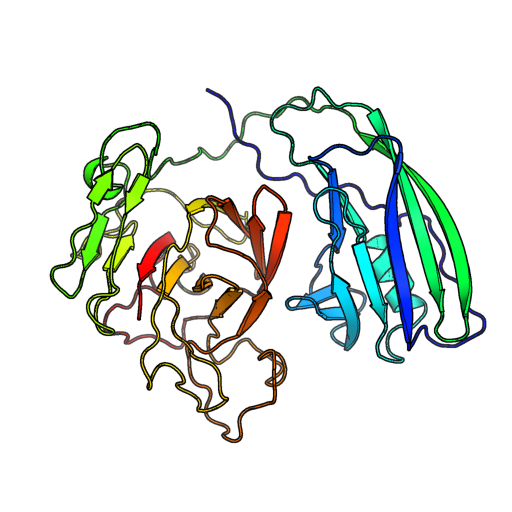33 O O . LEU A 1 353 ? 21.532 -14.157 -8.799 1.00 51.38 353 LEU A O 1
ATOM 2637 N N . LEU A 1 354 ? 19.746 -13.755 -7.489 1.00 58.03 354 LEU A N 1
ATOM 2638 C CA . LEU A 1 354 ? 19.949 -12.340 -7.214 1.00 58.03 354 LEU A CA 1
ATOM 2639 C C . LEU A 1 354 ? 19.583 -12.133 -5.747 1.00 58.03 354 LEU A C 1
ATOM 2641 O O . LEU A 1 354 ? 18.412 -11.986 -5.407 1.00 58.03 354 LEU A O 1
ATOM 2645 N N . ASP A 1 355 ? 20.576 -12.189 -4.870 1.00 71.62 355 ASP A N 1
ATOM 2646 C CA . ASP A 1 355 ? 20.376 -11.939 -3.448 1.00 71.62 355 ASP A CA 1
ATOM 2647 C C . ASP A 1 355 ? 20.190 -10.434 -3.203 1.00 71.62 355 ASP A C 1
ATOM 2649 O O . ASP A 1 355 ? 21.130 -9.685 -2.922 1.00 71.62 355 ASP A O 1
ATOM 2653 N N . VAL A 1 356 ? 18.974 -9.965 -3.480 1.00 82.31 356 VAL A N 1
ATOM 2654 C CA . VAL A 1 356 ? 18.533 -8.579 -3.283 1.00 82.31 356 VAL A CA 1
ATOM 2655 C C . VAL A 1 356 ? 17.931 -8.351 -1.903 1.00 82.31 356 VAL A C 1
ATOM 2657 O O . VAL A 1 356 ? 17.903 -7.215 -1.440 1.00 82.31 356 VAL A O 1
ATOM 2660 N N . TYR A 1 357 ? 17.488 -9.417 -1.239 1.00 86.31 357 TYR A N 1
ATOM 2661 C CA . TYR A 1 357 ? 16.777 -9.339 0.034 1.00 86.31 357 TYR A CA 1
ATOM 2662 C C . TYR A 1 357 ? 17.714 -9.154 1.236 1.00 86.31 357 TYR A C 1
ATOM 2664 O O . TYR A 1 357 ? 17.263 -8.710 2.287 1.00 86.31 357 TYR A O 1
ATOM 2672 N N . GLU A 1 358 ? 19.018 -9.383 1.050 1.00 85.06 358 GLU A N 1
ATOM 2673 C CA . GLU A 1 358 ? 20.075 -9.075 2.024 1.00 85.06 358 GLU A CA 1
ATOM 2674 C C . GLU A 1 358 ? 20.878 -7.812 1.637 1.00 85.06 358 GLU A C 1
ATOM 2676 O O . GLU A 1 358 ? 21.960 -7.534 2.162 1.00 85.06 358 GLU A O 1
ATOM 2681 N N . LYS A 1 359 ? 20.370 -6.998 0.698 1.00 89.62 359 LYS A N 1
ATOM 2682 C CA . LYS A 1 359 ? 20.997 -5.720 0.328 1.00 89.62 359 LYS A CA 1
ATOM 2683 C C . LYS A 1 359 ? 20.468 -4.587 1.198 1.00 89.62 359 LYS A C 1
ATOM 2685 O O . LYS A 1 359 ? 19.289 -4.251 1.167 1.00 89.62 359 LYS A O 1
ATOM 2690 N N . SER A 1 360 ? 21.371 -3.927 1.918 1.00 92.88 360 SER A N 1
ATOM 2691 C CA . SER A 1 360 ? 21.042 -2.735 2.706 1.00 92.88 360 SER A CA 1
ATOM 2692 C C . SER A 1 360 ? 20.536 -1.594 1.814 1.00 92.88 360 SER A C 1
ATOM 2694 O O . SER A 1 360 ? 21.128 -1.305 0.765 1.00 92.88 360 SER A O 1
ATOM 2696 N N . ASN A 1 361 ? 19.476 -0.912 2.259 1.00 95.38 361 ASN A N 1
ATOM 2697 C CA . ASN A 1 361 ? 18.870 0.237 1.575 1.00 95.38 361 ASN A CA 1
ATOM 2698 C C . ASN A 1 361 ? 18.433 -0.081 0.136 1.00 95.38 361 ASN A C 1
ATOM 2700 O O . ASN A 1 361 ? 18.600 0.748 -0.759 1.00 95.38 361 ASN A O 1
ATOM 2704 N N . PHE A 1 362 ? 17.960 -1.297 -0.118 1.00 95.62 362 PHE A N 1
ATOM 2705 C CA . PHE A 1 362 ? 17.604 -1.730 -1.464 1.00 95.62 362 PHE A CA 1
ATOM 2706 C C . PHE A 1 362 ? 16.187 -1.312 -1.825 1.00 95.62 362 PHE A C 1
ATOM 2708 O O . PHE A 1 362 ? 15.267 -1.461 -1.023 1.00 95.62 362 PHE A O 1
ATOM 2715 N N . ILE A 1 363 ? 16.018 -0.843 -3.059 1.00 96.88 363 ILE A N 1
ATOM 2716 C CA . ILE A 1 363 ? 14.714 -0.640 -3.679 1.00 96.88 363 ILE A CA 1
ATOM 2717 C C . ILE A 1 363 ? 14.682 -1.249 -5.078 1.00 96.88 363 ILE A C 1
ATOM 2719 O O . ILE A 1 363 ? 15.672 -1.196 -5.815 1.00 96.88 363 ILE A O 1
ATOM 2723 N N . PHE A 1 364 ? 13.526 -1.777 -5.463 1.00 95.88 364 PHE A N 1
ATOM 2724 C CA . PHE A 1 364 ? 13.276 -2.285 -6.808 1.00 95.88 364 PHE A CA 1
ATOM 2725 C C . PHE A 1 364 ? 11.856 -1.976 -7.267 1.00 95.88 364 PHE A C 1
ATOM 2727 O O . PHE A 1 364 ? 10.923 -2.054 -6.472 1.00 95.88 364 PHE A O 1
ATOM 2734 N N . PHE A 1 365 ? 11.719 -1.684 -8.560 1.00 96.62 365 PHE A N 1
ATOM 2735 C CA . PHE A 1 365 ? 10.450 -1.522 -9.263 1.00 96.62 365 PHE A CA 1
ATOM 2736 C C . PHE A 1 365 ? 10.499 -2.314 -10.570 1.00 96.62 365 PHE A C 1
ATOM 2738 O O . PHE A 1 365 ? 11.313 -2.001 -11.445 1.00 96.62 365 PHE A O 1
ATOM 2745 N N . GLY A 1 366 ? 9.632 -3.307 -10.743 1.00 93.44 366 GLY A N 1
ATOM 2746 C CA . GLY A 1 366 ? 9.575 -4.076 -11.987 1.00 93.44 366 GLY A CA 1
ATOM 2747 C C . GLY A 1 366 ? 9.002 -5.474 -11.821 1.00 93.44 366 GLY A C 1
ATOM 2748 O O . GLY A 1 366 ? 8.417 -5.793 -10.797 1.00 93.44 366 GLY A O 1
ATOM 2749 N N . ASP A 1 367 ? 9.174 -6.307 -12.835 1.00 88.62 367 ASP A N 1
ATOM 2750 C CA . ASP A 1 367 ? 8.759 -7.705 -12.831 1.00 88.62 367 ASP A CA 1
ATOM 2751 C C . ASP A 1 367 ? 9.886 -8.585 -12.262 1.00 88.62 367 ASP A C 1
ATOM 2753 O O . ASP A 1 367 ? 11.025 -8.553 -12.749 1.00 88.62 367 ASP A O 1
ATOM 2757 N N . ASN A 1 368 ? 9.582 -9.367 -11.226 1.00 69.94 368 ASN A N 1
ATOM 2758 C CA . ASN A 1 368 ? 10.517 -10.297 -10.590 1.00 69.94 368 ASN A CA 1
ATOM 2759 C C . ASN A 1 368 ? 10.073 -11.773 -10.668 1.00 69.94 368 ASN A C 1
ATOM 2761 O O . ASN A 1 368 ? 10.492 -12.591 -9.837 1.00 69.94 368 ASN A O 1
ATOM 2765 N N . LYS A 1 369 ? 9.246 -12.090 -11.674 1.00 67.44 369 LYS A N 1
ATOM 2766 C CA . LYS A 1 369 ? 8.612 -13.388 -11.952 1.00 67.44 369 LYS A CA 1
ATOM 2767 C C . LYS A 1 369 ? 9.397 -14.667 -11.691 1.00 67.44 369 LYS A C 1
ATOM 2769 O O . LYS A 1 369 ? 10.632 -14.749 -11.846 1.00 67.44 369 LYS A O 1
#

Sequence (369 aa):
MAAREVCSWGQSIGNSATVTDEFTDFDAGTLTIRITSGSTAGDRLSIKNQGNGAGQIGLDGKIINFGGSRIGNFKGGIDTENLEITFETANATFTAVQALLNNIVYSNVAENLPNAGNRTVQVVLKDGDGLLSNTTRNINVIGQNDAPLIGGTTVLYDGSLAGTPDSQNKGLKYFSLDNVTPAYNSGITNLNTLGSDNYRAGFSNYSTTNTNLTSFTLDRATGYTVSFDARVIDEARAATANKNNDGKDDRAGFSVIAISSDAKYGIELGFWKDRIWAQDDGTTQINKALEPDAAPASNFRTLFTQAEGVAFTTTNPVDYDLTVLGDTYTLFAGGNAILSGKLRDYSAFPNGLLDVYEKSNFIFFGDNK

Mean predicted aligned error: 13.14 Å

pLDDT: mean 80.93, std 16.14, range [23.73, 97.44]

Nearest PDB structures (foldseek):
  6xlu-assembly1_A  TM=2.418E-01  e=1.948E-01  Severe acute respiratory syndrome coronavirus 2
  3gyx-assembly6_L  TM=5.404E-01  e=4.241E+00  Megalodesulfovibrio gigas
  7wgy-assembly1_B  TM=2.805E-01  e=1.885E+00  Severe acute respiratory syndrome coronavirus 2
  7wpa-assembly1_A  TM=2.654E-01  e=1.885E+00  Severe acute respiratory syndrome coronavirus 2
  7edf-assembly1_B  TM=2.692E-01  e=2.607E+00  Severe acute respiratory syndrome coronavirus 2

Solvent-accessible surface area (backbone atoms only — not comparable to full-atom values): 20443 Å² total; per-residue (Å²): 138,83,84,83,81,79,82,70,85,45,53,60,69,22,74,90,67,81,76,85,71,99,64,79,44,29,31,68,10,37,40,38,38,38,69,80,38,69,71,48,81,38,33,34,42,47,76,56,68,71,40,48,50,84,84,22,38,16,54,53,38,50,37,34,22,42,42,61,40,64,20,30,38,55,47,71,9,48,46,90,44,44,25,39,32,42,24,74,29,68,60,20,18,66,69,42,50,41,48,47,41,43,31,28,25,39,41,71,58,55,87,73,57,85,74,53,48,57,29,35,34,36,41,35,43,30,42,50,90,68,58,74,48,77,50,73,48,77,44,80,42,72,58,77,83,82,72,82,73,90,69,79,88,79,71,40,63,61,60,93,46,86,62,39,49,46,74,67,71,40,30,27,30,70,51,57,83,45,101,61,72,74,44,56,54,96,68,41,72,45,76,74,49,83,91,40,77,77,36,26,35,36,36,21,35,39,44,100,84,73,42,74,56,64,88,76,77,33,42,30,81,84,39,43,71,53,75,49,77,49,56,38,86,77,76,76,81,55,94,72,29,36,81,76,73,65,83,55,66,40,54,38,56,33,31,42,37,43,21,20,51,81,26,28,46,24,49,39,38,29,36,45,54,56,30,38,31,30,52,30,52,51,67,78,72,92,53,69,67,51,28,93,62,71,57,54,97,63,94,69,69,55,63,47,32,61,32,46,54,33,85,38,75,28,56,48,84,38,49,29,38,42,34,32,45,62,65,31,40,38,34,22,50,74,73,34,81,66,43,40,39,68,45,31,59,40,74,85,54,90,77,48,101,70,61,56,55,62,29,54,46,32,42,37,44,32,23,76,84

Radius of gyration: 21.55 Å; Cα contacts (8 Å, |Δi|>4): 868; chains: 1; bounding box: 58×55×53 Å